Protein AF-A0A0F9NG33-F1 (afdb_monomer)

Radius of gyration: 28.17 Å; Cα contacts (8 Å, |Δi|>4): 650; chains: 1; bounding box: 77×52×85 Å

InterPro domains:
  IPR009075 Acyl-CoA dehydrogenase/oxidase, C-terminal [PF00441] (41-157)
  IPR015396 Acyl-CoA dehydrogenase, C-terminal, bacterial-type [PF09317] (195-478)
  IPR036250 Acyl-CoA dehydrogenase-like, C-terminal [SSF47203] (41-187)
  IPR046373 Acyl-CoA oxidase/dehydrogenase, middle domain superfamily [G3DSA:2.40.110.10] (1-40)

Mean predicted aligned error: 6.04 Å

Secondary structure (DSSP, 8-state):
--EEE------SSS------EEESS----GGGSTT-GGGTT-HHHHHHHHHHHHTTTHHHHHHHHHHHHHHHHHHHHHHH-EETTEEGGGSHHHHHHHHHHHHHHHHHHHHHHHHHHHHHTT---HHHHHHHHHHHHHHHHHHHHHHHHHHTHHHHS-STT-SSHHHHHHHHHHHHTTS-HHHIIIIIIHHHHHHHT-TTHHHHHHHHHTT-HHHHHHHHHHHHHHHHHHHHHHHHHHTT-SPPP-S--TTTHHHHHHHHHHHHHHHHHHHHHHHHHGGGGGT-HHHHHHHHHHHHHHHHHHHHHHHHHHSPPPTTHHHHHHHHHHHHHHHHHHHHHHHHHH-S-HHHHHHHHHHH-TT----PPPPHHHHHHHHHHHHSS-HHHHHHHTTS--SPPSSSS--HHHHHHHHHHSHHHHHHHHHHHHHHHHTT-S-TT--SHHHHHHHHHHTTSS-HHHHHHHHHHHHHHHHHH------TTTT-S-GGG---SS--

Nearest PDB structures (foldseek):
  3owa-assembly1_A  TM=7.040E-01  e=1.014E-07  Bacillus anthracis str. 'Ames Ancestor'
  4m9a-assembly1_C  TM=8.577E-01  e=2.121E-02  Burkholderia thailandensis E264
  4m9a-assembly1_A  TM=8.111E-01  e=2.121E-02  Burkholderia thailandensis E264
  4m9a-assembly1_B  TM=8.572E-01  e=2.721E-02  Burkholderia thailandensis E264
  6af6-assembly1_A  TM=7.680E-01  e=6.127E-01  Prodigiosinella confusarubida

pLDDT: mean 92.16, std 6.53, range [55.22, 98.81]

Foldseek 3Di:
DQKDDDDADDAWQDDDGHDDIGGDPDDDDQCNPVVGVVCVVVVVVVVLQVLLLVLLADLLVVLLQLLLLLLLQLLLLQQLDDDPLHRNLQDLVLLQLLLLSLLLSLLSCLLSVVSVVCVVVVHRCNLSSLLSLQSSLVSSLSNLVSSDVSLDPFQVFDDQLHPRVSVNRCSVVSCCPSHHSLCSLQANNQVVCLCPVDPQNVQLVVCVVVVNPVSNVVSVVVLVVLLVVLLVLLQQVLVVHPQDDDPADPLCSVLVSLLVNLVSLLSNLSVVLCVVCPPCSNVPRLLSSLSSLLVSLSSSLVSLRVCVVPDDDFPLVSLSSVLNSLQSSQSNLVSSVVNLVPPPPVVVSVSSCCRNPVPHDDRDHDDSVSSSSSSNQSNADGPSSCVSNVVPDQDDDPDDRDDSSVLSNVLRVCSVVLSVLSVLLVVCVVVVLFDPVQPDPLSSLVRCCVSVSDDPVSSVVNVVSVVSSCVSSDHDDDPPCPPPPDSVPDDDPDDD

Organism: NCBI:txid412755

Sequence (496 aa):
EGMEIGRRHCPIGSPFLNGPIIGKDVFIPLDYIIGGLEMAGQGWRMLVECLSVGRCITLPSGAAGSAAYAVGTAGGFTRIRRQFNTPVADMEGVQEPLARIAAKTYIAQSAVNHTANMIDKGEKPAVPSAILKYHLTEMQREILTDAMDVHGGKTVTLGPRNYLGIGYSGSAVSITVEGANIMTRSLMIFGQGAIRCHPYVLKELAAKDNDDINAFDEAFFGHAGLVFGNAARAFTQAFGLGRASVPFDSSSQKYAQAVARFSAAFGLCSDAAMTTLGSDLKMRELISARLGDMLSNLYLASMVLKNWHETQPVEGEKEVMQYSLGYLLHRTEEALDGFLRNLPNRAVAVVLRAVTLPLGRRWDNPHDDLARKLARFISTDTPIRHKLLASTWTTEGEGAVENPVARYNGLLKDYDKAEQLYRKATKAYAKGELPMTALHPEERFEAALEAGIYTKEEADFMREYEAVVLEMLTVDDFPFDEFARNKETLIDHNPA

Solvent-accessible surface area (backbone atoms only — not comparable to full-atom values): 26497 Å² total; per-residue (Å²): 116,47,65,49,74,78,63,68,52,86,63,65,45,53,92,62,100,43,56,69,76,49,72,50,89,58,83,76,62,68,83,69,38,75,85,33,70,87,36,66,91,41,60,66,63,54,50,53,55,52,48,39,57,49,41,37,43,60,57,20,45,50,19,26,48,52,26,22,47,40,37,39,43,40,18,30,50,22,41,74,40,66,54,96,94,35,40,42,46,76,37,70,86,43,11,50,45,41,19,51,31,50,21,51,24,52,44,31,45,24,39,40,55,54,51,51,57,39,45,78,72,70,49,80,59,52,46,60,13,40,37,37,33,38,55,28,26,51,46,29,46,51,33,42,50,40,35,36,59,69,51,42,73,44,34,76,42,78,46,95,77,33,89,48,44,43,60,49,51,23,36,63,51,59,40,47,50,99,60,34,34,70,54,33,40,27,49,42,27,29,58,48,34,64,50,74,68,37,92,31,58,54,49,34,51,53,18,58,77,66,72,35,63,67,57,25,50,55,28,49,54,52,41,54,50,48,46,53,52,19,47,52,46,10,31,39,36,57,77,68,40,81,73,62,90,66,103,53,58,88,90,49,31,70,56,53,35,46,44,54,34,49,50,25,33,49,50,40,51,50,53,50,45,47,69,76,41,49,82,52,43,76,75,38,33,74,56,30,23,24,54,18,45,27,54,37,27,48,50,44,39,49,28,38,53,49,43,60,72,76,44,87,82,50,65,69,38,65,56,42,51,49,41,35,41,32,44,29,48,20,52,23,52,50,22,48,53,51,35,44,76,64,42,84,57,54,72,60,23,52,53,49,37,55,34,49,39,64,83,55,86,83,58,58,75,58,56,65,72,55,22,50,50,40,18,48,39,39,33,40,79,35,64,37,35,52,62,58,34,66,87,45,87,56,61,81,66,99,65,95,67,85,46,68,36,19,54,30,55,55,54,36,70,51,36,68,63,48,53,54,49,53,51,52,47,51,53,36,44,77,71,62,68,31,65,88,81,45,79,48,72,70,49,37,41,53,41,28,38,76,64,65,74,34,52,71,69,57,36,54,50,49,51,59,52,46,54,54,50,50,59,74,63,52,64,66,84,73,65,93,62,71,83,48,92,56,64,88,77,63,78,75,90,74,73,130

Structure (mmCIF, N/CA/C/O backbone):
data_AF-A0A0F9NG33-F1
#
_entry.id   AF-A0A0F9NG33-F1
#
loop_
_atom_site.group_PDB
_atom_site.id
_atom_site.type_symbol
_atom_site.label_atom_id
_atom_site.label_alt_id
_atom_site.label_comp_id
_atom_site.label_asym_id
_atom_site.label_entity_id
_atom_site.label_seq_id
_atom_site.pdbx_PDB_ins_code
_atom_site.Cartn_x
_atom_site.Cartn_y
_atom_site.Cartn_z
_atom_site.occupancy
_atom_site.B_iso_or_equiv
_atom_site.auth_seq_id
_atom_site.auth_comp_id
_atom_site.auth_asym_id
_atom_site.auth_atom_id
_atom_site.pdbx_PDB_model_num
ATOM 1 N N . GLU A 1 1 ? -21.423 -1.105 -39.244 1.00 85.38 1 GLU A N 1
ATOM 2 C CA . GLU A 1 1 ? -21.836 -2.297 -40.017 1.00 85.38 1 GLU A CA 1
ATOM 3 C C . GLU A 1 1 ? -20.720 -3.338 -39.936 1.00 85.38 1 GLU A C 1
ATOM 5 O O . GLU A 1 1 ? -19.577 -2.934 -39.756 1.00 85.38 1 GLU A O 1
ATOM 10 N N . GLY A 1 2 ? -21.025 -4.639 -39.948 1.00 91.44 2 GLY A N 1
ATOM 11 C CA . GLY A 1 2 ? -20.000 -5.696 -39.873 1.00 91.44 2 GLY A CA 1
ATOM 12 C C . GLY A 1 2 ? -19.349 -5.931 -38.498 1.00 91.44 2 GLY A C 1
ATOM 13 O O . GLY A 1 2 ? -18.429 -6.735 -38.396 1.00 91.44 2 GLY A O 1
ATOM 14 N N . MET A 1 3 ? -19.801 -5.264 -37.431 1.00 94.12 3 MET A N 1
ATOM 15 C CA . MET A 1 3 ? -19.267 -5.426 -36.070 1.00 94.12 3 MET A CA 1
ATOM 16 C C . MET A 1 3 ? -20.330 -6.008 -35.131 1.00 94.12 3 MET A C 1
ATOM 18 O O . MET A 1 3 ? -21.432 -5.470 -35.041 1.00 94.12 3 MET A O 1
ATOM 22 N N . GLU A 1 4 ? -19.982 -7.070 -34.407 1.00 92.75 4 GLU A N 1
ATOM 23 C CA . GLU A 1 4 ? -20.791 -7.695 -33.360 1.00 92.75 4 GLU A CA 1
ATOM 24 C C . GLU A 1 4 ? -20.226 -7.342 -31.975 1.00 92.75 4 GLU A C 1
ATOM 26 O O . GLU A 1 4 ? -19.061 -7.611 -31.663 1.00 92.75 4 GLU A O 1
ATOM 31 N N . ILE A 1 5 ? -21.080 -6.752 -31.134 1.00 91.62 5 ILE A N 1
ATOM 32 C CA . ILE A 1 5 ? -20.832 -6.473 -29.716 1.00 91.62 5 ILE A CA 1
ATOM 33 C C . ILE A 1 5 ? -22.038 -7.012 -28.942 1.00 91.62 5 ILE A C 1
ATOM 35 O O . ILE A 1 5 ? -23.173 -6.696 -29.286 1.00 91.62 5 ILE A O 1
ATOM 39 N N . GLY A 1 6 ? -21.824 -7.793 -27.879 1.00 84.31 6 GLY A N 1
ATOM 40 C CA . GLY A 1 6 ? -22.944 -8.230 -27.033 1.00 84.31 6 GLY A CA 1
ATOM 41 C C . GLY A 1 6 ? -22.624 -9.351 -26.053 1.00 84.31 6 GLY A C 1
ATOM 42 O O . GLY A 1 6 ? -23.102 -9.323 -24.920 1.00 84.31 6 GLY A O 1
ATOM 43 N N . ARG A 1 7 ? -21.766 -10.303 -26.439 1.00 92.19 7 ARG A N 1
ATOM 44 C CA . ARG A 1 7 ? -21.292 -11.353 -25.524 1.00 92.19 7 ARG A CA 1
ATOM 45 C C . ARG A 1 7 ? -20.456 -10.738 -24.401 1.00 92.19 7 ARG A C 1
ATOM 47 O O . ARG A 1 7 ? -19.650 -9.843 -24.651 1.00 92.19 7 ARG A O 1
ATOM 54 N N . ARG A 1 8 ? -20.627 -11.232 -23.172 1.00 92.81 8 ARG A N 1
ATOM 55 C CA . ARG A 1 8 ? -19.920 -10.742 -21.980 1.00 92.81 8 ARG A CA 1
ATOM 56 C C . ARG A 1 8 ? -19.137 -11.855 -21.298 1.00 92.81 8 ARG A C 1
ATOM 58 O O . ARG A 1 8 ? -19.576 -13.003 -21.275 1.00 92.81 8 ARG A O 1
ATOM 65 N N . HIS A 1 9 ? -17.986 -11.503 -20.746 1.00 92.25 9 HIS A N 1
ATOM 66 C CA . HIS A 1 9 ? -17.283 -12.323 -19.770 1.00 92.25 9 HIS A CA 1
ATOM 67 C C . HIS A 1 9 ? -17.771 -11.966 -18.363 1.00 92.25 9 HIS A C 1
ATOM 69 O O . HIS A 1 9 ? -18.240 -10.853 -18.131 1.00 92.25 9 HIS A O 1
ATOM 75 N N . CYS A 1 10 ? -17.644 -12.908 -17.431 1.00 90.75 10 CYS A N 1
ATOM 76 C CA . CYS A 1 10 ? -17.885 -12.685 -16.009 1.00 90.75 10 CYS A CA 1
ATOM 77 C C . CYS A 1 10 ? -16.528 -12.444 -15.325 1.00 90.75 10 CYS A C 1
ATOM 79 O O . CYS A 1 10 ? -15.854 -13.423 -14.991 1.00 90.75 10 CYS A O 1
ATOM 81 N N . PRO A 1 11 ? -16.060 -11.187 -15.192 1.00 91.38 11 PRO A N 1
ATOM 82 C CA . PRO A 1 11 ? -14.785 -10.911 -14.543 1.00 91.38 11 PRO A CA 1
ATOM 83 C C . PRO A 1 11 ? -14.836 -11.254 -13.052 1.00 91.38 11 PRO A C 1
ATOM 85 O O . PRO A 1 11 ? -15.888 -11.198 -12.417 1.00 91.38 11 PRO A O 1
ATOM 88 N N . ILE A 1 12 ? -13.680 -11.603 -12.489 1.00 92.00 12 ILE A N 1
ATOM 89 C CA . ILE A 1 12 ? -13.547 -11.850 -11.054 1.00 92.00 12 ILE A CA 1
ATOM 90 C C . ILE A 1 12 ? -13.642 -10.537 -10.264 1.00 92.00 12 ILE A C 1
ATOM 92 O O . ILE A 1 12 ? -12.995 -9.543 -10.601 1.00 92.00 12 ILE A O 1
ATOM 96 N N . GLY A 1 13 ? -14.421 -10.549 -9.181 1.00 88.94 13 GLY A N 1
ATOM 97 C CA . GLY A 1 13 ? -14.568 -9.406 -8.284 1.00 88.94 13 GLY A CA 1
ATOM 98 C C . GLY A 1 13 ? -15.384 -8.275 -8.901 1.00 88.94 13 GLY A C 1
ATOM 99 O O . GLY A 1 13 ? -16.606 -8.361 -8.963 1.00 88.94 13 GLY A O 1
ATOM 100 N N . SER A 1 14 ? -14.714 -7.188 -9.289 1.00 81.62 14 SER A N 1
ATOM 101 C CA . SER A 1 14 ? -15.387 -5.949 -9.692 1.00 81.62 14 SER A CA 1
ATOM 102 C C . SER A 1 14 ? -16.156 -6.110 -11.013 1.00 81.62 14 SER A C 1
ATOM 104 O O . SER A 1 14 ? -15.592 -6.626 -11.985 1.00 81.62 14 SER A O 1
ATOM 106 N N . PRO A 1 15 ? -17.416 -5.643 -11.097 1.00 82.69 15 PRO A N 1
ATOM 107 C CA . PRO A 1 15 ? -18.190 -5.701 -12.326 1.00 82.69 15 PRO A CA 1
ATOM 108 C C . PRO A 1 15 ? -17.707 -4.625 -13.307 1.00 82.69 15 PRO A C 1
ATOM 110 O O . PRO A 1 15 ? -17.930 -3.432 -13.114 1.00 82.69 15 PRO A O 1
ATOM 113 N N . PHE A 1 16 ? -17.077 -5.046 -14.401 1.00 87.31 16 PHE A N 1
ATOM 114 C CA . PHE A 1 16 ? -16.779 -4.173 -15.536 1.00 87.31 16 PHE A CA 1
ATOM 115 C C . PHE A 1 16 ? -17.188 -4.831 -16.850 1.00 87.31 16 PHE A C 1
ATOM 117 O O . PHE A 1 16 ? -17.212 -6.056 -16.984 1.00 87.31 16 PHE A O 1
ATOM 124 N N . LEU A 1 17 ? -17.522 -4.003 -17.842 1.00 89.06 17 LEU A N 1
ATOM 125 C CA . LEU A 1 17 ? -17.931 -4.481 -19.157 1.00 89.06 17 LEU A CA 1
ATOM 126 C C . LEU A 1 17 ? -16.739 -5.126 -19.868 1.00 89.06 17 LEU A C 1
ATOM 128 O O . LEU A 1 17 ? -15.863 -4.447 -20.397 1.00 89.06 17 LEU A O 1
ATOM 132 N N . ASN A 1 18 ? -16.731 -6.455 -19.901 1.00 91.00 18 ASN A N 1
ATOM 133 C CA . ASN A 1 18 ? -15.728 -7.246 -20.598 1.00 91.00 18 ASN A CA 1
ATOM 134 C C . ASN A 1 18 ? -16.406 -8.225 -21.556 1.00 91.00 18 ASN A C 1
ATOM 136 O O . ASN A 1 18 ? -17.462 -8.770 -21.242 1.00 91.00 18 ASN A O 1
ATOM 140 N N . GLY A 1 19 ? -15.828 -8.435 -22.734 1.00 92.94 19 GLY A N 1
ATOM 141 C CA . GLY A 1 19 ? -16.362 -9.352 -23.735 1.00 92.94 19 GLY A CA 1
ATOM 142 C C . GLY A 1 19 ? -15.670 -9.191 -25.088 1.00 92.94 19 GLY A C 1
ATOM 143 O O . GLY A 1 19 ? -14.981 -8.191 -25.302 1.00 92.94 19 GLY A O 1
ATOM 144 N N . PRO A 1 20 ? -15.816 -10.171 -25.990 1.00 94.31 20 PRO A N 1
ATOM 145 C CA . PRO A 1 20 ? -15.223 -10.103 -27.316 1.00 94.31 20 PRO A CA 1
ATOM 146 C C . PRO A 1 20 ? -15.918 -9.052 -28.189 1.00 94.31 20 PRO A C 1
ATOM 148 O O . PRO A 1 20 ? -17.118 -8.805 -28.061 1.00 94.31 20 PRO A O 1
ATOM 151 N N . ILE A 1 21 ? -15.149 -8.487 -29.118 1.00 94.25 21 ILE A N 1
ATOM 152 C CA . ILE A 1 21 ? -15.644 -7.699 -30.249 1.00 94.25 21 ILE A CA 1
ATOM 153 C C . ILE A 1 21 ? -15.257 -8.470 -31.509 1.00 94.25 21 ILE A C 1
ATOM 155 O O . ILE A 1 21 ? -14.084 -8.807 -31.679 1.00 94.25 21 ILE A O 1
ATOM 159 N N . ILE A 1 22 ? -16.231 -8.777 -32.367 1.00 94.50 22 ILE A N 1
ATOM 160 C CA . ILE A 1 22 ? -16.004 -9.528 -33.609 1.00 94.50 22 ILE A CA 1
ATOM 161 C C . ILE A 1 22 ? -16.310 -8.604 -34.784 1.00 94.50 22 ILE A C 1
ATOM 163 O O . ILE A 1 22 ? -17.399 -8.046 -34.869 1.00 94.50 22 ILE A O 1
ATOM 167 N N . GLY A 1 23 ? -15.342 -8.430 -35.681 1.00 95.19 23 GLY A N 1
ATOM 168 C CA . GLY A 1 23 ? -15.501 -7.652 -36.907 1.00 95.19 23 GLY A CA 1
ATOM 169 C C . GLY A 1 23 ? -15.365 -8.539 -38.141 1.00 95.19 23 GLY A C 1
ATOM 170 O O . GLY A 1 23 ? -14.411 -9.308 -38.238 1.00 95.19 23 GLY A O 1
ATOM 171 N N . LYS A 1 24 ? -16.293 -8.413 -39.090 1.00 95.62 24 LYS A N 1
ATOM 172 C CA . LYS A 1 24 ? -16.230 -9.013 -40.426 1.00 95.62 24 LYS A CA 1
ATOM 173 C C . LYS A 1 24 ? -16.560 -7.949 -41.470 1.00 95.62 24 LYS A C 1
ATOM 175 O O . LYS A 1 24 ? -17.605 -7.314 -41.375 1.00 95.62 24 LYS A O 1
ATOM 180 N N . ASP A 1 25 ? -15.662 -7.768 -42.438 1.00 95.62 25 ASP A N 1
ATOM 181 C CA . ASP A 1 25 ? -15.798 -6.793 -43.531 1.00 95.62 25 ASP A CA 1
ATOM 182 C C . ASP A 1 25 ? -16.117 -5.366 -43.027 1.00 95.62 25 ASP A C 1
ATOM 184 O O . ASP A 1 25 ? -16.901 -4.626 -43.620 1.00 95.62 25 ASP A O 1
ATOM 188 N N . VAL A 1 26 ? -15.515 -4.980 -41.891 1.00 95.56 26 VAL A N 1
ATOM 189 C CA . VAL A 1 26 ? -15.722 -3.665 -41.267 1.00 95.56 26 VAL A CA 1
ATOM 190 C C . VAL A 1 26 ? -15.037 -2.592 -42.106 1.00 95.56 26 VAL A C 1
ATOM 192 O O . VAL A 1 26 ? -13.810 -2.530 -42.176 1.00 95.56 26 VAL A O 1
ATOM 195 N N . PHE A 1 27 ? -15.834 -1.714 -42.707 1.00 93.94 27 PHE A N 1
ATOM 196 C CA . PHE A 1 27 ? -15.321 -0.522 -43.368 1.00 93.94 27 PHE A CA 1
ATOM 197 C C . PHE A 1 27 ? -14.914 0.533 -42.328 1.00 93.94 27 PHE A C 1
ATOM 199 O O . PHE A 1 27 ? -15.748 0.991 -41.544 1.00 93.94 27 PHE A O 1
ATOM 206 N N . ILE A 1 28 ? -13.636 0.923 -42.334 1.00 92.31 28 ILE A N 1
ATOM 207 C CA . ILE A 1 28 ? -13.095 2.031 -41.537 1.00 92.31 28 ILE A CA 1
ATOM 208 C C . ILE A 1 28 ? -12.652 3.135 -42.511 1.00 92.31 28 ILE A C 1
ATOM 210 O O . ILE A 1 28 ? -11.707 2.916 -43.275 1.00 92.31 28 ILE A O 1
ATOM 214 N N . PRO A 1 29 ? -13.314 4.305 -42.510 1.00 93.62 29 PRO A N 1
ATOM 215 C CA . PRO A 1 29 ? -12.889 5.463 -43.293 1.00 93.62 29 PRO A CA 1
ATOM 216 C C . PRO A 1 29 ? -11.444 5.902 -42.983 1.00 93.62 29 PRO A C 1
ATOM 218 O O . PRO A 1 29 ? -10.969 5.762 -41.858 1.00 93.62 29 PRO A O 1
ATOM 221 N N . LEU A 1 30 ? -10.722 6.460 -43.961 1.00 94.38 30 LEU A N 1
ATOM 222 C CA . LEU A 1 30 ? -9.318 6.871 -43.770 1.00 94.38 30 LEU A CA 1
ATOM 223 C C . LEU A 1 30 ? -9.146 8.040 -42.788 1.00 94.38 30 LEU A C 1
ATOM 225 O O . LEU A 1 30 ? -8.120 8.146 -42.120 1.00 94.38 30 LEU A O 1
ATOM 229 N N . ASP A 1 31 ? -10.150 8.900 -42.675 1.00 95.06 31 ASP A N 1
ATOM 230 C CA . ASP A 1 31 ? -10.215 9.992 -41.702 1.00 95.06 31 ASP A CA 1
ATOM 231 C C . ASP A 1 31 ? -10.411 9.500 -40.256 1.00 95.06 31 ASP A C 1
ATOM 233 O O . ASP A 1 31 ? -10.234 10.279 -39.323 1.00 95.06 31 ASP A O 1
ATOM 237 N N . TYR A 1 32 ? -10.696 8.206 -40.043 1.00 94.31 32 TYR A N 1
ATOM 238 C CA . TYR A 1 32 ? -10.764 7.595 -38.708 1.00 94.31 32 TYR A CA 1
ATOM 239 C C . TYR A 1 32 ? -9.392 7.149 -38.188 1.00 94.31 32 TYR A C 1
ATOM 241 O O . TYR A 1 32 ? -9.279 6.725 -37.034 1.00 94.31 32 TYR A O 1
ATOM 249 N N . ILE A 1 33 ? -8.334 7.234 -39.003 1.00 93.19 33 ILE A N 1
ATOM 250 C CA . ILE A 1 33 ? -6.975 7.007 -38.511 1.00 93.19 33 ILE A CA 1
ATOM 251 C C . ILE A 1 33 ? -6.674 8.079 -37.462 1.00 93.19 33 ILE A C 1
ATOM 253 O O . ILE A 1 33 ? -6.637 9.275 -37.750 1.00 93.19 33 ILE A O 1
ATOM 257 N N . ILE A 1 34 ? -6.456 7.640 -36.223 1.00 91.56 34 ILE A N 1
ATOM 258 C CA . ILE A 1 34 ? -6.129 8.528 -35.108 1.00 91.56 34 ILE A CA 1
ATOM 259 C C . ILE A 1 34 ? -4.820 9.259 -35.441 1.00 91.56 34 ILE A C 1
ATOM 261 O O . ILE A 1 34 ? -3.809 8.634 -35.753 1.00 91.56 34 ILE A O 1
ATOM 265 N N . GLY A 1 35 ? -4.840 10.592 -35.386 1.00 90.94 35 GLY A N 1
ATOM 266 C CA . GLY A 1 35 ? -3.704 11.426 -35.796 1.00 90.94 35 GLY A CA 1
ATOM 267 C C . GLY A 1 35 ? -3.567 11.632 -37.312 1.00 90.94 35 GLY A C 1
ATOM 268 O O . GLY A 1 35 ? -2.589 12.234 -37.743 1.00 90.94 35 GLY A O 1
ATOM 269 N N . GLY A 1 36 ? -4.543 11.187 -38.110 1.00 93.50 36 GLY A N 1
ATOM 270 C CA . GLY A 1 36 ? -4.620 11.420 -39.552 1.00 93.50 36 GLY A CA 1
ATOM 271 C C . GLY A 1 36 ? -3.848 10.411 -40.406 1.00 93.50 36 GLY A C 1
ATOM 272 O O . GLY A 1 36 ? -3.173 9.513 -39.906 1.00 93.50 36 GLY A O 1
ATOM 273 N N . LEU A 1 37 ? -3.940 10.579 -41.729 1.00 93.25 37 LEU A N 1
ATOM 274 C CA . LEU A 1 37 ? -3.331 9.689 -42.731 1.00 93.25 37 LEU A CA 1
ATOM 275 C C . LEU A 1 37 ? -1.818 9.492 -42.549 1.00 93.25 37 LEU A C 1
ATOM 277 O O . LEU A 1 37 ? -1.315 8.397 -42.787 1.00 93.25 37 LEU A O 1
ATOM 281 N N . GLU A 1 38 ? -1.096 10.517 -42.091 1.00 93.50 38 GLU A N 1
ATOM 282 C CA . GLU A 1 38 ? 0.354 10.454 -41.844 1.00 93.50 38 GLU A CA 1
ATOM 283 C C . GLU A 1 38 ? 0.734 9.446 -40.747 1.00 93.50 38 GLU A C 1
ATOM 285 O O . GLU A 1 38 ? 1.860 8.949 -40.710 1.00 93.50 38 GLU A O 1
ATOM 290 N N . MET A 1 39 ? -0.212 9.104 -39.868 1.00 92.25 39 MET A N 1
ATOM 291 C CA . MET A 1 39 ? -0.024 8.126 -38.797 1.00 92.25 39 MET A CA 1
ATOM 292 C C . MET A 1 39 ? -0.358 6.691 -39.229 1.00 92.25 39 MET A C 1
ATOM 294 O O . MET A 1 39 ? -0.254 5.763 -38.419 1.00 92.25 39 MET A O 1
ATOM 298 N N . ALA A 1 40 ? -0.710 6.462 -40.500 1.00 93.81 40 ALA A N 1
ATOM 299 C CA . ALA A 1 40 ? -0.876 5.115 -41.035 1.00 93.81 40 ALA A CA 1
ATOM 300 C C . ALA A 1 40 ? 0.405 4.282 -40.811 1.00 93.81 40 ALA A C 1
ATOM 302 O O . ALA A 1 40 ? 1.514 4.693 -41.145 1.00 93.81 40 ALA A O 1
ATOM 303 N N . GLY A 1 41 ? 0.260 3.108 -40.188 1.00 93.06 41 GLY A N 1
ATOM 304 C CA . GLY A 1 41 ? 1.386 2.237 -39.822 1.00 93.06 41 GLY A CA 1
ATOM 305 C C . GLY A 1 41 ? 2.118 2.607 -38.521 1.00 93.06 41 GLY A C 1
ATOM 306 O O . GLY A 1 41 ? 2.961 1.838 -38.068 1.00 93.06 41 GLY A O 1
ATOM 307 N N . GLN A 1 42 ? 1.769 3.718 -37.859 1.00 93.44 42 GLN A N 1
ATOM 308 C CA . GLN A 1 42 ? 2.402 4.171 -36.606 1.00 93.44 42 GLN A CA 1
ATOM 309 C C . GLN A 1 42 ? 1.679 3.696 -35.330 1.00 93.44 42 GLN A C 1
ATOM 311 O O . GLN A 1 42 ? 2.027 4.112 -34.222 1.00 93.44 42 GLN A O 1
ATOM 316 N N . GLY A 1 43 ? 0.697 2.794 -35.453 1.00 91.06 43 GLY A N 1
ATOM 317 C CA . GLY A 1 43 ? -0.174 2.379 -34.346 1.00 91.06 43 GLY A CA 1
ATOM 318 C C . GLY A 1 43 ? 0.567 1.820 -33.126 1.00 91.06 43 GLY A C 1
ATOM 319 O O . GLY A 1 43 ? 0.181 2.100 -31.995 1.00 91.06 43 GLY A O 1
ATOM 320 N N . TRP A 1 44 ? 1.677 1.100 -33.325 1.00 89.19 44 TRP A N 1
ATOM 321 C CA . TRP A 1 44 ? 2.487 0.596 -32.210 1.00 89.19 44 TRP A CA 1
ATOM 322 C C . TRP A 1 44 ? 3.118 1.724 -31.384 1.00 89.19 44 TRP A C 1
ATOM 324 O O . TRP A 1 44 ? 3.044 1.703 -30.156 1.00 89.19 44 TRP A O 1
ATOM 334 N N . ARG A 1 45 ? 3.698 2.736 -32.046 1.00 87.81 45 ARG A N 1
ATOM 335 C CA . ARG A 1 45 ? 4.282 3.906 -31.372 1.00 87.81 45 ARG A CA 1
ATOM 336 C C . ARG A 1 45 ? 3.220 4.627 -30.548 1.00 87.81 45 ARG A C 1
ATOM 338 O O . ARG A 1 45 ? 3.429 4.870 -29.364 1.00 87.81 45 ARG A O 1
ATOM 345 N N . MET A 1 46 ? 2.064 4.883 -31.161 1.00 87.69 46 MET A N 1
ATOM 346 C CA . MET A 1 46 ? 0.936 5.558 -30.514 1.00 87.69 46 MET A CA 1
ATOM 347 C C . MET A 1 46 ? 0.423 4.787 -29.294 1.00 87.69 46 MET A C 1
ATOM 349 O O . MET A 1 46 ? 0.203 5.372 -28.234 1.00 87.69 46 MET A O 1
ATOM 353 N N . LEU A 1 47 ? 0.274 3.464 -29.424 1.00 86.06 47 LEU A N 1
ATOM 354 C CA . LEU A 1 47 ? -0.161 2.592 -28.337 1.00 86.06 47 LEU A CA 1
ATOM 355 C C . LEU A 1 47 ? 0.821 2.639 -27.164 1.00 86.06 47 LEU A C 1
ATOM 357 O O . LEU A 1 47 ? 0.400 2.802 -26.022 1.00 86.06 47 LEU A O 1
ATOM 361 N N . VAL A 1 48 ? 2.124 2.509 -27.429 1.00 81.88 48 VAL A N 1
ATOM 362 C CA . VAL A 1 48 ? 3.153 2.508 -26.379 1.00 81.88 48 VAL A CA 1
ATOM 363 C C . VAL A 1 48 ? 3.245 3.866 -25.686 1.00 81.88 48 VAL A C 1
ATOM 365 O O . VAL A 1 48 ? 3.381 3.905 -24.463 1.00 81.88 48 VAL A O 1
ATOM 368 N N . GLU A 1 49 ? 3.135 4.970 -26.425 1.00 81.56 49 GLU A N 1
ATOM 369 C CA . GLU A 1 49 ? 3.113 6.321 -25.855 1.00 81.56 49 GLU A CA 1
ATOM 370 C C . GLU A 1 49 ? 1.915 6.515 -24.921 1.00 81.56 49 GLU A C 1
ATOM 372 O O . GLU A 1 49 ? 2.106 6.858 -23.752 1.00 81.56 49 GLU A O 1
ATOM 377 N N . CYS A 1 50 ? 0.701 6.209 -25.385 1.00 81.81 50 CYS A N 1
ATOM 378 C CA . CYS A 1 50 ? -0.513 6.331 -24.578 1.00 81.81 50 CYS A CA 1
ATOM 379 C C . CYS A 1 50 ? -0.475 5.411 -23.344 1.00 81.81 50 CYS A C 1
ATOM 381 O O . CYS A 1 50 ? -0.702 5.856 -22.216 1.00 81.81 50 CYS A O 1
ATOM 383 N N . LEU A 1 51 ? -0.088 4.145 -23.534 1.00 81.19 51 LEU A N 1
ATOM 384 C CA . LEU A 1 51 ? 0.004 3.161 -22.457 1.00 81.19 51 LEU A CA 1
ATOM 385 C C . LEU A 1 51 ? 1.069 3.536 -21.418 1.00 81.19 51 LEU A C 1
ATOM 387 O O . LEU A 1 51 ? 0.901 3.243 -20.237 1.00 81.19 51 LEU A O 1
ATOM 391 N N . SER A 1 52 ? 2.166 4.183 -21.825 1.00 75.94 52 SER A N 1
ATOM 392 C CA . SER A 1 52 ? 3.216 4.609 -20.894 1.00 75.94 52 SER A CA 1
ATOM 393 C C . SER A 1 52 ? 2.720 5.644 -19.882 1.00 75.94 52 SER A C 1
ATOM 395 O O . SER A 1 52 ? 3.110 5.569 -18.717 1.00 75.94 52 SER A O 1
ATOM 397 N N . VAL A 1 53 ? 1.821 6.542 -20.294 1.00 78.19 53 VAL A N 1
ATOM 398 C CA . VAL A 1 53 ? 1.218 7.557 -19.422 1.00 78.19 53 VAL A CA 1
ATOM 399 C C . VAL A 1 53 ? 0.075 6.947 -18.613 1.00 78.19 53 VAL A C 1
ATOM 401 O O . VAL A 1 53 ? 0.088 7.029 -17.387 1.00 78.19 53 VAL A O 1
ATOM 404 N N . GLY A 1 54 ? -0.867 6.258 -19.268 1.00 79.94 54 GLY A N 1
ATOM 405 C CA . GLY A 1 54 ? -2.053 5.702 -18.601 1.00 79.94 54 GLY A CA 1
ATOM 406 C C . GLY A 1 54 ? -1.720 4.722 -17.471 1.00 79.94 54 GLY A C 1
ATOM 407 O O . GLY A 1 54 ? -2.335 4.774 -16.406 1.00 79.94 54 GLY A O 1
ATOM 408 N N . ARG A 1 55 ? -0.666 3.914 -17.658 1.00 86.31 55 ARG A N 1
ATOM 409 C CA . ARG A 1 55 ? -0.209 2.899 -16.697 1.00 86.31 55 ARG A CA 1
ATOM 410 C C . ARG A 1 55 ? 0.129 3.463 -15.309 1.00 86.31 55 ARG A C 1
ATOM 412 O O . ARG A 1 55 ? 0.003 2.748 -14.317 1.00 86.31 55 ARG A O 1
ATOM 419 N N . CYS A 1 56 ? 0.578 4.714 -15.220 1.00 84.06 56 CYS A N 1
ATOM 420 C CA . CYS A 1 56 ? 0.975 5.315 -13.943 1.00 84.06 56 CYS A CA 1
ATOM 421 C C . CYS A 1 56 ? -0.150 6.052 -13.215 1.00 84.06 56 CYS A C 1
ATOM 423 O O . CYS A 1 56 ? 0.043 6.452 -12.070 1.00 84.06 56 CYS A O 1
ATOM 425 N N . ILE A 1 57 ? -1.304 6.201 -13.871 1.00 90.19 57 ILE A N 1
ATOM 426 C CA . ILE A 1 57 ? -2.453 6.940 -13.354 1.00 90.19 57 ILE A CA 1
ATOM 427 C C . ILE A 1 57 ? -3.540 5.971 -12.897 1.00 90.19 57 ILE A C 1
ATOM 429 O O . ILE A 1 57 ? -3.750 5.816 -11.701 1.00 90.19 57 ILE A O 1
ATOM 433 N N . THR A 1 58 ? -4.195 5.257 -13.813 1.00 90.88 58 THR A N 1
ATOM 434 C CA . THR A 1 58 ? -5.471 4.583 -13.519 1.00 90.88 58 THR A CA 1
ATOM 435 C C . THR A 1 58 ? -5.367 3.531 -12.411 1.00 90.88 58 THR A C 1
ATOM 437 O O . THR A 1 58 ? -5.991 3.670 -11.357 1.00 90.88 58 THR A O 1
ATOM 440 N N . LEU A 1 59 ? -4.573 2.474 -12.623 1.00 93.88 59 LEU A N 1
ATOM 441 C CA . LEU A 1 59 ? -4.447 1.389 -11.644 1.00 93.88 59 LEU A CA 1
ATOM 442 C C . LEU A 1 59 ? -3.711 1.821 -10.365 1.00 93.88 59 LEU A C 1
ATOM 444 O O . LEU A 1 59 ? -4.185 1.467 -9.284 1.00 93.88 59 LEU A O 1
ATOM 448 N N . PRO A 1 60 ? -2.609 2.599 -10.420 1.00 95.81 60 PRO A N 1
ATOM 449 C CA . PRO A 1 60 ? -1.957 3.099 -9.209 1.00 95.81 60 PRO A CA 1
ATOM 450 C C . PRO A 1 60 ? -2.848 4.007 -8.355 1.00 95.81 60 PRO A C 1
ATOM 452 O O . PRO A 1 60 ? -2.862 3.855 -7.134 1.00 95.81 60 PRO A O 1
ATOM 455 N N . SER A 1 61 ? -3.630 4.907 -8.962 1.00 95.25 61 SER A N 1
ATOM 456 C CA . SER A 1 61 ? -4.597 5.735 -8.229 1.00 95.25 61 SER A CA 1
ATOM 457 C C . SER A 1 61 ? -5.710 4.887 -7.615 1.00 95.25 61 SER A C 1
ATOM 459 O O . SER A 1 61 ? -6.061 5.096 -6.455 1.00 95.25 61 SER A O 1
ATOM 461 N N . GLY A 1 62 ? -6.218 3.882 -8.340 1.00 94.50 62 GLY A N 1
ATOM 462 C CA . GLY A 1 62 ? -7.180 2.915 -7.799 1.00 94.50 62 GLY A CA 1
ATOM 463 C C . GLY A 1 62 ? -6.622 2.114 -6.615 1.00 94.50 62 GLY A C 1
ATOM 464 O O . GLY A 1 62 ? -7.323 1.903 -5.621 1.00 94.50 62 GLY A O 1
ATOM 465 N N . ALA A 1 63 ? -5.345 1.730 -6.675 1.00 96.31 63 ALA A N 1
ATOM 466 C CA . ALA A 1 63 ? -4.635 1.081 -5.578 1.00 96.31 63 ALA A CA 1
ATOM 467 C C . ALA A 1 63 ? -4.505 1.996 -4.351 1.00 96.31 63 ALA A C 1
ATOM 469 O O . ALA A 1 63 ? -4.811 1.567 -3.239 1.00 96.31 63 ALA A O 1
ATOM 470 N N . ALA A 1 64 ? -4.124 3.264 -4.542 1.00 97.44 64 ALA A N 1
ATOM 471 C CA . ALA A 1 64 ? -4.044 4.246 -3.460 1.00 97.44 64 ALA A CA 1
ATOM 472 C C . ALA A 1 64 ? -5.418 4.538 -2.826 1.00 97.44 64 ALA A C 1
ATOM 474 O O . ALA A 1 64 ? -5.520 4.638 -1.603 1.00 97.44 64 ALA A O 1
ATOM 475 N N . GLY A 1 65 ? -6.482 4.615 -3.632 1.00 96.38 65 GLY A N 1
ATOM 476 C CA . GLY A 1 65 ? -7.855 4.761 -3.142 1.00 96.38 65 GLY A CA 1
ATOM 477 C C . GLY A 1 65 ? -8.330 3.540 -2.350 1.00 96.38 65 GLY A C 1
ATOM 478 O O . GLY A 1 65 ? -8.858 3.684 -1.251 1.00 96.38 65 GLY A O 1
ATOM 479 N N . SER A 1 66 ? -8.064 2.330 -2.853 1.00 95.69 66 SER A N 1
ATOM 480 C CA . SER A 1 66 ? -8.375 1.077 -2.143 1.00 95.69 66 SER A CA 1
ATOM 481 C C . SER A 1 66 ? -7.624 0.976 -0.812 1.00 95.69 66 SER A C 1
ATOM 483 O O . SER A 1 66 ? -8.177 0.514 0.185 1.00 95.69 66 SER A O 1
ATOM 485 N N . ALA A 1 67 ? -6.371 1.436 -0.783 1.00 97.69 67 ALA A N 1
ATOM 486 C CA . ALA A 1 67 ? -5.550 1.475 0.419 1.00 97.69 67 ALA A CA 1
ATOM 487 C C . ALA A 1 67 ? -6.116 2.443 1.474 1.00 97.69 67 ALA A C 1
ATOM 489 O O . ALA A 1 67 ? -6.278 2.067 2.635 1.00 97.69 67 ALA A O 1
ATOM 490 N N . ALA A 1 68 ? -6.511 3.650 1.060 1.00 98.06 68 ALA A N 1
ATOM 491 C CA . ALA A 1 68 ? -7.176 4.618 1.932 1.00 98.06 68 ALA A CA 1
ATOM 492 C C . ALA A 1 68 ? -8.514 4.082 2.472 1.00 98.06 68 ALA A C 1
ATOM 494 O O . ALA A 1 68 ? -8.789 4.177 3.668 1.00 98.06 68 ALA A O 1
ATOM 495 N N . TYR A 1 69 ? -9.307 3.421 1.627 1.00 97.19 69 TYR A N 1
ATOM 496 C CA . TYR A 1 69 ? -10.540 2.767 2.059 1.00 97.19 69 TYR A CA 1
ATOM 497 C C . TYR A 1 69 ? -10.282 1.697 3.134 1.00 97.19 69 TYR A C 1
ATOM 499 O O . TYR A 1 69 ? -10.978 1.662 4.149 1.00 97.19 69 TYR A O 1
ATOM 507 N N . ALA A 1 70 ? -9.234 0.882 2.967 1.00 97.88 70 ALA A N 1
ATOM 508 C CA . ALA A 1 70 ? -8.824 -0.117 3.952 1.00 97.88 70 ALA A CA 1
ATOM 509 C C . ALA A 1 70 ? -8.341 0.502 5.278 1.00 97.88 70 ALA A C 1
ATOM 511 O O . ALA A 1 70 ? -8.658 -0.036 6.337 1.00 97.88 70 ALA A O 1
ATOM 512 N N . VAL A 1 71 ? -7.643 1.648 5.259 1.00 98.56 71 VAL A N 1
ATOM 513 C CA . VAL A 1 71 ? -7.337 2.423 6.483 1.00 98.56 71 VAL A CA 1
ATOM 514 C C . VAL A 1 71 ? -8.630 2.769 7.223 1.00 98.56 71 VAL A C 1
ATOM 516 O O . VAL A 1 71 ? -8.736 2.588 8.440 1.00 98.56 71 VAL A O 1
ATOM 519 N N . GLY A 1 72 ? -9.632 3.242 6.480 1.00 97.62 72 GLY A N 1
ATOM 520 C CA . GLY A 1 72 ? -10.931 3.637 7.008 1.00 97.62 72 GLY A CA 1
ATOM 521 C C . GLY A 1 72 ? -11.651 2.480 7.685 1.00 97.62 72 GLY A C 1
ATOM 522 O O . GLY A 1 72 ? -11.993 2.574 8.867 1.00 97.62 72 GLY A O 1
ATOM 523 N N . THR A 1 73 ? -11.835 1.385 6.953 1.00 97.69 73 THR A N 1
ATOM 524 C CA . THR A 1 73 ? -12.634 0.247 7.404 1.00 97.69 73 THR A CA 1
ATOM 525 C C . THR A 1 73 ? -11.901 -0.633 8.414 1.00 97.69 73 THR A C 1
ATOM 527 O O . THR A 1 73 ? -12.445 -0.884 9.483 1.00 97.69 73 THR A O 1
ATOM 530 N N . ALA A 1 74 ? -10.652 -1.041 8.159 1.00 98.38 74 ALA A N 1
ATOM 531 C CA . ALA A 1 74 ? -9.901 -1.917 9.067 1.00 98.38 74 ALA A CA 1
ATOM 532 C C . ALA A 1 74 ? -9.569 -1.235 10.395 1.00 98.38 74 ALA A C 1
ATOM 534 O O . ALA A 1 74 ? -9.735 -1.838 11.456 1.00 98.38 74 ALA A O 1
ATOM 535 N N . GLY A 1 75 ? -9.164 0.038 10.357 1.00 98.12 75 GLY A N 1
ATOM 536 C CA . GLY A 1 75 ? -8.930 0.815 11.571 1.00 98.12 75 GLY A CA 1
ATOM 537 C C . GLY A 1 75 ? -10.196 0.963 12.421 1.00 98.12 75 GLY A C 1
ATOM 538 O O . GLY A 1 75 ? -10.162 0.712 13.623 1.00 98.12 75 GLY A O 1
ATOM 539 N N . GLY A 1 76 ? -11.326 1.305 11.793 1.00 97.88 76 GLY A N 1
ATOM 540 C CA . GLY A 1 76 ? -12.612 1.442 12.481 1.00 97.88 76 GLY A CA 1
ATOM 541 C C . GLY A 1 76 ? -13.131 0.121 13.051 1.00 97.88 76 GLY A C 1
ATOM 542 O O . GLY A 1 76 ? -13.428 0.037 14.242 1.00 97.88 76 GLY A O 1
ATOM 543 N N . PHE A 1 77 ? -13.176 -0.930 12.226 1.00 98.44 77 PHE A N 1
ATOM 544 C CA . PHE A 1 77 ? -13.657 -2.254 12.621 1.00 98.44 77 PHE A CA 1
ATOM 545 C C . PHE A 1 77 ? -12.886 -2.810 13.819 1.00 98.44 77 PHE A C 1
ATOM 547 O O . PHE A 1 77 ? -13.488 -3.219 14.810 1.00 98.44 77 PHE A O 1
ATOM 554 N N . THR A 1 78 ? -11.552 -2.804 13.752 1.00 98.56 78 THR A N 1
ATOM 555 C CA . THR A 1 78 ? -10.707 -3.388 14.807 1.00 98.56 78 THR A CA 1
ATOM 556 C C . THR A 1 78 ? -10.819 -2.641 16.134 1.00 98.56 78 THR A C 1
ATOM 558 O O . THR A 1 78 ? -10.647 -3.250 17.190 1.00 98.56 78 THR A O 1
ATOM 561 N N . ARG A 1 79 ? -11.129 -1.338 16.109 1.00 98.31 79 ARG A N 1
ATOM 562 C CA . ARG A 1 79 ? -11.356 -0.546 17.322 1.00 98.31 79 ARG A CA 1
ATOM 563 C C . ARG A 1 79 ? -12.670 -0.894 18.009 1.00 98.31 79 ARG A C 1
ATOM 565 O O . ARG A 1 79 ? -12.685 -1.031 19.229 1.00 98.31 79 ARG A O 1
ATOM 572 N N . ILE A 1 80 ? -13.754 -1.030 17.245 1.00 96.69 80 ILE A N 1
ATOM 573 C CA . ILE A 1 80 ? -15.080 -1.300 17.819 1.00 96.69 80 ILE A CA 1
ATOM 574 C C . ILE A 1 80 ? -15.277 -2.783 18.145 1.00 96.69 80 ILE A C 1
ATOM 576 O O . ILE A 1 80 ? -16.000 -3.131 19.075 1.00 96.69 80 ILE A O 1
ATOM 580 N N . ARG A 1 81 ? -14.618 -3.684 17.407 1.00 97.06 81 ARG A N 1
ATOM 581 C CA . ARG A 1 81 ? -14.704 -5.120 17.657 1.00 97.06 81 ARG A CA 1
ATOM 582 C C . ARG A 1 81 ? -13.966 -5.447 18.947 1.00 97.06 81 ARG A C 1
ATOM 584 O O . ARG A 1 81 ? -12.759 -5.236 19.049 1.00 97.06 81 ARG A O 1
ATOM 591 N N . ARG A 1 82 ? -14.677 -6.042 19.906 1.00 94.00 82 ARG A N 1
ATOM 592 C CA . ARG A 1 82 ? -14.102 -6.512 21.171 1.00 94.00 82 ARG A CA 1
ATOM 593 C C . ARG A 1 82 ? -14.014 -8.035 21.195 1.00 94.00 82 ARG A C 1
ATOM 595 O O . ARG A 1 82 ? -14.933 -8.727 20.762 1.00 94.00 82 ARG A O 1
ATOM 602 N N . GLN A 1 83 ? -12.907 -8.550 21.714 1.00 92.62 83 GLN A N 1
ATOM 603 C CA . GLN A 1 83 ? -12.719 -9.965 22.021 1.00 92.62 83 GLN A CA 1
ATOM 604 C C . GLN A 1 83 ? -11.854 -10.080 23.277 1.00 92.62 83 GLN A C 1
ATOM 606 O O . GLN A 1 83 ? -10.976 -9.250 23.496 1.00 92.62 83 GLN A O 1
ATOM 611 N N . PHE A 1 84 ? -12.131 -11.057 24.144 1.00 90.75 84 PHE A N 1
ATOM 612 C CA . PHE A 1 84 ? -11.470 -11.167 25.457 1.00 90.75 84 PHE A CA 1
ATOM 613 C C . PHE A 1 84 ? -11.549 -9.865 26.286 1.00 90.75 84 PHE A C 1
ATOM 615 O O . PHE A 1 84 ? -10.594 -9.470 26.948 1.00 90.75 84 PHE A O 1
ATOM 622 N N . ASN A 1 85 ? -12.695 -9.173 26.229 1.00 87.19 85 ASN A N 1
ATOM 623 C CA . ASN A 1 85 ? -12.952 -7.884 26.889 1.00 87.19 85 ASN A CA 1
ATOM 624 C C . ASN A 1 85 ? -12.015 -6.720 26.497 1.00 87.19 85 ASN A C 1
ATOM 626 O O . ASN A 1 85 ? -12.040 -5.686 27.171 1.00 87.19 85 ASN A O 1
ATOM 630 N N . THR A 1 86 ? -11.269 -6.827 25.395 1.00 92.25 86 THR A N 1
ATOM 631 C CA . THR A 1 86 ? -10.429 -5.748 24.854 1.00 92.25 86 THR A CA 1
ATOM 632 C C . THR A 1 86 ? -10.779 -5.459 23.392 1.00 92.25 86 THR A C 1
ATOM 634 O O . THR A 1 86 ? -11.223 -6.370 22.685 1.00 92.25 86 THR A O 1
ATOM 637 N N . PRO A 1 87 ? -10.588 -4.224 22.903 1.00 96.69 87 PRO A N 1
ATOM 638 C CA . PRO A 1 87 ? -10.593 -3.940 21.473 1.00 96.69 87 PRO A CA 1
ATOM 639 C C . PRO A 1 87 ? -9.571 -4.804 20.741 1.00 96.69 87 PRO A C 1
ATOM 641 O O . PRO A 1 87 ? -8.437 -4.964 21.199 1.00 96.69 87 PRO A O 1
ATOM 644 N N . VAL A 1 88 ? -9.953 -5.328 19.582 1.00 97.88 88 VAL A N 1
ATOM 645 C CA . VAL A 1 88 ? -9.072 -6.158 18.752 1.00 97.88 88 VAL A CA 1
ATOM 646 C C . VAL A 1 88 ? -7.878 -5.344 18.232 1.00 97.88 88 VAL A C 1
ATOM 648 O O . VAL A 1 88 ? -6.778 -5.874 18.141 1.00 97.88 88 VAL A O 1
ATOM 651 N N . ALA A 1 89 ? -8.040 -4.035 18.013 1.00 97.94 89 ALA A N 1
ATOM 652 C CA . ALA A 1 89 ? -6.955 -3.112 17.658 1.00 97.94 89 ALA A CA 1
ATOM 653 C C . ALA A 1 89 ? -5.824 -3.024 18.706 1.00 97.94 89 ALA A C 1
ATOM 655 O O . ALA A 1 89 ? -4.712 -2.606 18.379 1.00 97.94 89 ALA A O 1
ATOM 656 N N . ASP A 1 90 ? -6.089 -3.395 19.963 1.00 96.81 90 ASP A N 1
ATOM 657 C CA . ASP A 1 90 ? -5.090 -3.351 21.036 1.00 96.81 90 ASP A CA 1
ATOM 658 C C . ASP A 1 90 ? -4.306 -4.675 21.161 1.00 96.81 90 ASP A C 1
ATOM 660 O O . ASP A 1 90 ? -3.348 -4.754 21.928 1.00 96.81 90 ASP A O 1
ATOM 664 N N . MET A 1 91 ? -4.662 -5.699 20.375 1.00 97.19 91 MET A N 1
ATOM 665 C CA . MET A 1 91 ? -3.940 -6.971 20.303 1.00 97.19 91 MET A CA 1
ATOM 666 C C . MET A 1 91 ? -2.714 -6.841 19.392 1.00 97.19 91 MET A C 1
ATOM 668 O O . MET A 1 91 ? -2.839 -6.459 18.230 1.00 97.19 91 MET A O 1
ATOM 672 N N . GLU A 1 92 ? -1.525 -7.204 19.880 1.00 94.81 92 GLU A N 1
ATOM 673 C CA . GLU A 1 92 ? -0.261 -6.994 19.148 1.00 94.81 92 GLU A CA 1
ATOM 674 C C . GLU A 1 92 ? -0.235 -7.671 17.769 1.00 94.81 92 GLU A C 1
ATOM 676 O O . GLU A 1 92 ? 0.187 -7.057 16.792 1.00 94.81 92 GLU A O 1
ATOM 681 N N . GLY A 1 93 ? -0.794 -8.881 17.650 1.00 95.44 93 GLY A N 1
ATOM 682 C CA . GLY A 1 93 ? -0.900 -9.584 16.364 1.00 95.44 93 GLY A CA 1
ATOM 683 C C . GLY A 1 93 ? -1.766 -8.866 15.317 1.00 95.44 93 GLY A C 1
ATOM 684 O O . GLY A 1 93 ? -1.599 -9.098 14.127 1.00 95.44 93 GLY A O 1
ATOM 685 N N . VAL A 1 94 ? -2.664 -7.968 15.738 1.00 98.12 94 VAL A N 1
ATOM 686 C CA . VAL A 1 94 ? -3.504 -7.141 14.850 1.00 98.12 94 VAL A CA 1
ATOM 687 C C . VAL A 1 94 ? -2.821 -5.812 14.522 1.00 98.12 94 VAL A C 1
ATOM 689 O O . VAL A 1 94 ? -3.014 -5.257 13.439 1.00 98.12 94 VAL A O 1
ATOM 692 N N . GLN A 1 95 ? -1.987 -5.303 15.431 1.00 98.38 95 GLN A N 1
ATOM 693 C CA . GLN A 1 95 ? -1.271 -4.041 15.240 1.00 98.38 95 GLN A CA 1
ATOM 694 C C . GLN A 1 95 ? -0.296 -4.105 14.065 1.00 98.38 95 GLN A C 1
ATOM 696 O O . GLN A 1 95 ? -0.151 -3.122 13.338 1.00 98.38 95 GLN A O 1
ATOM 701 N N . GLU A 1 96 ? 0.339 -5.254 13.838 1.00 97.00 96 GLU A N 1
ATOM 702 C CA . GLU A 1 96 ? 1.286 -5.418 12.737 1.00 97.00 96 GLU A CA 1
ATOM 703 C C . GLU A 1 96 ? 0.609 -5.289 11.348 1.00 97.00 96 GLU A C 1
ATOM 705 O O . GLU A 1 96 ? 1.034 -4.418 10.578 1.00 97.00 96 GLU A O 1
ATOM 710 N N . PRO A 1 97 ? -0.478 -6.023 11.013 1.00 98.38 97 PRO A N 1
ATOM 711 C CA . PRO A 1 97 ? -1.257 -5.767 9.796 1.00 98.38 97 PRO A CA 1
ATOM 712 C C . PRO A 1 97 ? -1.745 -4.318 9.668 1.00 98.38 97 PRO A C 1
ATOM 714 O O . PRO A 1 97 ? -1.598 -3.711 8.607 1.00 98.38 97 PRO A O 1
ATOM 717 N N . LEU A 1 98 ? -2.271 -3.717 10.743 1.00 98.75 98 LEU A N 1
ATOM 718 C CA . LEU A 1 98 ? -2.743 -2.326 10.717 1.00 98.75 98 LEU A CA 1
ATOM 719 C C . LEU A 1 98 ? -1.612 -1.333 10.390 1.00 98.75 98 LEU A C 1
ATOM 721 O O . LEU A 1 98 ? -1.810 -0.392 9.617 1.00 98.75 98 LEU A O 1
ATOM 725 N N . ALA A 1 99 ? -0.408 -1.561 10.916 1.00 98.56 99 ALA A N 1
ATOM 726 C CA . ALA A 1 99 ? 0.762 -0.753 10.593 1.00 98.56 99 ALA A CA 1
ATOM 727 C C . ALA A 1 99 ? 1.168 -0.879 9.120 1.00 98.56 99 ALA A C 1
ATOM 729 O O . ALA A 1 99 ? 1.464 0.133 8.476 1.00 98.56 99 ALA A O 1
ATOM 730 N N . ARG A 1 100 ? 1.125 -2.097 8.558 1.00 98.50 100 ARG A N 1
ATOM 731 C CA . ARG A 1 100 ? 1.378 -2.325 7.126 1.00 98.50 100 ARG A CA 1
ATOM 732 C C . ARG A 1 100 ? 0.357 -1.602 6.251 1.00 98.50 100 ARG A C 1
ATOM 734 O O . ARG A 1 100 ? 0.762 -0.981 5.266 1.00 98.50 100 ARG A O 1
ATOM 741 N N . ILE A 1 101 ? -0.927 -1.626 6.621 1.00 98.81 101 ILE A N 1
ATOM 742 C CA . ILE A 1 101 ? -1.993 -0.890 5.923 1.00 98.81 101 ILE A CA 1
ATOM 743 C C . ILE A 1 101 ? -1.685 0.613 5.920 1.00 98.81 101 ILE A C 1
ATOM 745 O O . ILE A 1 101 ? -1.648 1.228 4.853 1.00 98.81 101 ILE A O 1
ATOM 749 N N . ALA A 1 102 ? -1.392 1.202 7.083 1.00 98.75 102 ALA A N 1
ATOM 750 C CA . ALA A 1 102 ? -1.090 2.630 7.200 1.00 98.75 102 ALA A CA 1
ATOM 751 C C . ALA A 1 102 ? 0.140 3.040 6.367 1.00 98.75 102 ALA A C 1
ATOM 753 O O . ALA A 1 102 ? 0.077 3.980 5.571 1.00 98.75 102 ALA A O 1
ATOM 754 N N . ALA A 1 103 ? 1.249 2.310 6.508 1.00 98.69 103 ALA A N 1
ATOM 755 C CA . ALA A 1 103 ? 2.503 2.634 5.837 1.00 98.69 103 ALA A CA 1
ATOM 756 C C . ALA A 1 103 ? 2.409 2.494 4.312 1.00 98.69 103 ALA A C 1
ATOM 758 O O . ALA A 1 103 ? 2.794 3.403 3.577 1.00 98.69 103 ALA A O 1
ATOM 759 N N . LYS A 1 104 ? 1.850 1.384 3.810 1.00 98.81 104 LYS A N 1
ATOM 760 C CA . LYS A 1 104 ? 1.699 1.180 2.361 1.00 98.81 104 LYS A CA 1
ATOM 761 C C . LYS A 1 104 ? 0.722 2.183 1.747 1.00 98.81 104 LYS A C 1
ATOM 763 O O . LYS A 1 104 ? 0.965 2.635 0.632 1.00 98.81 104 LYS A O 1
ATOM 768 N N . THR A 1 105 ? -0.316 2.597 2.479 1.00 98.75 105 THR A N 1
ATOM 769 C CA . THR A 1 105 ? -1.216 3.681 2.042 1.00 98.75 105 THR A CA 1
ATOM 770 C C . THR A 1 105 ? -0.459 4.997 1.880 1.00 98.75 105 THR A C 1
ATOM 772 O O . THR A 1 105 ? -0.568 5.640 0.837 1.00 98.75 105 THR A O 1
ATOM 775 N N . TYR A 1 106 ? 0.372 5.368 2.859 1.00 98.62 106 TYR A N 1
ATOM 776 C CA . TYR A 1 106 ? 1.166 6.597 2.797 1.00 98.62 106 TYR A CA 1
ATOM 777 C C . TYR A 1 106 ? 2.182 6.589 1.645 1.00 98.62 106 TYR A C 1
ATOM 779 O O . TYR A 1 106 ? 2.322 7.584 0.928 1.00 98.62 106 TYR A O 1
ATOM 787 N N . ILE A 1 107 ? 2.851 5.451 1.418 1.00 98.81 107 ILE A N 1
ATOM 788 C CA . ILE A 1 107 ? 3.742 5.248 0.265 1.00 98.81 107 ILE A CA 1
ATOM 789 C C . ILE A 1 107 ? 2.961 5.412 -1.041 1.00 98.81 107 ILE A C 1
ATOM 791 O O . ILE A 1 107 ? 3.410 6.124 -1.943 1.00 98.81 107 ILE A O 1
ATOM 795 N N . ALA A 1 108 ? 1.787 4.782 -1.131 1.00 98.44 108 ALA A N 1
ATOM 796 C CA . ALA A 1 108 ? 0.980 4.783 -2.337 1.00 98.44 108 ALA A CA 1
ATOM 797 C C . ALA A 1 108 ? 0.491 6.185 -2.713 1.00 98.44 108 ALA A C 1
ATOM 799 O O . ALA A 1 108 ? 0.687 6.627 -3.845 1.00 98.44 108 ALA A O 1
ATOM 800 N N . GLN A 1 109 ? -0.077 6.909 -1.748 1.00 97.94 109 GLN A N 1
ATOM 801 C CA . GLN A 1 109 ? -0.550 8.279 -1.940 1.00 97.94 109 GLN A CA 1
ATOM 802 C C . GLN A 1 109 ? 0.596 9.229 -2.300 1.00 97.94 109 GLN A C 1
ATOM 804 O O . GLN A 1 109 ? 0.467 10.016 -3.237 1.00 97.94 109 GLN A O 1
ATOM 809 N N . SER A 1 110 ? 1.746 9.111 -1.622 1.00 98.06 110 SER A N 1
ATOM 810 C CA . SER A 1 110 ? 2.932 9.920 -1.932 1.00 98.06 110 SER A CA 1
ATOM 811 C C . SER A 1 110 ? 3.394 9.707 -3.378 1.00 98.06 110 SER A C 1
ATOM 813 O O . SER A 1 110 ? 3.669 10.669 -4.093 1.00 98.06 110 SER A O 1
ATOM 815 N N . ALA A 1 111 ? 3.461 8.452 -3.833 1.00 97.81 111 ALA A N 1
ATOM 816 C CA . ALA A 1 111 ? 3.913 8.123 -5.181 1.00 97.81 111 ALA A CA 1
ATOM 817 C C . ALA A 1 111 ? 2.931 8.586 -6.267 1.00 97.81 111 ALA A C 1
ATOM 819 O O . ALA A 1 111 ? 3.359 9.179 -7.260 1.00 97.81 111 ALA A O 1
ATOM 820 N N . VAL A 1 112 ? 1.629 8.349 -6.075 1.00 96.50 112 VAL A N 1
ATOM 821 C CA . VAL A 1 112 ? 0.582 8.743 -7.030 1.00 96.50 112 VAL A CA 1
ATOM 822 C C . VAL A 1 112 ? 0.521 10.261 -7.176 1.00 96.50 112 VAL A C 1
ATOM 824 O O . VAL A 1 112 ? 0.592 10.756 -8.299 1.00 96.50 112 VAL A O 1
ATOM 827 N N . ASN A 1 113 ? 0.478 11.006 -6.066 1.00 94.81 113 ASN A N 1
ATOM 828 C CA . ASN A 1 113 ? 0.365 12.466 -6.103 1.00 94.81 113 ASN A CA 1
ATOM 829 C C . ASN A 1 113 ? 1.563 13.113 -6.809 1.00 94.81 113 ASN A C 1
ATOM 831 O O . ASN A 1 113 ? 1.394 13.969 -7.675 1.00 94.81 113 ASN A O 1
ATOM 835 N N . HIS A 1 114 ? 2.788 12.684 -6.490 1.00 95.44 114 HIS A N 1
ATOM 836 C CA . HIS A 1 114 ? 3.978 13.249 -7.130 1.00 95.44 114 HIS A CA 1
ATOM 837 C C . HIS A 1 114 ? 4.117 12.849 -8.596 1.00 95.44 114 HIS A C 1
ATOM 839 O O . HIS A 1 114 ? 4.587 13.663 -9.386 1.00 95.44 114 HIS A O 1
ATOM 845 N N . THR A 1 115 ? 3.689 11.645 -8.979 1.00 93.44 115 THR A N 1
ATOM 846 C CA . THR A 1 115 ? 3.726 11.220 -10.387 1.00 93.44 115 THR A CA 1
ATOM 847 C C . THR A 1 115 ? 2.672 11.947 -11.219 1.00 93.44 115 THR A C 1
ATOM 849 O O . THR A 1 115 ? 2.981 12.391 -12.323 1.00 93.44 115 THR A O 1
ATOM 852 N N . ALA A 1 116 ? 1.466 12.149 -10.679 1.00 93.06 116 ALA A N 1
ATOM 853 C CA . ALA A 1 116 ? 0.440 12.975 -11.313 1.00 93.06 116 ALA A CA 1
ATOM 854 C C . ALA A 1 116 ? 0.946 14.412 -11.527 1.00 93.06 116 ALA A C 1
ATOM 856 O O . ALA A 1 116 ? 0.933 14.907 -12.650 1.00 93.06 116 ALA A O 1
ATOM 857 N N . ASN A 1 117 ? 1.552 15.014 -10.497 1.00 92.88 117 ASN A N 1
ATOM 858 C CA . ASN A 1 117 ? 2.168 16.341 -10.595 1.00 92.88 117 ASN A CA 1
ATOM 859 C C . ASN A 1 117 ? 3.290 16.429 -11.650 1.00 92.88 117 ASN A C 1
ATOM 861 O O . ASN A 1 117 ? 3.536 17.507 -12.190 1.00 92.88 117 ASN A O 1
ATOM 865 N N . MET A 1 118 ? 4.022 15.340 -11.924 1.00 92.12 118 MET A N 1
ATOM 866 C CA . MET A 1 118 ? 5.016 15.306 -13.008 1.00 92.12 118 MET A CA 1
ATOM 867 C C . MET A 1 118 ? 4.328 15.361 -14.376 1.00 92.12 118 MET A C 1
ATOM 869 O O . MET A 1 118 ? 4.745 16.132 -15.238 1.00 92.12 118 MET A O 1
ATOM 873 N N . ILE A 1 119 ? 3.258 14.586 -14.564 1.00 91.25 119 ILE A N 1
ATOM 874 C CA . ILE A 1 119 ? 2.499 14.563 -15.821 1.00 91.25 119 ILE A CA 1
ATOM 875 C C . ILE A 1 119 ? 1.832 15.910 -16.088 1.00 91.25 119 ILE A C 1
ATOM 877 O O . ILE A 1 119 ? 1.911 16.403 -17.211 1.00 91.25 119 ILE A O 1
ATOM 881 N N . ASP A 1 120 ? 1.257 16.543 -15.065 1.00 92.19 120 ASP A N 1
ATOM 882 C CA . ASP A 1 120 ? 0.636 17.869 -15.189 1.00 92.19 120 ASP A CA 1
ATOM 883 C C . ASP A 1 120 ? 1.638 18.944 -15.640 1.00 92.19 120 ASP A C 1
ATOM 885 O O . ASP A 1 120 ? 1.270 19.924 -16.287 1.00 92.19 120 ASP A O 1
ATOM 889 N N . LYS A 1 121 ? 2.932 18.745 -15.358 1.00 93.56 121 LYS A N 1
ATOM 890 C CA . LYS A 1 121 ? 4.029 19.604 -15.831 1.00 93.56 121 LYS A CA 1
ATOM 891 C C . LYS A 1 121 ? 4.520 19.262 -17.243 1.00 93.56 121 LYS A C 1
ATOM 893 O O . LYS A 1 121 ? 5.460 19.888 -17.722 1.00 93.56 121 LYS A O 1
ATOM 898 N N . GLY A 1 122 ? 3.898 18.294 -17.913 1.00 89.56 122 GLY A N 1
ATOM 899 C CA . GLY A 1 122 ? 4.255 17.845 -19.259 1.00 89.56 122 GLY A CA 1
ATOM 900 C C . GLY A 1 122 ? 5.349 16.775 -19.306 1.00 89.56 122 GLY A C 1
ATOM 901 O O . GLY A 1 122 ? 5.787 16.407 -20.399 1.00 89.56 122 GLY A O 1
ATOM 902 N N . GLU A 1 123 ? 5.785 16.249 -18.157 1.00 90.00 123 GLU A N 1
ATOM 903 C CA . GLU A 1 123 ? 6.778 15.175 -18.114 1.00 90.00 123 GLU A CA 1
ATOM 904 C C . GLU A 1 123 ? 6.184 13.842 -18.588 1.00 90.00 123 GLU A C 1
ATOM 906 O O . GLU A 1 123 ? 4.994 13.562 -18.433 1.00 90.00 123 GLU A O 1
ATOM 911 N N . LYS A 1 124 ? 7.038 12.962 -19.125 1.00 87.06 124 LYS A N 1
ATOM 912 C CA . LYS A 1 124 ? 6.649 11.621 -19.605 1.00 87.06 124 LYS A CA 1
ATOM 913 C C . LYS A 1 124 ? 7.353 10.526 -18.792 1.00 87.06 124 LYS A C 1
ATOM 915 O O . LYS A 1 124 ? 8.324 9.930 -19.273 1.00 87.06 124 LYS A O 1
ATOM 920 N N . PRO A 1 125 ? 6.907 10.242 -17.552 1.00 88.06 125 PRO A N 1
ATOM 921 C CA . PRO A 1 125 ? 7.651 9.422 -16.598 1.00 88.06 125 PRO A CA 1
ATOM 922 C C . PRO A 1 125 ? 7.527 7.909 -16.880 1.00 88.06 125 PRO A C 1
ATOM 924 O O . PRO A 1 125 ? 6.929 7.156 -16.116 1.00 88.06 125 PRO A O 1
ATOM 927 N N . ALA A 1 126 ? 8.135 7.425 -17.967 1.00 86.56 126 ALA A N 1
ATOM 928 C CA . ALA A 1 126 ? 8.001 6.033 -18.420 1.00 86.56 126 ALA A CA 1
ATOM 929 C C . ALA A 1 126 ? 8.530 4.978 -17.423 1.00 86.56 126 ALA A C 1
ATOM 931 O O . ALA A 1 126 ? 7.931 3.911 -17.286 1.00 86.56 126 ALA A O 1
ATOM 932 N N . VAL A 1 127 ? 9.640 5.255 -16.729 1.00 90.19 127 VAL A N 1
ATOM 933 C CA . VAL A 1 127 ? 10.205 4.339 -15.717 1.00 90.19 127 VAL A CA 1
ATOM 934 C C . VAL A 1 127 ? 9.399 4.389 -14.413 1.00 90.19 127 VAL A C 1
ATOM 936 O O . VAL A 1 127 ? 8.943 3.325 -13.989 1.00 90.19 127 VAL A O 1
ATOM 939 N N . PRO A 1 128 ? 9.117 5.571 -13.818 1.00 93.25 128 PRO A N 1
ATOM 940 C CA . PRO A 1 128 ? 8.181 5.667 -12.698 1.00 93.25 128 PRO A CA 1
ATOM 941 C C . PRO A 1 128 ? 6.834 5.005 -12.967 1.00 93.25 128 PRO A C 1
ATOM 943 O O . PRO A 1 128 ? 6.280 4.366 -12.083 1.00 93.25 128 PRO A O 1
ATOM 946 N N . SER A 1 129 ? 6.339 5.077 -14.202 1.00 92.12 129 SER A N 1
ATOM 947 C CA . SER A 1 129 ? 5.088 4.437 -14.593 1.00 92.12 129 SER A CA 1
ATOM 948 C C . SER A 1 129 ? 5.078 2.926 -14.372 1.00 92.12 129 SER A C 1
ATOM 950 O O . SER A 1 129 ? 4.144 2.385 -13.777 1.00 92.12 129 SER A O 1
ATOM 952 N N . ALA A 1 130 ? 6.153 2.238 -14.766 1.00 93.25 130 ALA A N 1
ATOM 953 C CA . ALA A 1 130 ? 6.306 0.812 -14.499 1.00 93.25 130 ALA A CA 1
ATOM 954 C C . ALA A 1 130 ? 6.455 0.517 -12.994 1.00 93.25 130 ALA A C 1
ATOM 956 O O . ALA A 1 130 ? 5.889 -0.465 -12.510 1.00 93.25 130 ALA A O 1
ATOM 957 N N . ILE A 1 131 ? 7.173 1.380 -12.260 1.00 96.00 131 ILE A N 1
ATOM 958 C CA . ILE A 1 131 ? 7.365 1.271 -10.805 1.00 96.00 131 ILE A CA 1
ATOM 959 C C . ILE A 1 131 ? 6.020 1.354 -10.081 1.00 96.00 131 ILE A C 1
ATOM 961 O O . ILE A 1 131 ? 5.692 0.458 -9.304 1.00 96.00 131 ILE A O 1
ATOM 965 N N . LEU A 1 132 ? 5.232 2.399 -10.359 1.00 96.56 132 LEU A N 1
ATOM 966 C CA . LEU A 1 132 ? 3.933 2.618 -9.733 1.00 96.56 132 LEU A CA 1
ATOM 967 C C . LEU A 1 132 ? 2.990 1.460 -10.030 1.00 96.56 132 LEU A C 1
ATOM 969 O O . LEU A 1 132 ? 2.447 0.877 -9.097 1.00 96.56 132 LEU A O 1
ATOM 973 N N . LYS A 1 133 ? 2.832 1.081 -11.304 1.00 95.44 133 LYS A N 1
ATOM 974 C CA . LYS A 1 133 ? 1.909 0.002 -11.669 1.00 95.44 133 LYS A CA 1
ATOM 975 C C . LYS A 1 133 ? 2.224 -1.288 -10.937 1.00 95.44 133 LYS A C 1
ATOM 977 O O . LYS A 1 133 ? 1.316 -1.886 -10.368 1.00 95.44 133 LYS A O 1
ATOM 982 N N . TYR A 1 134 ? 3.486 -1.708 -10.937 1.00 96.44 134 TYR A N 1
ATOM 983 C CA . TYR A 1 134 ? 3.881 -2.933 -10.255 1.00 96.44 134 TYR A CA 1
ATOM 984 C C . TYR A 1 134 ? 3.705 -2.803 -8.736 1.00 96.44 134 TYR A C 1
ATOM 986 O O . TYR A 1 134 ? 2.900 -3.516 -8.147 1.00 96.44 134 TYR A O 1
ATOM 994 N N . HIS A 1 135 ? 4.404 -1.865 -8.094 1.00 97.88 135 HIS A N 1
ATOM 995 C CA . HIS A 1 135 ? 4.467 -1.831 -6.633 1.00 97.88 135 HIS A CA 1
ATOM 996 C C . HIS A 1 135 ? 3.142 -1.471 -5.969 1.00 97.88 135 HIS A C 1
ATOM 998 O O . HIS A 1 135 ? 2.832 -2.021 -4.917 1.00 97.88 135 HIS A O 1
ATOM 1004 N N . LEU A 1 136 ? 2.354 -0.573 -6.557 1.00 98.00 136 LEU A N 1
ATOM 1005 C CA . LEU A 1 136 ? 1.146 -0.063 -5.913 1.00 98.00 136 LEU A CA 1
ATOM 1006 C C . LEU A 1 136 ? 0.027 -1.102 -5.982 1.00 98.00 136 LEU A C 1
ATOM 1008 O O . LEU A 1 136 ? -0.684 -1.297 -5.002 1.00 98.00 136 LEU A O 1
ATOM 1012 N N . THR A 1 137 ? -0.096 -1.816 -7.105 1.00 97.44 137 THR A N 1
ATOM 1013 C CA . THR A 1 137 ? -1.092 -2.892 -7.244 1.00 97.44 137 THR A CA 1
ATOM 1014 C C . THR A 1 137 ? -0.733 -4.118 -6.400 1.00 97.44 137 THR A C 1
ATOM 1016 O O . THR A 1 137 ? -1.620 -4.752 -5.832 1.00 97.44 137 THR A O 1
ATOM 1019 N N . GLU A 1 138 ? 0.560 -4.414 -6.227 1.00 97.69 138 GLU A N 1
ATOM 1020 C CA . GLU A 1 138 ? 1.021 -5.418 -5.261 1.00 97.69 138 GLU A CA 1
ATOM 1021 C C . GLU A 1 138 ? 0.721 -4.999 -3.816 1.00 97.69 138 GLU A C 1
ATOM 1023 O O . GLU A 1 138 ? 0.147 -5.777 -3.053 1.00 97.69 138 GLU A O 1
ATOM 1028 N N . MET A 1 139 ? 1.019 -3.747 -3.449 1.00 98.31 139 MET A N 1
ATOM 1029 C CA . MET A 1 139 ? 0.670 -3.206 -2.133 1.00 98.31 139 MET A CA 1
ATOM 1030 C C . MET A 1 139 ? -0.840 -3.245 -1.893 1.00 98.31 139 MET A C 1
ATOM 1032 O O . MET A 1 139 ? -1.249 -3.633 -0.808 1.00 98.31 139 MET A O 1
ATOM 1036 N N . GLN A 1 140 ? -1.673 -2.916 -2.887 1.00 97.94 140 GLN A N 1
ATOM 1037 C CA . GLN A 1 140 ? -3.131 -3.039 -2.790 1.00 97.94 140 GLN A CA 1
ATOM 1038 C C . GLN A 1 140 ? -3.552 -4.472 -2.449 1.00 97.94 140 GLN A C 1
ATOM 1040 O O . GLN A 1 140 ? -4.371 -4.665 -1.553 1.00 97.94 140 GLN A O 1
ATOM 1045 N N . ARG A 1 141 ? -3.001 -5.477 -3.140 1.00 97.38 141 ARG A N 1
ATOM 1046 C CA . ARG A 1 141 ? -3.305 -6.890 -2.871 1.00 97.38 141 ARG A CA 1
ATOM 1047 C C . ARG A 1 141 ? -2.945 -7.281 -1.437 1.00 97.38 141 ARG A C 1
ATOM 1049 O O . ARG A 1 141 ? -3.747 -7.914 -0.753 1.00 97.38 141 ARG A O 1
ATOM 1056 N N . GLU A 1 142 ? -1.765 -6.878 -0.972 1.00 98.31 142 GLU A N 1
ATOM 1057 C CA . GLU A 1 142 ? -1.322 -7.132 0.403 1.00 98.31 142 GLU A CA 1
ATOM 1058 C C . GLU A 1 142 ? -2.203 -6.400 1.430 1.00 98.31 142 GLU A C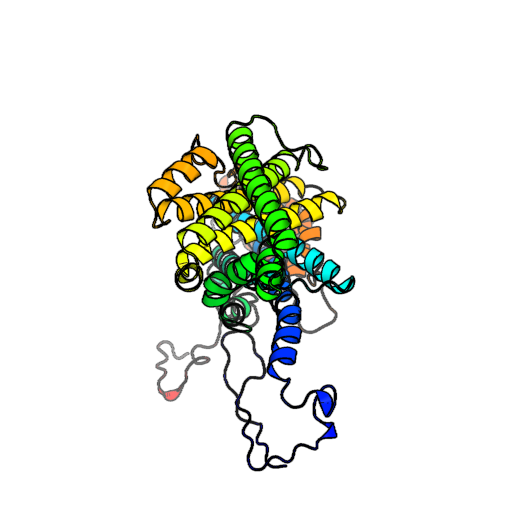 1
ATOM 1060 O O . GLU A 1 142 ? -2.633 -7.009 2.401 1.00 98.31 142 GLU A O 1
ATOM 1065 N N . ILE A 1 143 ? -2.532 -5.125 1.197 1.00 98.56 143 ILE A N 1
ATOM 1066 C CA . ILE A 1 143 ? -3.385 -4.311 2.078 1.00 98.56 143 ILE A CA 1
ATOM 1067 C C . ILE A 1 143 ? -4.789 -4.900 2.197 1.00 98.56 143 ILE A C 1
ATOM 1069 O O . ILE A 1 143 ? -5.325 -4.967 3.297 1.00 98.56 143 ILE A O 1
ATOM 1073 N N . LEU A 1 144 ? -5.394 -5.332 1.088 1.00 97.94 144 LEU A N 1
ATOM 1074 C CA . LEU A 1 144 ? -6.721 -5.950 1.113 1.00 97.94 144 LEU A CA 1
ATOM 1075 C C . LEU A 1 144 ? -6.696 -7.302 1.832 1.00 97.94 144 LEU A C 1
ATOM 1077 O O . LEU A 1 144 ? -7.650 -7.623 2.532 1.00 97.94 144 LEU A O 1
ATOM 1081 N N . THR A 1 145 ? -5.603 -8.059 1.705 1.00 98.12 145 THR A N 1
ATOM 1082 C CA . THR A 1 145 ? -5.402 -9.305 2.461 1.00 98.12 145 THR A CA 1
ATOM 1083 C C . THR A 1 145 ? -5.298 -9.018 3.960 1.00 98.12 145 THR A C 1
ATOM 1085 O O . THR A 1 145 ? -6.055 -9.595 4.734 1.00 98.12 145 THR A O 1
ATOM 1088 N N . ASP A 1 146 ? -4.437 -8.073 4.356 1.00 98.56 146 ASP A N 1
ATOM 1089 C CA . ASP A 1 146 ? -4.274 -7.630 5.749 1.00 98.56 146 ASP A CA 1
ATOM 1090 C C . ASP A 1 146 ? -5.607 -7.116 6.323 1.00 98.56 146 ASP A C 1
ATOM 1092 O O . ASP A 1 146 ? -5.984 -7.446 7.446 1.00 98.56 146 ASP A O 1
ATOM 1096 N N . ALA A 1 147 ? -6.356 -6.334 5.539 1.00 98.38 147 ALA A N 1
ATOM 1097 C CA . ALA A 1 147 ? -7.650 -5.803 5.942 1.00 98.38 147 ALA A CA 1
ATOM 1098 C C . ALA A 1 147 ? -8.681 -6.919 6.133 1.00 98.38 147 ALA A C 1
ATOM 1100 O O . ALA A 1 147 ? -9.401 -6.903 7.125 1.00 98.38 147 ALA A O 1
ATOM 1101 N N . MET A 1 148 ? -8.765 -7.897 5.228 1.00 97.38 148 MET A N 1
ATOM 1102 C CA . MET A 1 148 ? -9.683 -9.022 5.405 1.00 97.38 148 MET A CA 1
ATOM 1103 C C . MET A 1 148 ? -9.341 -9.853 6.643 1.00 97.38 148 MET A C 1
ATOM 1105 O O . MET A 1 148 ? -10.251 -10.172 7.405 1.00 97.38 148 MET A O 1
ATOM 1109 N N . ASP A 1 149 ? -8.057 -10.131 6.872 1.00 97.12 149 ASP A N 1
ATOM 1110 C CA . ASP A 1 149 ? -7.582 -10.931 8.005 1.00 97.12 149 ASP A CA 1
ATOM 1111 C C . ASP A 1 149 ? -8.013 -10.319 9.348 1.00 97.12 149 ASP A C 1
ATOM 1113 O O . ASP A 1 149 ? -8.680 -10.968 10.155 1.00 97.12 149 ASP A O 1
ATOM 1117 N N . VAL A 1 150 ? -7.785 -9.013 9.542 1.00 98.06 150 VAL A N 1
ATOM 1118 C CA . VAL A 1 150 ? -8.187 -8.333 10.790 1.00 98.06 150 VAL A CA 1
ATOM 1119 C C . VAL A 1 150 ? -9.705 -8.187 10.962 1.00 98.06 150 VAL A C 1
ATOM 1121 O O . VAL A 1 150 ? -10.167 -7.936 12.075 1.00 98.06 150 VAL A O 1
ATOM 1124 N N . HIS A 1 151 ? -10.491 -8.344 9.890 1.00 97.56 151 HIS A N 1
ATOM 1125 C CA . HIS A 1 151 ? -11.955 -8.389 9.971 1.00 97.56 151 HIS A CA 1
ATOM 1126 C C . HIS A 1 151 ? -12.510 -9.792 10.269 1.00 97.56 151 HIS A C 1
ATOM 1128 O O . HIS A 1 151 ? -13.638 -9.922 10.756 1.00 97.56 151 HIS A O 1
ATOM 1134 N N . GLY A 1 152 ? -11.745 -10.845 9.972 1.00 94.56 152 GLY A N 1
ATOM 1135 C CA . GLY A 1 152 ? -12.144 -12.236 10.155 1.00 94.56 152 GLY A CA 1
ATOM 1136 C C . GLY A 1 152 ? -13.432 -12.601 9.406 1.00 94.56 152 GLY A C 1
ATOM 1137 O O . GLY A 1 152 ? -13.602 -12.303 8.224 1.00 94.56 152 GLY A O 1
ATOM 1138 N N . GLY A 1 153 ? -14.371 -13.238 10.116 1.00 92.56 153 GLY A N 1
ATOM 1139 C CA . GLY A 1 153 ? -15.634 -13.750 9.562 1.00 92.56 153 GLY A CA 1
ATOM 1140 C C . GLY A 1 153 ? -16.456 -12.731 8.758 1.00 92.56 153 GLY A C 1
ATOM 1141 O O . GLY A 1 153 ? -17.159 -13.111 7.818 1.00 92.56 153 GLY A O 1
ATOM 1142 N N . LYS A 1 154 ? -16.337 -11.433 9.081 1.00 94.12 154 LYS A N 1
ATOM 1143 C CA . LYS A 1 154 ? -17.125 -10.371 8.443 1.00 94.12 154 LYS A CA 1
ATOM 1144 C C . LYS A 1 154 ? -16.833 -10.220 6.954 1.00 94.12 154 LYS A C 1
ATOM 1146 O O . LYS A 1 154 ? -17.740 -9.952 6.177 1.00 94.12 154 LYS A O 1
ATOM 1151 N N . THR A 1 155 ? -15.578 -10.372 6.549 1.00 94.50 155 THR A N 1
ATOM 1152 C CA . THR A 1 155 ? -15.157 -10.070 5.173 1.00 94.50 155 THR A CA 1
ATOM 1153 C C . THR A 1 155 ? -15.026 -11.310 4.305 1.00 94.50 155 THR A C 1
ATOM 1155 O O . THR A 1 155 ? -14.982 -11.180 3.084 1.00 94.50 155 THR A O 1
ATOM 1158 N N . VAL A 1 156 ? -15.044 -12.506 4.898 1.00 93.31 156 VAL A N 1
ATOM 1159 C CA . VAL A 1 156 ? -15.105 -13.781 4.161 1.00 93.31 156 VAL A CA 1
ATOM 1160 C C . VAL A 1 156 ? -16.535 -14.201 3.796 1.00 93.31 156 VAL A C 1
ATOM 1162 O O . VAL A 1 156 ? -16.711 -15.098 2.978 1.00 93.31 156 VAL A O 1
ATOM 1165 N N . THR A 1 157 ? -17.551 -13.536 4.353 1.00 92.19 157 THR A N 1
ATOM 1166 C CA . THR A 1 157 ? -18.971 -13.764 4.038 1.00 92.19 157 THR A CA 1
ATOM 1167 C C . THR A 1 157 ? -19.447 -12.686 3.070 1.00 92.19 157 THR A C 1
ATOM 1169 O O . THR A 1 157 ? -19.489 -11.516 3.442 1.00 92.19 157 THR A O 1
ATOM 1172 N N . LEU A 1 158 ? -19.732 -13.034 1.812 1.00 91.88 158 LEU A N 1
ATOM 1173 C CA . LEU A 1 158 ? -20.205 -12.066 0.812 1.00 91.88 158 LEU A CA 1
ATOM 1174 C C . LEU A 1 158 ? -21.675 -11.698 1.040 1.00 91.88 158 LEU A C 1
ATOM 1176 O O . LEU A 1 158 ? -22.470 -12.542 1.436 1.00 91.88 158 LEU A O 1
ATOM 1180 N N . GLY A 1 159 ? -22.025 -10.457 0.714 1.00 90.38 159 GLY A N 1
ATOM 1181 C CA . GLY A 1 159 ? -23.376 -9.913 0.797 1.00 90.38 159 GLY A CA 1
ATOM 1182 C C . GLY A 1 159 ? -23.354 -8.379 0.801 1.00 90.38 159 GLY A C 1
ATOM 1183 O O . GLY A 1 159 ? -22.268 -7.795 0.693 1.00 90.38 159 GLY A O 1
ATOM 1184 N N . PRO A 1 160 ? -24.519 -7.712 0.882 1.00 89.38 160 PRO A N 1
ATOM 1185 C CA . PRO A 1 160 ? -24.617 -6.250 0.870 1.00 89.38 160 PRO A CA 1
ATOM 1186 C C . PRO A 1 160 ? -23.775 -5.532 1.938 1.00 89.38 160 PRO A C 1
ATOM 1188 O O . PRO A 1 160 ? -23.286 -4.432 1.685 1.00 89.38 160 PRO A O 1
ATOM 1191 N N . ARG A 1 161 ? -23.558 -6.143 3.111 1.00 91.19 161 ARG A N 1
ATOM 1192 C CA . ARG A 1 161 ? -22.753 -5.583 4.213 1.00 91.19 161 ARG A CA 1
ATOM 1193 C C . ARG A 1 161 ? -21.254 -5.828 4.057 1.00 91.19 161 ARG A C 1
ATOM 1195 O O . ARG A 1 161 ? -20.459 -5.289 4.836 1.00 91.19 161 ARG A O 1
ATOM 1202 N N . ASN A 1 162 ? -20.835 -6.632 3.080 1.00 93.56 162 ASN A N 1
ATOM 1203 C CA . ASN A 1 162 ? -19.427 -6.884 2.810 1.00 93.56 162 ASN A CA 1
ATOM 1204 C C . ASN A 1 162 ? -18.849 -5.857 1.830 1.00 93.56 162 ASN A C 1
ATOM 1206 O O . ASN A 1 162 ? -19.069 -5.911 0.622 1.00 93.56 162 ASN A O 1
ATOM 1210 N N . TYR A 1 163 ? -18.008 -4.973 2.356 1.00 92.94 163 TYR A N 1
ATOM 1211 C CA . TYR A 1 163 ? -17.374 -3.898 1.597 1.00 92.94 163 TYR A CA 1
ATOM 1212 C C . TYR A 1 163 ? -15.923 -4.181 1.153 1.00 92.94 163 TYR A C 1
ATOM 1214 O O . TYR A 1 163 ? -15.302 -3.317 0.537 1.00 92.94 163 TYR A O 1
ATOM 1222 N N . LEU A 1 164 ? -15.347 -5.359 1.443 1.00 94.94 164 LEU A N 1
ATOM 1223 C CA . LEU A 1 164 ? -13.960 -5.699 1.055 1.00 94.94 164 LEU A CA 1
ATOM 1224 C C . LEU A 1 164 ? -13.852 -6.869 0.070 1.00 94.94 164 LEU A C 1
ATOM 1226 O O . LEU A 1 164 ? -12.953 -6.865 -0.769 1.00 94.94 164 LEU A O 1
ATOM 1230 N N . GLY A 1 165 ? -14.749 -7.853 0.130 1.00 93.94 165 GLY A N 1
ATOM 1231 C CA . GLY A 1 165 ? -14.618 -9.128 -0.582 1.00 93.94 165 GLY A CA 1
ATOM 1232 C C . GLY A 1 165 ? -14.566 -8.987 -2.106 1.00 93.94 165 GLY A C 1
ATOM 1233 O O . GLY A 1 165 ? -13.743 -9.630 -2.766 1.00 93.94 165 GLY A O 1
ATOM 1234 N N . ILE A 1 166 ? -15.382 -8.093 -2.677 1.00 92.25 166 ILE A N 1
ATOM 1235 C CA . ILE A 1 166 ? -15.363 -7.793 -4.120 1.00 92.25 166 ILE A CA 1
ATOM 1236 C C . ILE A 1 166 ? -14.039 -7.127 -4.517 1.00 92.25 166 ILE A C 1
ATOM 1238 O O . ILE A 1 166 ? -13.420 -7.527 -5.505 1.00 92.25 166 ILE A O 1
ATOM 1242 N N . GLY A 1 167 ? -13.580 -6.144 -3.735 1.00 91.62 167 GLY A N 1
ATOM 1243 C CA . GLY A 1 167 ? -12.317 -5.441 -3.974 1.00 91.62 167 GLY A CA 1
ATOM 1244 C C . GLY A 1 167 ? -11.105 -6.368 -3.878 1.00 91.62 167 GLY A C 1
ATOM 1245 O O . GLY A 1 167 ? -10.232 -6.335 -4.746 1.00 91.62 167 GLY A O 1
ATOM 1246 N N . TYR A 1 168 ? -11.085 -7.250 -2.875 1.00 94.88 168 TYR A N 1
ATOM 1247 C CA . TYR A 1 168 ? -10.073 -8.296 -2.727 1.00 94.88 168 TYR A CA 1
ATOM 1248 C C . TYR A 1 168 ? -10.030 -9.212 -3.950 1.00 94.88 168 TYR A C 1
ATOM 1250 O O . TYR A 1 168 ? -8.976 -9.367 -4.569 1.00 94.88 168 TYR A O 1
ATOM 1258 N N . SER A 1 169 ? -11.185 -9.743 -4.359 1.00 93.56 169 SER A N 1
ATOM 1259 C CA . SER A 1 169 ? -11.297 -10.626 -5.526 1.00 93.56 169 SER A CA 1
ATOM 1260 C C . SER A 1 169 ? -10.864 -9.922 -6.819 1.00 93.56 169 SER A C 1
ATOM 1262 O O . SER A 1 169 ? -10.198 -10.513 -7.668 1.00 93.56 169 SER A O 1
ATOM 1264 N N . GLY A 1 170 ? -11.187 -8.632 -6.952 1.00 92.75 170 GLY A N 1
ATOM 1265 C CA . GLY A 1 170 ? -10.816 -7.804 -8.099 1.00 92.75 170 GLY A CA 1
ATOM 1266 C C . GLY A 1 170 ? -9.330 -7.435 -8.162 1.00 92.75 170 GLY A C 1
ATOM 1267 O O . GLY A 1 170 ? -8.841 -7.099 -9.239 1.00 92.75 170 GLY A O 1
ATOM 1268 N N . SER A 1 171 ? -8.579 -7.538 -7.058 1.00 93.69 171 SER A N 1
ATOM 1269 C CA . SER A 1 171 ? -7.148 -7.178 -7.023 1.00 93.69 171 SER A CA 1
ATOM 1270 C C . SER A 1 171 ? -6.292 -7.990 -8.009 1.00 93.69 171 SER A C 1
ATOM 1272 O O . SER A 1 171 ? -5.294 -7.489 -8.533 1.00 93.69 171 SER A O 1
ATOM 1274 N N . ALA A 1 172 ? -6.722 -9.214 -8.340 1.00 92.56 172 ALA A N 1
ATOM 1275 C CA . ALA A 1 172 ? -6.086 -10.066 -9.343 1.00 92.56 172 ALA A CA 1
ATOM 1276 C C . ALA A 1 172 ? -6.120 -9.457 -10.759 1.00 92.56 172 ALA A C 1
ATOM 1278 O O . ALA A 1 172 ? -5.216 -9.693 -11.565 1.00 92.56 172 ALA A O 1
ATOM 1279 N N . VAL A 1 173 ? -7.134 -8.644 -11.069 1.00 92.81 173 VAL A N 1
ATOM 1280 C CA . VAL A 1 173 ? -7.237 -7.954 -12.360 1.00 92.81 173 VAL A CA 1
ATOM 1281 C C . VAL A 1 173 ? -6.142 -6.891 -12.465 1.00 92.81 173 VAL A C 1
ATOM 1283 O O . VAL A 1 173 ? -5.379 -6.896 -13.428 1.00 92.81 173 VAL A O 1
ATOM 1286 N N . SER A 1 174 ? -5.973 -6.045 -11.445 1.00 91.69 174 SER A N 1
ATOM 1287 C CA . SER A 1 174 ? -4.999 -4.939 -11.455 1.00 91.69 174 SER A CA 1
ATOM 1288 C C . SER A 1 174 ? -3.547 -5.395 -11.654 1.00 91.69 174 SER A C 1
ATOM 1290 O O . SER A 1 174 ? -2.762 -4.722 -12.325 1.00 91.69 174 SER A O 1
ATOM 1292 N N . ILE A 1 175 ? -3.172 -6.559 -11.117 1.00 93.88 175 ILE A N 1
ATOM 1293 C CA . ILE A 1 175 ? -1.807 -7.090 -11.266 1.00 93.88 175 ILE A CA 1
ATOM 1294 C C . ILE A 1 175 ? -1.567 -7.758 -12.633 1.00 93.88 175 ILE A C 1
ATOM 1296 O O . ILE A 1 175 ? -0.416 -7.897 -13.058 1.00 93.88 175 ILE A O 1
ATOM 1300 N N . THR A 1 176 ? -2.626 -8.157 -13.344 1.00 92.12 176 THR A N 1
ATOM 1301 C CA . THR A 1 176 ? -2.535 -8.898 -14.615 1.00 92.12 176 THR A CA 1
ATOM 1302 C C . THR A 1 176 ? -2.692 -8.005 -15.843 1.00 92.12 176 THR A C 1
ATOM 1304 O O . THR A 1 176 ? -1.944 -8.171 -16.809 1.00 92.12 176 THR A O 1
ATOM 1307 N N . VAL A 1 177 ? -3.612 -7.039 -15.813 1.00 89.44 177 VAL A N 1
ATOM 1308 C CA . VAL A 1 177 ? -3.878 -6.142 -16.950 1.00 89.44 177 VAL A CA 1
ATOM 1309 C C . VAL A 1 177 ? -2.858 -4.996 -17.040 1.00 89.44 177 VAL A C 1
ATOM 1311 O O . VAL A 1 177 ? -2.013 -4.824 -16.162 1.00 89.44 177 VAL A O 1
ATOM 1314 N N . GLU A 1 178 ? -2.886 -4.252 -18.155 1.00 83.50 178 GLU A N 1
ATOM 1315 C CA . GLU A 1 178 ? -1.944 -3.156 -18.487 1.00 83.50 178 GLU A CA 1
ATOM 1316 C C . GLU A 1 178 ? -0.450 -3.561 -18.524 1.00 83.50 178 GLU A C 1
ATOM 1318 O O . GLU A 1 178 ? 0.467 -2.727 -18.477 1.00 83.50 178 GLU A O 1
ATOM 1323 N N . GLY A 1 179 ? -0.214 -4.865 -18.692 1.00 84.06 179 GLY A N 1
ATOM 1324 C CA . GLY A 1 179 ? 1.086 -5.527 -18.649 1.00 84.06 179 GLY A CA 1
ATOM 1325 C C . GLY A 1 179 ? 1.257 -6.263 -17.327 1.00 84.06 179 GLY A C 1
ATOM 1326 O O . GLY A 1 179 ? 1.296 -5.634 -16.276 1.00 84.06 179 GLY A O 1
ATOM 1327 N N . ALA A 1 180 ? 1.356 -7.592 -17.368 1.00 91.81 180 ALA A N 1
ATOM 1328 C CA . ALA A 1 180 ? 1.427 -8.411 -16.163 1.00 91.81 180 ALA A CA 1
ATOM 1329 C C . ALA A 1 180 ? 2.599 -7.997 -15.260 1.00 91.81 180 ALA A C 1
ATOM 1331 O O . ALA A 1 180 ? 3.726 -7.827 -15.732 1.00 91.81 180 ALA A O 1
ATOM 1332 N N . ASN A 1 181 ? 2.344 -7.908 -13.952 1.00 93.69 181 ASN A N 1
ATOM 1333 C CA . ASN A 1 181 ? 3.324 -7.488 -12.945 1.00 93.69 181 ASN A CA 1
ATOM 1334 C C . ASN A 1 181 ? 4.644 -8.268 -13.025 1.00 93.69 181 ASN A C 1
ATOM 1336 O O . ASN A 1 181 ? 5.714 -7.683 -12.875 1.00 93.69 181 ASN A O 1
ATOM 1340 N N . ILE A 1 182 ? 4.576 -9.563 -13.349 1.00 91.62 182 ILE A N 1
ATOM 1341 C CA . ILE A 1 182 ? 5.744 -10.432 -13.544 1.00 91.62 182 ILE A CA 1
ATOM 1342 C C . ILE A 1 182 ? 6.672 -9.868 -14.631 1.00 91.62 182 ILE A C 1
ATOM 1344 O O . ILE A 1 182 ? 7.875 -9.732 -14.413 1.00 91.62 182 ILE A O 1
ATOM 1348 N N . MET A 1 183 ? 6.117 -9.474 -15.780 1.00 89.38 183 MET A N 1
ATOM 1349 C CA . MET A 1 183 ? 6.890 -8.893 -16.880 1.00 89.38 183 MET A CA 1
ATOM 1350 C C . MET A 1 183 ? 7.322 -7.460 -16.571 1.00 89.38 183 MET A C 1
ATOM 1352 O O . MET A 1 183 ? 8.456 -7.080 -16.868 1.00 89.38 183 MET A O 1
ATOM 1356 N N . THR A 1 184 ? 6.448 -6.659 -15.952 1.00 91.44 184 THR A N 1
ATOM 1357 C CA . THR A 1 184 ? 6.774 -5.280 -15.569 1.00 91.44 184 THR A CA 1
ATOM 1358 C C . THR A 1 184 ? 7.993 -5.245 -14.650 1.00 91.44 184 THR A C 1
ATOM 1360 O O . THR A 1 184 ? 8.949 -4.520 -14.932 1.00 91.44 184 THR A O 1
ATOM 1363 N N . ARG A 1 185 ? 8.005 -6.085 -13.611 1.00 93.94 185 ARG A N 1
ATOM 1364 C CA . ARG A 1 185 ? 9.115 -6.185 -12.662 1.00 93.94 185 ARG A CA 1
ATOM 1365 C C . ARG A 1 185 ? 10.395 -6.714 -13.310 1.00 93.94 185 ARG A C 1
ATOM 1367 O O . ARG A 1 185 ? 11.452 -6.115 -13.136 1.00 93.94 185 ARG A O 1
ATOM 1374 N N . SER A 1 186 ? 10.313 -7.823 -14.044 1.00 88.75 186 SER A N 1
ATOM 1375 C CA . SER A 1 186 ? 11.506 -8.524 -14.536 1.00 88.75 186 SER A CA 1
ATOM 1376 C C . SER A 1 186 ? 12.152 -7.884 -15.765 1.00 88.75 186 SER A C 1
ATOM 1378 O O . SER A 1 186 ? 13.371 -7.957 -15.918 1.00 88.75 186 SER A O 1
ATOM 1380 N N . LEU A 1 187 ? 11.366 -7.246 -16.636 1.00 84.00 187 LEU A N 1
ATOM 1381 C CA . LEU A 1 187 ? 11.843 -6.753 -17.933 1.00 84.00 187 LEU A CA 1
ATOM 1382 C C . LEU A 1 187 ? 11.770 -5.230 -18.060 1.00 84.00 187 LEU A C 1
ATOM 1384 O O . LEU A 1 187 ? 12.674 -4.617 -18.626 1.00 84.00 187 LEU A O 1
ATOM 1388 N N . MET A 1 188 ? 10.702 -4.600 -17.561 1.00 88.44 188 MET A N 1
ATOM 1389 C CA . MET A 1 188 ? 10.429 -3.196 -17.884 1.00 88.44 188 MET A CA 1
ATOM 1390 C C . MET A 1 188 ? 11.127 -2.210 -16.953 1.00 88.44 188 MET A C 1
ATOM 1392 O O . MET A 1 188 ? 11.774 -1.298 -17.458 1.00 88.44 188 MET A O 1
ATOM 1396 N N . ILE A 1 189 ? 11.003 -2.368 -15.629 1.00 92.25 189 ILE A N 1
ATOM 1397 C CA . ILE A 1 189 ? 11.481 -1.363 -14.659 1.00 92.25 189 ILE A CA 1
ATOM 1398 C C . ILE A 1 189 ? 12.977 -1.098 -14.844 1.00 92.25 189 ILE A C 1
ATOM 1400 O O . ILE A 1 189 ? 13.378 0.021 -15.168 1.00 92.25 189 ILE A O 1
ATOM 1404 N N . PHE A 1 190 ? 13.801 -2.135 -14.682 1.00 91.25 190 PHE A N 1
ATOM 1405 C CA . PHE A 1 190 ? 15.242 -1.983 -14.839 1.00 91.25 190 PHE A CA 1
ATOM 1406 C C . PHE A 1 190 ? 15.647 -1.865 -16.310 1.00 91.25 190 PHE A C 1
ATOM 1408 O O . PHE A 1 190 ? 16.451 -1.004 -16.639 1.00 91.25 190 PHE A O 1
ATOM 1415 N N . GLY A 1 191 ? 15.061 -2.654 -17.216 1.00 85.88 191 GLY A N 1
ATOM 1416 C CA . GLY A 1 191 ? 15.440 -2.633 -18.633 1.00 85.88 191 GLY A CA 1
ATOM 1417 C C . GLY A 1 191 ? 15.234 -1.273 -19.311 1.00 85.88 191 GLY A C 1
ATOM 1418 O O . GLY A 1 191 ? 16.099 -0.828 -20.064 1.00 85.88 191 GLY A O 1
ATOM 1419 N N . GLN A 1 192 ? 14.126 -0.578 -19.025 1.00 81.44 192 GLN A N 1
ATOM 1420 C CA . GLN A 1 192 ? 13.910 0.788 -19.518 1.00 81.44 192 GLN A CA 1
ATOM 1421 C C . GLN A 1 192 ? 14.800 1.798 -18.784 1.00 81.44 192 GLN A C 1
ATOM 1423 O O . GLN A 1 192 ? 15.342 2.698 -19.425 1.00 81.44 192 GLN A O 1
ATOM 1428 N N . GLY A 1 193 ? 14.979 1.641 -17.467 1.00 82.38 193 GLY A N 1
ATOM 1429 C CA . GLY A 1 193 ? 15.824 2.520 -16.654 1.00 82.38 193 GLY A CA 1
ATOM 1430 C C . GLY A 1 193 ? 17.301 2.486 -17.051 1.00 82.38 193 GLY A C 1
ATOM 1431 O O . GLY A 1 193 ? 17.9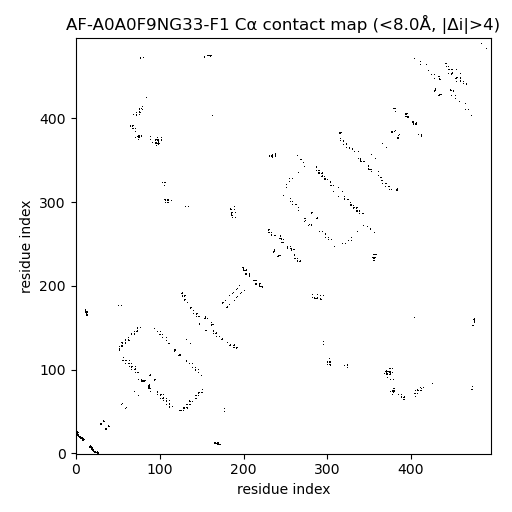05 3.538 -17.232 1.00 82.38 193 GLY A O 1
ATOM 1432 N N . ALA A 1 194 ? 17.861 1.296 -17.267 1.00 80.50 194 ALA A N 1
ATOM 1433 C CA . ALA A 1 194 ? 19.265 1.086 -17.618 1.00 80.50 194 ALA A CA 1
ATOM 1434 C C . ALA A 1 194 ? 19.668 1.795 -18.918 1.00 80.50 194 ALA A C 1
ATOM 1436 O O . ALA A 1 194 ? 20.795 2.257 -19.049 1.00 80.50 194 ALA A O 1
ATOM 1437 N N . ILE A 1 195 ? 18.741 1.913 -19.872 1.00 74.00 195 ILE A N 1
ATOM 1438 C CA . ILE A 1 195 ? 18.991 2.611 -21.135 1.00 74.00 195 ILE A CA 1
ATOM 1439 C C . ILE A 1 195 ? 18.654 4.100 -21.000 1.00 74.00 195 ILE A C 1
ATOM 1441 O O . ILE A 1 195 ? 19.470 4.946 -21.339 1.00 74.00 195 ILE A O 1
ATOM 1445 N N . ARG A 1 196 ? 17.458 4.445 -20.506 1.00 76.31 196 ARG A N 1
ATOM 1446 C CA . ARG A 1 196 ? 16.937 5.824 -20.573 1.00 76.31 196 ARG A CA 1
ATOM 1447 C C . ARG A 1 196 ? 17.452 6.751 -19.480 1.00 76.31 196 ARG A C 1
ATOM 1449 O O . ARG A 1 196 ? 17.467 7.960 -19.681 1.00 76.31 196 ARG A O 1
ATOM 1456 N N . CYS A 1 197 ? 17.812 6.211 -18.321 1.00 79.44 197 CYS A N 1
ATOM 1457 C CA . CYS A 1 197 ? 18.216 7.005 -17.162 1.00 79.44 197 CYS A CA 1
ATOM 1458 C C . CYS A 1 197 ? 19.737 7.052 -16.984 1.00 79.44 197 CYS A C 1
ATOM 1460 O O . CYS A 1 197 ? 20.217 7.830 -16.161 1.00 79.44 197 CYS A O 1
ATOM 1462 N N . HIS A 1 198 ? 20.497 6.235 -17.724 1.00 80.62 198 HIS A N 1
ATOM 1463 C CA . HIS A 1 198 ? 21.949 6.227 -17.610 1.00 80.62 198 HIS A CA 1
ATOM 1464 C C . HIS A 1 198 ? 22.556 7.435 -18.348 1.00 80.62 198 HIS A C 1
ATOM 1466 O O . HIS A 1 198 ? 22.351 7.575 -19.557 1.00 80.62 198 HIS A O 1
ATOM 1472 N N . PRO A 1 199 ? 23.329 8.300 -17.665 1.00 80.62 199 PRO A N 1
ATOM 1473 C CA . PRO A 1 199 ? 23.764 9.590 -18.210 1.00 80.62 199 PRO A CA 1
ATOM 1474 C C . PRO A 1 199 ? 24.707 9.486 -19.418 1.00 80.62 199 PRO A C 1
ATOM 1476 O O . PRO A 1 199 ? 24.802 10.442 -20.193 1.00 80.62 199 PRO A O 1
ATOM 1479 N N . TYR A 1 200 ? 25.385 8.345 -19.586 1.00 82.81 200 TYR A N 1
ATOM 1480 C CA . TYR A 1 200 ? 26.401 8.150 -20.625 1.00 82.81 200 TYR A CA 1
ATOM 1481 C C . TYR A 1 200 ? 26.054 7.080 -21.668 1.00 82.81 200 TYR A C 1
ATOM 1483 O O . TYR A 1 200 ? 26.495 7.197 -22.800 1.00 82.81 200 TYR A O 1
ATOM 1491 N N . VAL A 1 201 ? 25.197 6.094 -21.370 1.00 79.50 201 VAL A N 1
ATOM 1492 C CA . VAL A 1 201 ? 25.047 4.901 -22.241 1.00 79.50 201 VAL A CA 1
ATOM 1493 C C . VAL A 1 201 ? 24.384 5.254 -23.572 1.00 79.50 201 VAL A C 1
ATOM 1495 O O . VAL A 1 201 ? 24.830 4.811 -24.624 1.00 79.50 201 VAL A O 1
ATOM 1498 N N . LEU A 1 202 ? 23.346 6.097 -23.562 1.00 80.50 202 LEU A N 1
ATOM 1499 C CA . LEU A 1 202 ? 22.738 6.577 -24.809 1.00 80.50 202 LEU A CA 1
ATOM 1500 C C . LEU A 1 202 ? 23.684 7.472 -25.615 1.00 80.50 202 LEU A C 1
ATOM 1502 O O . LEU A 1 202 ? 23.630 7.447 -26.840 1.00 80.50 202 LEU A O 1
ATOM 1506 N N . LYS A 1 203 ? 24.549 8.238 -24.939 1.00 83.56 203 LYS A N 1
ATOM 1507 C CA . LYS A 1 203 ? 25.543 9.091 -25.601 1.00 83.56 203 LYS A CA 1
ATOM 1508 C C . LYS A 1 203 ? 26.631 8.249 -26.262 1.00 83.56 203 LYS A C 1
ATOM 1510 O O . LYS A 1 203 ? 26.962 8.509 -27.406 1.00 83.56 203 LYS A O 1
ATOM 1515 N N . GLU A 1 204 ? 27.115 7.213 -25.582 1.00 80.62 204 GLU A N 1
ATOM 1516 C CA . GLU A 1 204 ? 28.083 6.250 -26.119 1.00 80.62 204 GLU A CA 1
ATOM 1517 C C . GLU A 1 204 ? 27.526 5.512 -27.343 1.00 80.62 204 GLU A C 1
ATOM 1519 O O . GLU A 1 204 ? 28.215 5.397 -28.354 1.00 80.62 204 GLU A O 1
ATOM 1524 N N . LEU A 1 205 ? 26.269 5.051 -27.280 1.00 80.12 205 LEU A N 1
ATOM 1525 C CA . LEU A 1 205 ? 25.604 4.400 -28.414 1.00 80.12 205 LEU A CA 1
ATOM 1526 C C . LEU A 1 205 ? 25.431 5.362 -29.596 1.00 80.12 205 LEU A C 1
ATOM 1528 O O . LEU A 1 205 ? 25.791 5.012 -30.712 1.00 80.12 205 LEU A O 1
ATOM 1532 N N . ALA A 1 206 ? 24.949 6.583 -29.349 1.00 83.12 206 ALA A N 1
ATOM 1533 C CA . ALA A 1 206 ? 24.776 7.583 -30.399 1.00 83.12 206 ALA A CA 1
ATOM 1534 C C . ALA A 1 206 ? 26.112 8.035 -31.014 1.00 83.12 206 ALA A C 1
ATOM 1536 O O . ALA A 1 206 ? 26.186 8.241 -32.221 1.00 83.12 206 ALA A O 1
ATOM 1537 N N . ALA A 1 207 ? 27.168 8.185 -30.210 1.00 82.50 207 ALA A N 1
ATOM 1538 C CA . ALA A 1 207 ? 28.503 8.528 -30.696 1.00 82.50 207 ALA A CA 1
ATOM 1539 C C . ALA A 1 207 ? 29.089 7.400 -31.555 1.00 82.50 207 ALA A C 1
ATOM 1541 O O . ALA A 1 207 ? 29.632 7.665 -32.623 1.00 82.50 207 ALA A O 1
ATOM 1542 N N . LYS A 1 208 ? 28.904 6.142 -31.133 1.00 82.25 208 LYS A N 1
ATOM 1543 C CA . LYS A 1 208 ? 29.301 4.965 -31.911 1.00 82.25 208 LYS A CA 1
ATOM 1544 C C . LYS A 1 208 ? 28.546 4.869 -33.238 1.00 82.25 208 LYS A C 1
ATOM 1546 O O . LYS A 1 208 ? 29.171 4.618 -34.258 1.00 82.25 208 LYS A O 1
ATOM 1551 N N . ASP A 1 209 ? 27.229 5.061 -33.231 1.00 83.38 209 ASP A N 1
ATOM 1552 C CA . ASP A 1 209 ? 26.408 4.967 -34.447 1.00 83.38 209 ASP A CA 1
ATOM 1553 C C . ASP A 1 209 ? 26.742 6.076 -35.466 1.00 83.38 209 ASP A C 1
ATOM 1555 O O . ASP A 1 209 ? 26.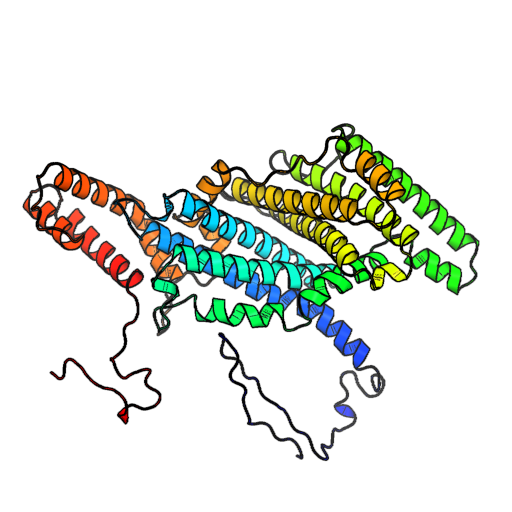536 5.891 -36.663 1.00 83.38 209 ASP A O 1
ATOM 1559 N N . ASN A 1 210 ? 27.278 7.210 -34.998 1.00 85.62 210 ASN A N 1
ATOM 1560 C CA . ASN A 1 210 ? 27.717 8.338 -35.826 1.00 85.62 210 ASN A CA 1
ATOM 1561 C C . ASN A 1 210 ? 29.232 8.337 -36.135 1.00 85.62 210 ASN A C 1
ATOM 1563 O O . ASN A 1 210 ? 29.713 9.310 -36.715 1.00 85.62 210 ASN A O 1
ATOM 1567 N N . ASP A 1 211 ? 29.983 7.299 -35.739 1.00 84.12 211 ASP A N 1
ATOM 1568 C CA . ASP A 1 211 ? 31.453 7.213 -35.852 1.00 84.12 211 ASP A CA 1
ATOM 1569 C C . ASP A 1 211 ? 32.214 8.435 -35.262 1.00 84.12 211 ASP A C 1
ATOM 1571 O O . ASP A 1 211 ? 33.293 8.814 -35.726 1.00 84.12 211 ASP A O 1
ATOM 1575 N N . ASP A 1 212 ? 31.676 9.059 -34.205 1.00 87.81 212 ASP A N 1
ATOM 1576 C CA . ASP A 1 212 ? 32.279 10.222 -33.536 1.00 87.81 212 ASP A CA 1
ATOM 1577 C C . ASP A 1 212 ? 33.152 9.796 -32.344 1.00 87.81 212 ASP A C 1
ATOM 1579 O O . ASP A 1 212 ? 32.682 9.604 -31.219 1.00 87.81 212 ASP A O 1
ATOM 1583 N N . ILE A 1 213 ? 34.455 9.664 -32.599 1.00 85.19 213 ILE A N 1
ATOM 1584 C CA . ILE A 1 213 ? 35.449 9.224 -31.607 1.00 85.19 213 ILE A CA 1
ATOM 1585 C C . ILE A 1 213 ? 35.581 10.218 -30.444 1.00 85.19 213 ILE A C 1
ATOM 1587 O O . ILE A 1 213 ? 35.727 9.800 -29.299 1.00 85.19 213 ILE A O 1
ATOM 1591 N N . ASN A 1 214 ? 35.498 11.527 -30.703 1.00 85.88 214 ASN A N 1
ATOM 1592 C CA . ASN A 1 214 ? 35.687 12.529 -29.652 1.00 85.88 214 ASN A CA 1
ATOM 1593 C C . ASN A 1 214 ? 34.498 12.534 -28.684 1.00 85.88 214 ASN A C 1
ATOM 1595 O O . ASN A 1 214 ? 34.687 12.555 -27.467 1.00 85.88 214 ASN A O 1
ATOM 1599 N N . ALA A 1 215 ? 33.277 12.465 -29.224 1.00 82.50 215 ALA A N 1
ATOM 1600 C CA . ALA A 1 215 ? 32.070 12.346 -28.411 1.00 82.50 215 ALA A CA 1
ATOM 1601 C C . ALA A 1 215 ? 32.030 11.018 -27.636 1.00 82.50 215 ALA A C 1
ATOM 1603 O O . ALA A 1 215 ? 31.536 10.972 -26.506 1.00 82.50 215 ALA A O 1
ATOM 1604 N N . PHE A 1 216 ? 32.569 9.943 -28.222 1.00 85.56 216 PHE A N 1
ATOM 1605 C CA . PHE A 1 216 ? 32.692 8.653 -27.553 1.00 85.56 216 PHE A CA 1
ATOM 1606 C C . PHE A 1 216 ? 33.668 8.710 -26.371 1.00 85.56 216 PHE A C 1
ATOM 1608 O O . PHE A 1 216 ? 33.298 8.299 -25.271 1.00 85.56 216 PHE A O 1
ATOM 1615 N N . ASP A 1 217 ? 34.872 9.259 -26.560 1.00 87.06 217 ASP A N 1
ATOM 1616 C CA . ASP A 1 217 ? 35.880 9.370 -25.499 1.00 87.06 217 ASP A CA 1
ATOM 1617 C C . ASP A 1 217 ? 35.379 10.231 -24.331 1.00 87.06 217 ASP A C 1
ATOM 1619 O O . ASP A 1 217 ? 35.513 9.840 -23.167 1.00 87.06 217 ASP A O 1
ATOM 1623 N N . GLU A 1 218 ? 34.734 11.369 -24.613 1.00 87.31 218 GLU A N 1
ATOM 1624 C CA . GLU A 1 218 ? 34.138 12.219 -23.575 1.00 87.31 218 GLU A CA 1
ATOM 1625 C C . GLU A 1 218 ? 33.085 11.455 -22.756 1.00 87.31 218 GLU A C 1
ATOM 1627 O O . GLU A 1 218 ? 33.099 11.484 -21.519 1.00 87.31 218 GLU A O 1
ATOM 1632 N N . ALA A 1 219 ? 32.189 10.732 -23.435 1.00 83.06 219 ALA A N 1
ATOM 1633 C CA . ALA A 1 219 ? 31.157 9.945 -22.774 1.00 83.06 219 ALA A CA 1
ATOM 1634 C C . ALA A 1 219 ? 31.756 8.791 -21.952 1.00 83.06 219 ALA A C 1
ATOM 1636 O O . ALA A 1 219 ? 31.362 8.600 -20.799 1.00 83.06 219 ALA A O 1
ATOM 1637 N N . PHE A 1 220 ? 32.749 8.084 -22.496 1.00 85.62 220 PHE A N 1
ATOM 1638 C CA . PHE A 1 220 ? 33.404 6.947 -21.855 1.00 85.62 220 PHE A CA 1
ATOM 1639 C C . PHE A 1 220 ? 34.185 7.349 -20.597 1.00 85.62 220 PHE A C 1
ATOM 1641 O O . PHE A 1 220 ? 34.032 6.732 -19.539 1.00 85.62 220 PHE A O 1
ATOM 1648 N N . PHE A 1 221 ? 35.002 8.407 -20.657 1.00 87.31 221 PHE A N 1
ATOM 1649 C CA . PHE A 1 221 ? 35.736 8.875 -19.476 1.00 87.31 221 PHE A CA 1
ATOM 1650 C C . PHE A 1 221 ? 34.801 9.485 -18.424 1.00 87.31 221 PHE A C 1
ATOM 1652 O O . PHE A 1 221 ? 35.024 9.296 -17.222 1.00 87.31 221 PHE A O 1
ATOM 1659 N N . GLY A 1 222 ? 33.715 10.142 -18.847 1.00 85.00 222 GLY A N 1
ATOM 1660 C CA . GLY A 1 222 ? 32.644 10.578 -17.949 1.00 85.00 222 GLY A CA 1
ATOM 1661 C C . GLY A 1 222 ? 31.966 9.405 -17.231 1.00 85.00 222 GLY A C 1
ATOM 1662 O O . GLY A 1 222 ? 31.743 9.458 -16.016 1.00 85.00 222 GLY A O 1
ATOM 1663 N N . HIS A 1 223 ? 31.704 8.315 -17.953 1.00 86.75 223 HIS A N 1
ATOM 1664 C CA . HIS A 1 223 ? 31.159 7.075 -17.407 1.00 86.75 223 HIS A CA 1
ATOM 1665 C C . HIS A 1 223 ? 32.127 6.423 -16.414 1.00 86.75 223 HIS A C 1
ATOM 1667 O O . HIS A 1 223 ? 31.736 6.133 -15.283 1.00 86.75 223 HIS A O 1
ATOM 1673 N N . ALA A 1 224 ? 33.408 6.279 -16.762 1.00 84.25 224 ALA A N 1
ATOM 1674 C CA . ALA A 1 224 ? 34.418 5.760 -15.841 1.00 84.25 224 ALA A CA 1
ATOM 1675 C C . ALA A 1 224 ? 34.482 6.594 -14.547 1.00 84.25 224 ALA A C 1
ATOM 1677 O O . ALA A 1 224 ? 34.453 6.043 -13.443 1.00 84.25 224 ALA A O 1
ATOM 1678 N N . GLY A 1 225 ? 34.484 7.927 -14.665 1.00 86.38 225 GLY A N 1
ATOM 1679 C CA . GLY A 1 225 ? 34.435 8.839 -13.522 1.00 86.38 225 GLY A CA 1
ATOM 1680 C C . GLY A 1 225 ? 33.200 8.634 -12.635 1.00 86.38 225 GLY A C 1
ATOM 1681 O O . GLY A 1 225 ? 33.319 8.628 -11.406 1.00 86.38 225 GLY A O 1
ATOM 1682 N N . LEU A 1 226 ? 32.027 8.398 -13.233 1.00 87.06 226 LEU A N 1
ATOM 1683 C CA . LEU A 1 226 ? 30.799 8.073 -12.502 1.00 87.06 226 LEU A CA 1
ATOM 1684 C C . LEU A 1 226 ? 30.929 6.760 -11.721 1.00 87.06 226 LEU A C 1
ATOM 1686 O O . LEU A 1 226 ? 30.566 6.730 -10.543 1.00 87.06 226 LEU A O 1
ATOM 1690 N N . VAL A 1 227 ? 31.479 5.708 -12.335 1.00 88.56 227 VAL A N 1
ATOM 1691 C CA . VAL A 1 227 ? 31.698 4.404 -11.686 1.00 88.56 227 VAL A CA 1
ATOM 1692 C C . VAL A 1 227 ? 32.616 4.557 -10.474 1.00 88.56 227 VAL A C 1
ATOM 1694 O O . VAL A 1 227 ? 32.255 4.142 -9.369 1.00 88.56 227 VAL A O 1
ATOM 1697 N N . PHE A 1 228 ? 33.774 5.206 -10.638 1.00 88.75 228 PHE A N 1
ATOM 1698 C CA . PHE A 1 228 ? 34.714 5.432 -9.534 1.00 88.75 228 PHE A CA 1
ATOM 1699 C C . PHE A 1 228 ? 34.110 6.314 -8.433 1.00 88.75 228 PHE A C 1
ATOM 1701 O O . PHE A 1 228 ? 34.237 5.999 -7.247 1.00 88.75 228 PHE A O 1
ATOM 1708 N N . GLY A 1 229 ? 33.395 7.382 -8.801 1.00 88.88 229 GLY A N 1
ATOM 1709 C CA . GLY A 1 229 ? 32.699 8.251 -7.851 1.00 88.88 229 GLY A CA 1
ATOM 1710 C C . GLY A 1 229 ? 31.590 7.529 -7.079 1.00 88.88 229 GLY A C 1
ATOM 1711 O O . GLY A 1 229 ? 31.421 7.744 -5.875 1.00 88.88 229 GLY A O 1
ATOM 1712 N N . ASN A 1 230 ? 30.846 6.636 -7.735 1.00 90.44 230 ASN A N 1
ATOM 1713 C CA . ASN A 1 230 ? 29.848 5.782 -7.094 1.00 90.44 230 ASN A CA 1
ATOM 1714 C C . ASN A 1 230 ? 30.495 4.769 -6.151 1.00 90.44 230 ASN A C 1
ATOM 1716 O O . ASN A 1 230 ? 30.028 4.632 -5.023 1.00 90.44 230 ASN A O 1
ATOM 1720 N N . ALA A 1 231 ? 31.589 4.122 -6.557 1.00 90.38 231 ALA A N 1
ATOM 1721 C CA . ALA A 1 231 ? 32.330 3.196 -5.704 1.00 90.38 231 ALA A CA 1
ATOM 1722 C C . ALA A 1 231 ? 32.863 3.882 -4.439 1.00 90.38 231 ALA A C 1
ATOM 1724 O O . ALA A 1 231 ? 32.642 3.385 -3.334 1.00 90.38 231 ALA A O 1
ATOM 1725 N N . ALA A 1 232 ? 33.482 5.058 -4.580 1.00 90.50 232 ALA A N 1
ATOM 1726 C CA . ALA A 1 232 ? 33.980 5.833 -3.448 1.00 90.50 232 ALA A CA 1
ATOM 1727 C C . ALA A 1 232 ? 32.850 6.246 -2.489 1.00 90.50 232 ALA A C 1
ATOM 1729 O O . ALA A 1 232 ? 32.969 6.048 -1.277 1.00 90.50 232 ALA A O 1
ATOM 1730 N N . ARG A 1 233 ? 31.730 6.772 -3.012 1.00 90.56 233 ARG A N 1
ATOM 1731 C CA . ARG A 1 233 ? 30.563 7.157 -2.195 1.00 90.56 233 ARG A CA 1
ATOM 1732 C C . ARG A 1 233 ? 29.920 5.957 -1.512 1.00 90.56 233 ARG A C 1
ATOM 1734 O O . ARG A 1 233 ? 29.698 6.008 -0.308 1.00 90.56 233 ARG A O 1
ATOM 1741 N N . ALA A 1 234 ? 29.661 4.878 -2.249 1.00 89.19 234 ALA A N 1
ATOM 1742 C CA . ALA A 1 234 ? 29.058 3.666 -1.708 1.00 89.19 234 ALA A CA 1
ATOM 1743 C C . ALA A 1 234 ? 29.913 3.079 -0.576 1.00 89.19 234 ALA A C 1
ATOM 1745 O O . ALA A 1 234 ? 29.373 2.786 0.489 1.00 89.19 234 ALA A O 1
ATOM 1746 N N . PHE A 1 235 ? 31.234 3.000 -0.769 1.00 90.62 235 PHE A N 1
ATOM 1747 C CA . PHE A 1 235 ? 32.175 2.485 0.227 1.00 90.62 235 PHE A CA 1
ATOM 1748 C C . PHE A 1 235 ? 32.251 3.363 1.475 1.00 90.62 235 PHE A C 1
ATOM 1750 O O . PHE A 1 235 ? 31.989 2.903 2.587 1.00 90.62 235 PHE A O 1
ATOM 1757 N N . THR A 1 236 ? 32.575 4.647 1.305 1.00 90.38 236 THR A N 1
ATOM 1758 C CA . THR A 1 236 ? 32.761 5.570 2.435 1.00 90.38 236 THR A CA 1
ATOM 1759 C C . THR A 1 236 ? 31.478 5.724 3.250 1.00 90.38 236 THR A C 1
ATOM 1761 O O . THR A 1 236 ? 31.492 5.543 4.472 1.00 90.38 236 THR A O 1
ATOM 1764 N N . GLN A 1 237 ? 30.341 5.933 2.580 1.00 89.62 237 GLN A N 1
ATOM 1765 C CA . GLN A 1 237 ? 29.046 6.092 3.241 1.00 89.62 237 GLN A CA 1
ATOM 1766 C C . GLN A 1 237 ? 28.555 4.789 3.867 1.00 89.62 237 GLN A C 1
ATOM 1768 O O . GLN A 1 237 ? 27.849 4.833 4.877 1.00 89.62 237 GLN A O 1
ATOM 1773 N N . ALA A 1 238 ? 28.951 3.625 3.341 1.00 86.12 238 ALA A N 1
ATOM 1774 C CA . ALA A 1 238 ? 28.673 2.365 4.011 1.00 86.12 238 ALA A CA 1
ATOM 1775 C C . ALA A 1 238 ? 29.388 2.254 5.358 1.00 86.12 238 ALA A C 1
ATOM 1777 O O . ALA A 1 238 ? 28.772 1.800 6.318 1.00 86.12 238 ALA A O 1
ATOM 1778 N N . PHE A 1 239 ? 30.615 2.750 5.506 1.00 86.44 239 PHE A N 1
ATOM 1779 C CA . PHE A 1 239 ? 31.270 2.861 6.818 1.00 86.44 239 PHE A CA 1
ATOM 1780 C C . PHE A 1 239 ? 30.725 4.000 7.697 1.00 86.44 239 PHE A C 1
ATOM 1782 O O . PHE A 1 239 ? 31.138 4.144 8.842 1.00 86.44 239 PHE A O 1
ATOM 1789 N N . GLY A 1 240 ? 29.761 4.782 7.203 1.00 81.44 240 GLY A N 1
ATOM 1790 C CA . GLY A 1 240 ? 29.220 5.947 7.906 1.00 81.44 240 GLY A CA 1
ATOM 1791 C C . GLY A 1 240 ? 30.098 7.198 7.796 1.00 81.44 240 GLY A C 1
ATOM 1792 O O . GLY A 1 240 ? 29.813 8.193 8.463 1.00 81.44 240 GLY A O 1
ATOM 1793 N N . LEU A 1 241 ? 31.130 7.164 6.947 1.00 82.19 241 LEU A N 1
ATOM 1794 C CA . LEU A 1 241 ? 32.028 8.280 6.659 1.00 82.19 241 LEU A CA 1
ATOM 1795 C C . LEU A 1 241 ? 31.479 9.097 5.478 1.00 82.19 241 LEU A C 1
ATOM 1797 O O . LEU A 1 241 ? 30.945 8.534 4.527 1.00 82.19 241 LEU A O 1
ATOM 1801 N N . GLY A 1 242 ? 31.600 10.429 5.518 1.00 77.00 242 GLY A N 1
ATOM 1802 C CA . GLY A 1 242 ? 31.216 11.281 4.380 1.00 77.00 242 GLY A CA 1
ATOM 1803 C C . GLY A 1 242 ? 29.717 11.260 4.047 1.00 77.00 242 GLY A C 1
ATOM 1804 O O . GLY A 1 242 ? 29.338 11.077 2.887 1.00 77.00 242 GLY A O 1
ATOM 1805 N N . ARG A 1 243 ? 28.854 11.421 5.065 1.00 83.81 243 ARG A N 1
ATOM 1806 C CA . ARG A 1 243 ? 27.388 11.477 4.898 1.00 83.81 243 ARG A CA 1
ATOM 1807 C C . ARG A 1 243 ? 27.002 12.510 3.835 1.00 83.81 243 ARG A C 1
ATOM 1809 O O . ARG A 1 243 ? 27.507 13.629 3.849 1.00 83.81 243 ARG A O 1
ATOM 1816 N N . ALA A 1 244 ? 26.089 12.135 2.941 1.00 85.44 244 ALA A N 1
ATOM 1817 C CA . ALA A 1 244 ? 25.601 13.038 1.907 1.00 85.44 244 ALA A CA 1
ATOM 1818 C C . ALA A 1 244 ? 24.958 14.292 2.528 1.00 85.44 244 ALA A C 1
ATOM 1820 O O . ALA A 1 244 ? 24.190 14.197 3.492 1.00 85.44 244 ALA A O 1
ATOM 1821 N N . SER A 1 245 ? 25.256 15.457 1.949 1.00 89.12 245 SER A N 1
ATOM 1822 C CA . SER A 1 245 ? 24.481 16.670 2.204 1.00 89.12 245 SER A CA 1
ATOM 1823 C C . SER A 1 245 ? 23.118 16.509 1.541 1.00 89.12 245 SER A C 1
ATOM 1825 O O . SER A 1 245 ? 23.045 16.185 0.356 1.00 89.12 245 SER A O 1
ATOM 1827 N N . VAL A 1 246 ? 22.048 16.672 2.315 1.00 91.69 246 VAL A N 1
ATOM 1828 C CA . VAL A 1 246 ? 20.676 16.458 1.851 1.00 91.69 246 VAL A CA 1
ATOM 1829 C C . VAL A 1 246 ? 19.772 17.578 2.383 1.00 91.69 246 VAL A C 1
ATOM 1831 O O . VAL A 1 246 ? 19.929 17.961 3.545 1.00 91.69 246 VAL A O 1
ATOM 1834 N N . PRO A 1 247 ? 18.832 18.108 1.580 1.00 91.19 247 PRO A N 1
ATOM 1835 C CA . PRO A 1 247 ? 17.998 19.254 1.951 1.00 91.19 247 PRO A CA 1
ATOM 1836 C C . PRO A 1 247 ? 16.772 18.837 2.786 1.00 91.19 247 PRO A C 1
ATOM 1838 O O . PRO A 1 247 ? 15.652 19.249 2.509 1.00 91.19 247 PRO A O 1
ATOM 1841 N N . PHE A 1 248 ? 16.969 17.984 3.792 1.00 93.12 248 PHE A N 1
ATOM 1842 C CA . PHE A 1 248 ? 15.889 17.422 4.607 1.00 93.12 248 PHE A CA 1
ATOM 1843 C C . PHE A 1 248 ? 16.105 17.714 6.091 1.00 93.12 248 PHE A C 1
ATOM 1845 O O . PHE A 1 248 ? 17.243 17.763 6.565 1.00 93.12 248 PHE A O 1
ATOM 1852 N N . ASP A 1 249 ? 15.007 17.891 6.826 1.00 92.81 249 ASP A N 1
ATOM 1853 C CA . ASP A 1 249 ? 15.029 18.135 8.267 1.00 92.81 249 ASP A CA 1
ATOM 1854 C C . ASP A 1 249 ? 15.512 16.908 9.059 1.00 92.81 249 ASP A C 1
ATOM 1856 O O . ASP A 1 249 ? 15.613 15.791 8.547 1.00 92.81 249 ASP A O 1
ATOM 1860 N N . SER A 1 250 ? 15.770 17.095 10.353 1.00 92.88 250 SER A N 1
ATOM 1861 C CA . SER A 1 250 ? 16.325 16.060 11.233 1.00 92.88 250 SER A CA 1
ATOM 1862 C C . SER A 1 250 ? 15.479 14.782 11.344 1.00 92.88 250 SER A C 1
ATOM 1864 O O . SER A 1 250 ? 16.026 13.716 11.633 1.00 92.88 250 SER A O 1
ATOM 1866 N N . SER A 1 251 ? 14.167 14.841 11.095 1.00 93.50 251 SER A N 1
ATOM 1867 C CA . SER A 1 251 ? 13.271 13.680 11.171 1.00 93.50 251 SER A CA 1
ATOM 1868 C C . SER A 1 251 ? 13.419 12.742 9.975 1.00 93.50 251 SER A C 1
ATOM 1870 O O . SER A 1 251 ? 13.220 11.533 10.135 1.00 93.50 251 SER A O 1
ATOM 1872 N N . SER A 1 252 ? 13.782 13.280 8.806 1.00 95.75 252 SER A N 1
ATOM 1873 C CA . SER A 1 252 ? 13.883 12.555 7.533 1.00 95.75 252 SER A CA 1
ATOM 1874 C C . SER A 1 252 ? 15.325 12.438 7.001 1.00 95.75 252 SER A C 1
ATOM 1876 O O . SER A 1 252 ? 15.626 11.535 6.215 1.00 95.75 252 SER A O 1
ATOM 1878 N N . GLN A 1 253 ? 16.258 13.260 7.502 1.00 95.62 253 GLN A N 1
ATOM 1879 C CA . GLN A 1 253 ? 17.655 13.350 7.054 1.00 95.62 253 GLN A CA 1
ATOM 1880 C C . GLN A 1 253 ? 18.372 11.995 6.994 1.00 95.62 253 GLN A C 1
ATOM 1882 O O . GLN A 1 253 ? 19.028 11.696 5.995 1.00 95.62 253 GLN A O 1
ATOM 1887 N N . LYS A 1 254 ? 18.239 11.150 8.029 1.00 95.38 254 LYS A N 1
ATOM 1888 C CA . LYS A 1 254 ? 18.916 9.837 8.062 1.00 95.38 254 LYS A CA 1
ATOM 1889 C C . LYS A 1 254 ? 18.470 8.922 6.915 1.00 95.38 254 LYS A C 1
ATOM 1891 O O . LYS A 1 254 ? 19.281 8.178 6.371 1.00 95.38 254 LYS A O 1
ATOM 1896 N N . TYR A 1 255 ? 17.194 8.996 6.538 1.00 97.12 255 TYR A N 1
ATOM 1897 C CA . TYR A 1 255 ? 16.622 8.192 5.463 1.00 97.12 255 TYR A CA 1
ATOM 1898 C C . TYR A 1 255 ? 17.039 8.749 4.104 1.00 97.12 255 TYR A C 1
ATOM 1900 O O . TYR A 1 255 ? 17.455 7.986 3.241 1.00 97.12 255 TYR A O 1
ATOM 1908 N N . ALA A 1 256 ? 17.037 10.073 3.934 1.00 97.38 256 ALA A N 1
ATOM 1909 C CA . ALA A 1 256 ? 17.535 10.717 2.719 1.00 97.38 256 ALA A CA 1
ATOM 1910 C C . ALA A 1 256 ? 19.026 10.424 2.466 1.00 97.38 256 ALA A C 1
ATOM 1912 O O . ALA A 1 256 ? 19.425 10.128 1.341 1.00 97.38 256 ALA A O 1
ATOM 1913 N N . GLN A 1 257 ? 19.852 10.425 3.517 1.00 95.75 257 GLN A N 1
ATOM 1914 C CA . GLN A 1 257 ? 21.258 10.017 3.430 1.00 95.75 257 GLN A CA 1
ATOM 1915 C C . GLN A 1 257 ? 21.408 8.544 3.034 1.00 95.75 257 GLN A C 1
ATOM 1917 O O . GLN A 1 257 ? 22.298 8.201 2.256 1.00 95.75 257 GLN A O 1
ATOM 1922 N N . ALA A 1 258 ? 20.530 7.674 3.536 1.00 95.94 258 ALA A N 1
ATOM 1923 C CA . ALA A 1 258 ? 20.511 6.267 3.157 1.00 95.94 258 ALA A CA 1
ATOM 1924 C C . ALA A 1 258 ? 20.088 6.068 1.697 1.00 95.94 258 ALA A C 1
ATOM 1926 O O . ALA A 1 258 ? 20.745 5.311 0.989 1.00 95.94 258 ALA A O 1
ATOM 1927 N N . VAL A 1 259 ? 19.066 6.790 1.226 1.00 97.06 259 VAL A N 1
ATOM 1928 C CA . VAL A 1 259 ? 18.672 6.817 -0.191 1.00 97.06 259 VAL A CA 1
ATOM 1929 C C . VAL A 1 259 ? 19.854 7.261 -1.052 1.00 97.06 259 VAL A C 1
ATOM 1931 O O . VAL A 1 259 ? 20.195 6.567 -2.000 1.00 97.06 259 VAL A O 1
ATOM 1934 N N . ALA A 1 260 ? 20.553 8.344 -0.694 1.00 95.38 260 ALA A N 1
ATOM 1935 C CA . ALA A 1 260 ? 21.730 8.803 -1.437 1.00 95.38 260 ALA A CA 1
ATOM 1936 C C . ALA A 1 260 ? 22.843 7.737 -1.505 1.00 95.38 260 ALA A C 1
ATOM 1938 O O . ALA A 1 260 ? 23.394 7.483 -2.580 1.00 95.38 260 ALA A O 1
ATOM 1939 N N . ARG A 1 261 ? 23.129 7.067 -0.380 1.00 94.88 261 ARG A N 1
ATOM 1940 C CA . ARG A 1 261 ? 24.089 5.953 -0.319 1.00 94.88 261 ARG A CA 1
ATOM 1941 C C . ARG A 1 261 ? 23.668 4.797 -1.220 1.00 94.88 261 ARG A C 1
ATOM 1943 O O . ARG A 1 261 ? 24.476 4.296 -2.002 1.00 94.88 261 ARG A O 1
ATOM 1950 N N . PHE A 1 262 ? 22.427 4.339 -1.093 1.00 96.56 262 PHE A N 1
ATOM 1951 C CA . PHE A 1 262 ? 21.935 3.200 -1.858 1.00 96.56 262 PHE A CA 1
ATOM 1952 C C . PHE A 1 262 ? 21.776 3.522 -3.344 1.00 96.56 262 PHE A C 1
ATOM 1954 O O . PHE A 1 262 ? 21.984 2.629 -4.154 1.00 96.56 262 PHE A O 1
ATOM 1961 N N . SER A 1 263 ? 21.525 4.776 -3.723 1.00 95.75 263 SER A N 1
ATOM 1962 C CA . SER A 1 263 ? 21.577 5.220 -5.119 1.00 95.75 263 SER A CA 1
ATOM 1963 C C . SER A 1 263 ? 22.984 5.087 -5.710 1.00 95.75 263 SER A C 1
ATOM 1965 O O . SER A 1 263 ? 23.125 4.620 -6.838 1.00 95.75 263 SER A O 1
ATOM 1967 N N . ALA A 1 264 ? 24.037 5.413 -4.948 1.00 94.25 264 ALA A N 1
ATOM 1968 C CA . ALA A 1 264 ? 25.417 5.182 -5.386 1.00 94.25 264 ALA A CA 1
ATOM 1969 C C . ALA A 1 264 ? 25.731 3.680 -5.520 1.00 94.25 264 ALA A C 1
ATOM 1971 O O . ALA A 1 264 ? 26.329 3.256 -6.509 1.00 94.25 264 ALA A O 1
ATOM 1972 N N . ALA A 1 265 ? 25.284 2.865 -4.557 1.00 95.75 265 ALA A N 1
ATOM 1973 C CA . ALA A 1 265 ? 25.431 1.410 -4.620 1.00 95.75 265 ALA A CA 1
ATOM 1974 C C . ALA A 1 265 ? 24.661 0.795 -5.802 1.00 95.75 265 ALA A C 1
ATOM 1976 O O . ALA A 1 265 ? 25.183 -0.088 -6.480 1.00 95.75 265 ALA A O 1
ATOM 1977 N N . PHE A 1 266 ? 23.444 1.276 -6.068 1.00 95.81 266 PHE A N 1
ATOM 1978 C CA . PHE A 1 266 ? 22.612 0.866 -7.194 1.00 95.81 266 PHE A CA 1
ATOM 1979 C C . PHE A 1 266 ? 23.271 1.199 -8.532 1.00 95.81 266 PHE A C 1
ATOM 1981 O 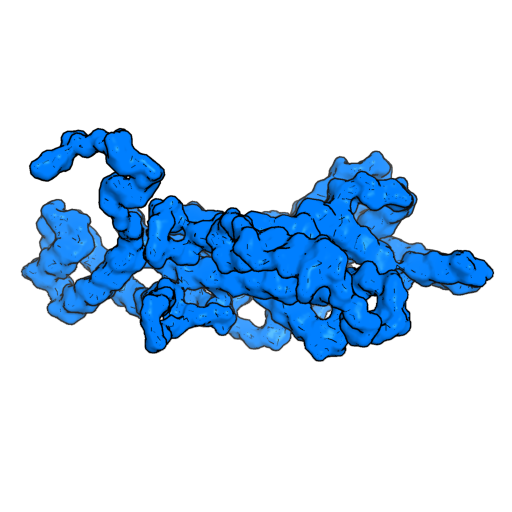O . PHE A 1 266 ? 23.339 0.318 -9.386 1.00 95.81 266 PHE A O 1
ATOM 1988 N N . GLY A 1 267 ? 23.786 2.424 -8.698 1.00 93.19 267 GLY A N 1
ATOM 1989 C CA . GLY A 1 267 ? 24.518 2.825 -9.903 1.00 93.19 267 GLY A CA 1
ATOM 1990 C C . GLY A 1 267 ? 25.686 1.880 -10.174 1.00 93.19 267 GLY A C 1
ATOM 1991 O O . GLY A 1 267 ? 25.706 1.208 -11.197 1.00 93.19 267 GLY A O 1
ATOM 1992 N N . LEU A 1 268 ? 26.563 1.693 -9.181 1.00 93.31 268 LEU A N 1
ATOM 1993 C CA . LEU A 1 268 ? 27.700 0.774 -9.290 1.00 93.31 268 LEU A CA 1
ATOM 1994 C C . LEU A 1 268 ? 27.285 -0.670 -9.635 1.00 93.31 268 LEU A C 1
ATOM 1996 O O . LEU A 1 268 ? 27.919 -1.322 -10.462 1.00 93.31 268 LEU A O 1
ATOM 2000 N N . CYS A 1 269 ? 26.235 -1.194 -8.994 1.00 94.56 269 CYS A N 1
ATOM 2001 C CA . CYS A 1 269 ? 25.739 -2.543 -9.275 1.00 94.56 269 CYS A CA 1
ATOM 2002 C C . CYS A 1 269 ? 25.133 -2.656 -10.679 1.00 94.56 269 CYS A C 1
ATOM 2004 O O . CYS A 1 269 ? 25.283 -3.698 -11.318 1.00 94.56 269 CYS A O 1
ATOM 2006 N N . SER A 1 270 ? 24.471 -1.601 -11.156 1.00 92.69 270 SER A N 1
ATOM 2007 C CA . SER A 1 270 ? 23.895 -1.531 -12.500 1.00 92.69 270 SER A CA 1
ATOM 2008 C C . SER A 1 270 ? 24.993 -1.545 -13.557 1.00 92.69 270 SER A C 1
ATOM 2010 O O . SER A 1 270 ? 24.945 -2.381 -14.457 1.00 92.69 270 SER A O 1
ATOM 2012 N N . ASP A 1 271 ? 26.029 -0.722 -13.385 1.00 90.88 271 ASP A N 1
ATOM 2013 C CA . ASP A 1 271 ? 27.169 -0.641 -14.305 1.00 90.88 271 ASP A CA 1
ATOM 2014 C C . ASP A 1 271 ? 27.924 -1.974 -14.355 1.00 90.88 271 ASP A C 1
ATOM 2016 O O . ASP A 1 271 ? 28.233 -2.503 -15.427 1.00 90.88 271 ASP A O 1
ATOM 2020 N N . ALA A 1 272 ? 28.151 -2.590 -13.191 1.00 91.88 272 ALA A N 1
ATOM 2021 C CA . ALA A 1 272 ? 28.773 -3.904 -13.105 1.00 91.88 272 ALA A CA 1
ATOM 2022 C C . ALA A 1 272 ? 27.914 -5.003 -13.754 1.00 91.88 272 ALA A C 1
ATOM 2024 O O . ALA A 1 272 ? 28.452 -5.877 -14.436 1.00 91.88 272 ALA A O 1
ATOM 2025 N N . ALA A 1 273 ? 26.589 -4.975 -13.583 1.00 91.19 273 ALA A N 1
ATOM 2026 C CA . ALA A 1 273 ? 25.685 -5.924 -14.230 1.00 91.19 273 ALA A CA 1
ATOM 2027 C C . ALA A 1 273 ? 25.684 -5.750 -15.755 1.00 91.19 273 ALA A C 1
ATOM 2029 O O . ALA A 1 273 ? 25.815 -6.737 -16.475 1.00 91.19 273 ALA A O 1
ATOM 2030 N N . MET A 1 274 ? 25.596 -4.512 -16.245 1.00 88.19 274 MET A N 1
ATOM 2031 C CA . MET A 1 274 ? 25.642 -4.196 -17.675 1.00 88.19 274 MET A CA 1
ATOM 2032 C C . MET A 1 274 ? 26.977 -4.600 -18.302 1.00 88.19 274 MET A C 1
ATOM 2034 O O . MET A 1 274 ? 26.985 -5.214 -19.363 1.00 88.19 274 MET A O 1
ATOM 2038 N N . THR A 1 275 ? 28.093 -4.354 -17.614 1.00 87.88 275 THR A N 1
ATOM 2039 C CA . THR A 1 275 ? 29.436 -4.714 -18.096 1.00 87.88 275 THR A CA 1
ATOM 2040 C C . THR A 1 275 ? 29.655 -6.227 -18.110 1.00 87.88 275 THR A C 1
ATOM 2042 O O . THR A 1 275 ? 30.194 -6.772 -19.067 1.00 87.88 275 THR A O 1
ATOM 2045 N N . THR A 1 276 ? 29.248 -6.933 -17.049 1.00 89.44 276 THR A N 1
ATOM 2046 C CA . THR A 1 276 ? 29.535 -8.373 -16.912 1.00 89.44 276 THR A CA 1
ATOM 2047 C C . THR A 1 276 ? 28.561 -9.272 -17.661 1.00 89.44 276 THR A C 1
ATOM 2049 O O . THR A 1 276 ? 28.939 -10.382 -18.029 1.00 89.44 276 THR A O 1
ATOM 2052 N N . LEU A 1 277 ? 27.315 -8.832 -17.859 1.00 86.38 277 LEU A N 1
ATOM 2053 C CA . LEU A 1 277 ? 26.270 -9.623 -18.515 1.00 86.38 277 LEU A CA 1
ATOM 2054 C C . LEU A 1 277 ? 25.960 -9.130 -19.931 1.00 86.38 277 LEU A C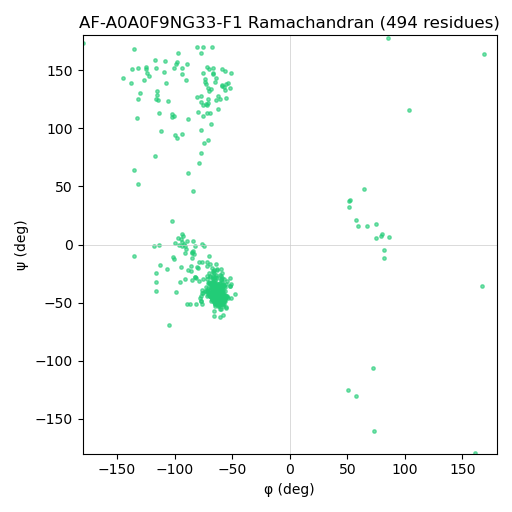 1
ATOM 2056 O O . LEU A 1 277 ? 25.419 -9.899 -20.720 1.00 86.38 277 LEU A O 1
ATOM 2060 N N . GLY A 1 278 ? 26.288 -7.881 -20.275 1.00 83.44 278 GLY A N 1
ATOM 2061 C CA . GLY A 1 278 ? 26.086 -7.331 -21.614 1.00 83.44 278 GLY A CA 1
ATOM 2062 C C . GLY A 1 278 ? 24.662 -7.547 -22.133 1.00 83.44 278 GLY A C 1
ATOM 2063 O O . GLY A 1 278 ? 23.675 -7.202 -21.478 1.00 83.44 278 GLY A O 1
ATOM 2064 N N . SER A 1 279 ? 24.551 -8.162 -23.312 1.00 75.81 279 SER A N 1
ATOM 2065 C CA . SER A 1 279 ? 23.274 -8.498 -23.954 1.00 75.81 279 SER A CA 1
ATOM 2066 C C . SER A 1 279 ? 22.432 -9.512 -23.175 1.00 75.81 279 SER A C 1
ATOM 2068 O O . SER A 1 279 ? 21.202 -9.459 -23.246 1.00 75.81 279 SER A O 1
ATOM 2070 N N . ASP A 1 280 ? 23.061 -10.393 -22.391 1.00 82.81 280 ASP A N 1
ATOM 2071 C CA . ASP A 1 280 ? 22.371 -11.455 -21.647 1.00 82.81 280 ASP A CA 1
ATOM 2072 C C . ASP A 1 280 ? 21.574 -10.909 -20.462 1.00 82.81 280 ASP A C 1
ATOM 2074 O O . ASP A 1 280 ? 20.702 -11.597 -19.926 1.00 82.81 280 ASP A O 1
ATOM 2078 N N . LEU A 1 281 ? 21.824 -9.661 -20.053 1.00 82.56 281 LEU A N 1
ATOM 2079 C CA . LEU A 1 281 ? 21.109 -9.017 -18.954 1.00 82.56 281 LEU A CA 1
ATOM 2080 C C . LEU A 1 281 ? 19.591 -9.008 -19.180 1.00 82.56 281 LEU A C 1
ATOM 2082 O O . LEU A 1 281 ? 18.836 -9.236 -18.237 1.00 82.56 281 LEU A O 1
ATOM 2086 N N . LYS A 1 282 ? 19.150 -8.833 -20.435 1.00 75.00 282 LYS A N 1
ATOM 2087 C CA . LYS A 1 282 ? 17.727 -8.888 -20.813 1.00 75.00 282 LYS A CA 1
ATOM 2088 C C . LYS A 1 282 ? 17.115 -10.280 -20.620 1.00 75.00 282 LYS A C 1
ATOM 2090 O O . LYS A 1 282 ? 15.936 -10.375 -20.311 1.00 75.00 282 LYS A O 1
ATOM 2095 N N . MET A 1 283 ? 17.915 -11.339 -20.763 1.00 80.12 283 MET A N 1
ATOM 2096 C CA . MET A 1 283 ? 17.491 -12.733 -20.566 1.00 80.12 283 MET A CA 1
ATOM 2097 C C . MET A 1 283 ? 17.580 -13.170 -19.095 1.00 80.12 283 MET A C 1
ATOM 2099 O O . MET A 1 283 ? 16.965 -14.153 -18.684 1.00 80.12 283 MET A O 1
ATOM 2103 N N . ARG A 1 284 ? 18.343 -12.448 -18.263 1.00 88.12 284 ARG A N 1
ATOM 2104 C CA . ARG A 1 284 ? 18.509 -12.711 -16.824 1.00 88.12 284 ARG A CA 1
ATOM 2105 C C . ARG A 1 284 ? 17.441 -11.991 -16.001 1.00 88.12 284 ARG A C 1
ATOM 2107 O O . ARG A 1 284 ? 17.745 -11.192 -15.113 1.00 88.12 284 ARG A O 1
ATOM 2114 N N . GLU A 1 285 ? 16.186 -12.347 -16.252 1.00 90.69 285 GLU A N 1
ATOM 2115 C CA . GLU A 1 285 ? 14.988 -11.733 -15.663 1.00 90.69 285 GLU A CA 1
ATOM 2116 C C . GLU A 1 285 ? 15.053 -11.562 -14.140 1.00 90.69 285 GLU A C 1
ATOM 2118 O O . GLU A 1 285 ? 14.727 -10.500 -13.623 1.00 90.69 285 GLU A O 1
ATOM 2123 N N . LEU A 1 286 ? 15.551 -12.560 -13.401 1.00 93.81 286 LEU A N 1
ATOM 2124 C CA . LEU A 1 286 ? 15.638 -12.488 -11.937 1.00 93.81 286 LEU A CA 1
ATOM 2125 C C . LEU A 1 286 ? 16.717 -11.522 -11.421 1.00 93.81 286 LEU A C 1
ATOM 2127 O O . LEU A 1 286 ? 16.624 -11.049 -10.289 1.00 93.81 286 LEU A O 1
ATOM 2131 N N . ILE A 1 287 ? 17.777 -11.273 -12.190 1.00 93.31 287 ILE A N 1
ATOM 2132 C CA . ILE A 1 287 ? 18.817 -10.297 -11.826 1.00 93.31 287 ILE A CA 1
ATOM 2133 C C . ILE A 1 287 ? 18.282 -8.893 -12.097 1.00 93.31 287 ILE A C 1
ATOM 2135 O O . ILE A 1 287 ? 18.315 -8.043 -11.207 1.00 93.31 287 ILE A O 1
ATOM 2139 N N . SER A 1 288 ? 17.714 -8.700 -13.290 1.00 92.75 288 SER A N 1
ATOM 2140 C CA . SER A 1 288 ? 17.027 -7.471 -13.695 1.00 92.75 288 SER A CA 1
ATOM 2141 C C . SER A 1 288 ? 15.916 -7.099 -12.707 1.00 92.75 288 SER A C 1
ATOM 2143 O O . SER A 1 288 ? 15.863 -5.962 -12.248 1.00 92.75 288 SER A O 1
ATOM 2145 N N . ALA A 1 289 ? 15.111 -8.071 -12.266 1.00 95.00 289 ALA A N 1
ATOM 2146 C CA . ALA A 1 289 ? 14.056 -7.858 -11.279 1.00 95.00 289 ALA A CA 1
ATOM 2147 C C . ALA A 1 289 ? 14.582 -7.320 -9.940 1.00 95.00 289 ALA A C 1
ATOM 2149 O O . ALA A 1 289 ? 13.967 -6.434 -9.362 1.00 95.00 289 ALA A O 1
ATOM 2150 N N . ARG A 1 290 ? 15.728 -7.811 -9.446 1.00 96.75 290 ARG A N 1
ATOM 2151 C CA . ARG A 1 290 ? 16.310 -7.340 -8.174 1.00 96.75 290 ARG A CA 1
ATOM 2152 C C . ARG A 1 290 ? 16.865 -5.923 -8.286 1.00 96.75 290 ARG A C 1
ATOM 2154 O O . ARG A 1 290 ? 16.661 -5.120 -7.383 1.00 96.75 290 ARG A O 1
ATOM 2161 N N . LEU A 1 291 ? 17.513 -5.591 -9.403 1.00 95.62 291 LEU A N 1
ATOM 2162 C CA . LEU A 1 291 ? 17.917 -4.209 -9.687 1.00 95.62 291 LEU A CA 1
ATOM 2163 C C . LEU A 1 291 ? 16.687 -3.300 -9.844 1.00 95.62 291 LEU A C 1
ATOM 2165 O O . LEU A 1 291 ? 16.675 -2.179 -9.340 1.00 95.62 291 LEU A O 1
ATOM 2169 N N . GLY A 1 292 ? 15.623 -3.805 -10.472 1.00 95.81 292 GLY A N 1
ATOM 2170 C CA . GLY A 1 292 ? 14.333 -3.130 -10.580 1.00 95.81 292 GLY A CA 1
ATOM 2171 C C . GLY A 1 292 ? 13.692 -2.869 -9.218 1.00 95.81 292 GLY A C 1
ATOM 2172 O O . GLY A 1 292 ? 13.230 -1.757 -8.974 1.00 95.81 292 GLY A O 1
ATOM 2173 N N . ASP A 1 293 ? 13.726 -3.839 -8.304 1.00 97.62 293 ASP A N 1
ATOM 2174 C CA . ASP A 1 293 ? 13.237 -3.668 -6.935 1.00 97.62 293 ASP A CA 1
ATOM 2175 C C . ASP A 1 293 ? 14.065 -2.618 -6.177 1.00 97.62 293 ASP A C 1
ATOM 2177 O O . ASP A 1 293 ? 13.489 -1.772 -5.495 1.00 97.62 293 ASP A O 1
ATOM 2181 N N . MET A 1 294 ? 15.401 -2.620 -6.303 1.00 97.62 294 MET A N 1
ATOM 2182 C CA . MET A 1 294 ? 16.249 -1.582 -5.694 1.00 97.62 294 MET A CA 1
ATOM 2183 C C . MET A 1 294 ? 15.857 -0.186 -6.190 1.00 97.62 294 MET A C 1
ATOM 2185 O O . MET A 1 294 ? 15.565 0.694 -5.381 1.00 97.62 294 MET A O 1
ATOM 2189 N N . LEU A 1 295 ? 15.804 0.001 -7.513 1.00 97.25 295 LEU A N 1
ATOM 2190 C CA . LEU A 1 295 ? 15.418 1.266 -8.140 1.00 97.25 295 LEU A CA 1
ATOM 2191 C C . LEU A 1 295 ? 14.034 1.722 -7.671 1.00 97.25 295 LEU A C 1
ATOM 2193 O O . LEU A 1 295 ? 13.835 2.887 -7.332 1.00 97.25 295 LEU A O 1
ATOM 2197 N N . SER A 1 296 ? 13.085 0.794 -7.627 1.00 97.75 296 SER A N 1
ATOM 2198 C CA . SER A 1 296 ? 11.707 1.082 -7.255 1.00 97.75 296 SER A CA 1
ATOM 2199 C C . SER A 1 296 ? 11.571 1.522 -5.808 1.00 97.75 296 SER A C 1
ATOM 2201 O O . SER A 1 296 ? 10.925 2.531 -5.538 1.00 97.75 296 SER A O 1
ATOM 2203 N N . ASN A 1 297 ? 12.206 0.814 -4.870 1.00 98.56 297 ASN A N 1
ATOM 2204 C CA . ASN A 1 297 ? 12.153 1.194 -3.460 1.00 98.56 297 ASN A CA 1
ATOM 2205 C C . ASN A 1 297 ? 12.841 2.545 -3.217 1.00 98.56 297 ASN A C 1
ATOM 2207 O O . ASN A 1 297 ? 12.318 3.356 -2.455 1.00 98.56 297 ASN A O 1
ATOM 2211 N N . LEU A 1 298 ? 13.953 2.832 -3.907 1.00 98.31 298 LEU A N 1
ATOM 2212 C CA . LEU A 1 298 ? 14.609 4.143 -3.852 1.00 98.31 298 LEU A CA 1
ATOM 2213 C C . LEU A 1 298 ? 13.723 5.255 -4.414 1.00 98.31 298 LEU A C 1
ATOM 2215 O O . LEU A 1 298 ? 13.633 6.332 -3.819 1.00 98.31 298 LEU A O 1
ATOM 2219 N N . TYR A 1 299 ? 13.032 4.998 -5.524 1.00 97.94 299 TYR A N 1
ATOM 2220 C CA . TYR A 1 299 ? 12.096 5.950 -6.110 1.00 97.94 299 TYR A CA 1
ATOM 2221 C C . TYR A 1 299 ? 10.917 6.228 -5.167 1.00 97.94 299 TYR A C 1
ATOM 2223 O O . TYR A 1 299 ? 10.647 7.384 -4.848 1.00 97.94 299 TYR A O 1
ATOM 2231 N N . LEU A 1 300 ? 10.267 5.183 -4.645 1.00 98.75 300 LEU A N 1
ATOM 2232 C CA . LEU A 1 300 ? 9.155 5.313 -3.697 1.00 98.75 300 LEU A CA 1
ATOM 2233 C C . LEU A 1 300 ? 9.589 6.019 -2.405 1.00 98.75 300 LEU A C 1
ATOM 2235 O O . LEU A 1 300 ? 8.873 6.891 -1.917 1.00 98.75 300 LEU A O 1
ATOM 2239 N N . ALA A 1 301 ? 10.785 5.719 -1.887 1.00 98.69 301 ALA A N 1
ATOM 2240 C CA . ALA A 1 301 ? 11.337 6.403 -0.719 1.00 98.69 301 ALA A CA 1
ATOM 2241 C C . ALA A 1 301 ? 11.566 7.889 -1.012 1.00 98.69 301 ALA A C 1
ATOM 2243 O O . ALA A 1 301 ? 11.275 8.740 -0.174 1.00 98.69 301 ALA A O 1
ATOM 2244 N N . SER A 1 302 ? 12.019 8.214 -2.224 1.00 98.25 302 SER A N 1
ATOM 2245 C CA . SER A 1 302 ? 12.170 9.600 -2.671 1.00 98.25 302 SER A CA 1
ATOM 2246 C C . SER A 1 302 ? 10.824 10.324 -2.753 1.00 98.25 302 SER A C 1
ATOM 2248 O O . SER A 1 302 ? 10.748 11.491 -2.379 1.00 98.25 302 SER A O 1
ATOM 2250 N N . MET A 1 303 ? 9.750 9.646 -3.177 1.00 98.31 303 MET A N 1
ATOM 2251 C CA . MET A 1 303 ? 8.400 10.230 -3.199 1.00 98.31 303 MET A CA 1
ATOM 2252 C C . MET A 1 303 ? 7.864 10.486 -1.788 1.00 98.31 303 MET A C 1
ATOM 2254 O O . MET A 1 303 ? 7.291 11.543 -1.541 1.00 98.31 303 MET A O 1
ATOM 2258 N N . VAL A 1 304 ? 8.100 9.565 -0.849 1.00 98.62 304 VAL A N 1
ATOM 2259 C CA . VAL A 1 304 ? 7.750 9.747 0.570 1.00 98.62 304 VAL A CA 1
ATOM 2260 C C . VAL A 1 304 ? 8.528 10.914 1.187 1.00 98.62 304 VAL A C 1
ATOM 2262 O O . VAL A 1 304 ? 7.936 11.774 1.835 1.00 98.62 304 VAL A O 1
ATOM 2265 N N . LEU A 1 305 ? 9.841 10.991 0.944 1.00 98.19 305 LEU A N 1
ATOM 2266 C CA . LEU A 1 305 ? 10.683 12.106 1.390 1.00 98.19 305 LEU A CA 1
ATOM 2267 C C . LEU A 1 305 ? 10.203 13.444 0.818 1.00 98.19 305 LEU A C 1
ATOM 2269 O O . LEU A 1 305 ? 10.097 14.422 1.553 1.00 98.19 305 LEU A O 1
ATOM 2273 N N . LYS A 1 306 ? 9.883 13.485 -0.479 1.00 96.94 306 LYS A N 1
ATOM 2274 C CA . LYS A 1 306 ? 9.356 14.681 -1.143 1.00 96.94 306 LYS A CA 1
ATOM 2275 C C . LYS A 1 306 ? 8.000 15.091 -0.570 1.00 96.94 306 LYS A C 1
ATOM 2277 O O . LYS A 1 306 ? 7.797 16.266 -0.294 1.00 96.94 306 LYS A O 1
ATOM 2282 N N . ASN A 1 307 ? 7.096 14.137 -0.337 1.00 96.69 307 ASN A N 1
ATOM 2283 C CA . ASN A 1 307 ? 5.798 14.397 0.288 1.00 96.69 307 ASN A CA 1
ATOM 2284 C C . ASN A 1 307 ? 5.951 14.991 1.693 1.00 96.69 307 ASN A C 1
ATOM 2286 O O . ASN A 1 307 ? 5.307 15.986 2.013 1.00 96.69 307 ASN A O 1
ATOM 2290 N N . TRP A 1 308 ? 6.845 14.430 2.505 1.00 96.44 308 TRP A N 1
ATOM 2291 C CA . TRP A 1 308 ? 7.159 14.966 3.827 1.00 96.44 308 TRP A CA 1
ATOM 2292 C C . TRP A 1 308 ? 7.756 16.380 3.768 1.00 96.44 308 TRP A C 1
ATOM 2294 O O . TRP A 1 308 ? 7.415 17.225 4.585 1.00 96.44 308 TRP A O 1
ATOM 2304 N N . HIS A 1 309 ? 8.636 16.646 2.800 1.00 95.00 309 HIS A N 1
ATOM 2305 C CA . HIS A 1 309 ? 9.308 17.939 2.668 1.00 95.00 309 HIS A CA 1
ATOM 2306 C C . HIS A 1 309 ? 8.386 19.061 2.169 1.00 95.00 309 HIS A C 1
ATOM 2308 O O . HIS A 1 309 ? 8.538 20.207 2.580 1.00 95.00 309 HIS A O 1
ATOM 2314 N N . GLU A 1 310 ? 7.455 18.744 1.268 1.00 94.12 310 GLU A N 1
ATOM 2315 C CA . GLU A 1 310 ? 6.599 19.742 0.617 1.00 94.12 310 GLU A CA 1
ATOM 2316 C C . GLU A 1 310 ? 5.247 19.944 1.307 1.00 94.12 310 GLU A C 1
ATOM 2318 O O . GLU A 1 310 ? 4.596 20.962 1.074 1.00 94.12 310 GLU A O 1
ATOM 2323 N N . THR A 1 311 ? 4.798 18.995 2.133 1.00 91.12 311 THR A N 1
ATOM 2324 C CA . THR A 1 311 ? 3.510 19.107 2.831 1.00 91.12 311 THR A CA 1
ATOM 2325 C C . THR A 1 311 ? 3.689 19.554 4.272 1.00 91.12 311 THR A C 1
ATOM 2327 O O . THR A 1 311 ? 4.703 19.283 4.910 1.00 91.12 311 THR A O 1
ATOM 2330 N N . GLN A 1 312 ? 2.675 20.230 4.814 1.00 89.50 312 GLN A N 1
ATOM 2331 C CA . GLN A 1 312 ? 2.637 20.510 6.241 1.00 89.50 312 GLN A CA 1
ATOM 2332 C C . GLN A 1 312 ? 2.331 19.205 6.995 1.00 89.50 312 GLN A C 1
ATOM 2334 O O . GLN A 1 312 ? 1.289 18.582 6.732 1.00 89.50 312 GLN A O 1
ATOM 2339 N N . PRO A 1 313 ? 3.222 18.761 7.901 1.00 91.94 313 PRO A N 1
ATOM 2340 C CA . PRO A 1 313 ? 3.015 17.519 8.617 1.00 91.94 313 PRO A CA 1
ATOM 2341 C C . PRO A 1 313 ? 1.920 17.674 9.672 1.00 91.94 313 PRO A C 1
ATOM 2343 O O . PRO A 1 313 ? 1.855 18.690 10.366 1.00 91.94 313 PRO A O 1
ATOM 2346 N N . VAL A 1 314 ? 1.080 16.650 9.807 1.00 96.94 314 VAL A N 1
ATOM 2347 C CA . VAL A 1 314 ? 0.095 16.550 10.896 1.00 96.94 314 VAL A CA 1
ATOM 2348 C C . VAL A 1 314 ? 0.621 15.677 12.035 1.00 96.94 314 VAL A C 1
ATOM 2350 O O . VAL A 1 314 ? 1.599 14.938 11.883 1.00 96.94 314 VAL A O 1
ATOM 2353 N N . GLU A 1 315 ? -0.025 15.748 13.199 1.00 97.75 315 GLU A N 1
ATOM 2354 C CA . GLU A 1 315 ? 0.316 14.894 14.338 1.00 97.75 315 GLU A CA 1
ATOM 2355 C C . GLU A 1 315 ? 0.250 13.403 13.958 1.00 97.75 315 GLU A C 1
ATOM 2357 O O . GLU A 1 315 ? -0.701 12.955 13.319 1.00 97.75 315 GLU A O 1
ATOM 2362 N N . GLY A 1 316 ? 1.287 12.644 14.330 1.00 96.75 316 GLY A N 1
ATOM 2363 C CA . GLY A 1 316 ? 1.436 11.218 14.017 1.00 96.75 316 GLY A CA 1
ATOM 2364 C C . GLY A 1 316 ? 1.979 10.907 12.615 1.00 96.75 316 GLY A C 1
ATOM 2365 O O . GLY A 1 316 ? 2.379 9.773 12.349 1.00 96.75 316 GLY A O 1
ATOM 2366 N N . GLU A 1 317 ? 2.063 11.888 11.709 1.00 97.75 317 GLU A N 1
ATOM 2367 C CA . GLU A 1 317 ? 2.569 11.657 10.348 1.00 97.75 317 GLU A CA 1
ATOM 2368 C C . GLU A 1 317 ? 4.056 11.301 10.318 1.00 97.75 317 GLU A C 1
ATOM 2370 O O . GLU A 1 317 ? 4.495 10.503 9.487 1.00 97.75 317 GLU A O 1
ATOM 2375 N N . LYS A 1 318 ? 4.840 11.862 11.245 1.00 97.81 318 LYS A N 1
ATOM 2376 C CA . LYS A 1 318 ? 6.276 11.593 11.347 1.00 97.81 318 LYS A CA 1
ATOM 2377 C C . LYS A 1 318 ? 6.541 10.099 11.504 1.00 97.81 318 LYS A C 1
ATOM 2379 O O . LYS A 1 318 ? 7.401 9.562 10.816 1.00 97.81 318 LYS A O 1
ATOM 2384 N N . GLU A 1 319 ? 5.822 9.420 12.386 1.00 98.44 319 GLU A N 1
ATOM 2385 C CA . GLU A 1 319 ? 5.964 7.985 12.609 1.00 98.44 319 GLU A CA 1
ATOM 2386 C C . GLU A 1 319 ? 5.557 7.171 11.380 1.00 98.44 319 GLU A C 1
ATOM 2388 O O . GLU A 1 319 ? 6.259 6.221 11.032 1.00 98.44 319 GLU A O 1
ATOM 2393 N N . VAL A 1 320 ? 4.473 7.556 10.693 1.00 98.31 320 VAL A N 1
ATOM 2394 C CA . VAL A 1 320 ? 4.042 6.894 9.448 1.00 98.31 320 VAL A CA 1
ATOM 2395 C C . VAL A 1 320 ? 5.123 7.025 8.378 1.00 98.31 320 VAL A C 1
ATOM 2397 O O . VAL A 1 320 ? 5.496 6.032 7.748 1.00 98.31 320 VAL A O 1
ATOM 2400 N N . MET A 1 321 ? 5.684 8.225 8.213 1.00 98.25 321 MET A N 1
ATOM 2401 C CA . MET A 1 321 ? 6.798 8.491 7.305 1.00 98.25 321 MET A CA 1
ATOM 2402 C C . MET A 1 321 ? 8.031 7.656 7.676 1.00 98.25 321 MET A C 1
ATOM 2404 O O . MET A 1 321 ? 8.616 7.001 6.814 1.00 98.25 321 MET A O 1
ATOM 2408 N N . GLN A 1 322 ? 8.400 7.612 8.957 1.00 98.12 322 GLN A N 1
ATOM 2409 C CA . GLN A 1 322 ? 9.566 6.868 9.434 1.00 98.12 322 GLN A CA 1
ATOM 2410 C C . GLN A 1 322 ? 9.423 5.358 9.235 1.00 98.12 322 GLN A C 1
ATOM 2412 O O . GLN A 1 322 ? 10.372 4.718 8.778 1.00 98.12 322 GLN A O 1
ATOM 2417 N N . TYR A 1 323 ? 8.248 4.798 9.530 1.00 98.56 323 TYR A N 1
ATOM 2418 C CA . TYR A 1 323 ? 7.947 3.391 9.268 1.00 98.56 323 TYR A CA 1
ATOM 2419 C C . TYR A 1 323 ? 8.023 3.100 7.764 1.00 98.56 323 TYR A C 1
ATOM 2421 O O . TYR A 1 323 ? 8.698 2.162 7.347 1.00 98.56 323 TYR A O 1
ATOM 2429 N N . SER A 1 324 ? 7.391 3.944 6.942 1.00 98.62 324 SER A N 1
ATOM 2430 C CA . SER A 1 324 ? 7.362 3.802 5.481 1.00 98.62 324 SER A CA 1
ATOM 2431 C C . SER A 1 324 ? 8.764 3.819 4.865 1.00 98.62 324 SER A C 1
ATOM 2433 O O . SER A 1 324 ? 9.098 2.961 4.048 1.00 98.62 324 SER A O 1
ATOM 2435 N N . LEU A 1 325 ? 9.617 4.762 5.277 1.00 98.56 325 LEU A N 1
ATOM 2436 C CA . LEU A 1 325 ? 10.999 4.845 4.797 1.00 98.56 325 LEU A CA 1
ATOM 2437 C C . LEU A 1 325 ? 11.863 3.694 5.314 1.00 98.56 325 LEU A C 1
ATOM 2439 O O . LEU A 1 325 ? 12.667 3.163 4.551 1.00 98.56 325 LEU A O 1
ATOM 2443 N N . GLY A 1 326 ? 11.693 3.283 6.574 1.00 98.31 326 GLY A N 1
ATOM 2444 C CA . GLY A 1 326 ? 12.367 2.103 7.120 1.00 98.31 326 GLY A CA 1
ATOM 2445 C C . GLY A 1 326 ? 12.037 0.844 6.318 1.00 98.31 326 GLY A C 1
ATOM 2446 O O . GLY A 1 326 ? 12.943 0.137 5.885 1.00 98.31 326 GLY A O 1
ATOM 2447 N N . TYR A 1 327 ? 10.753 0.633 6.026 1.00 98.44 327 TYR A N 1
ATOM 2448 C CA . TYR A 1 327 ? 10.262 -0.477 5.211 1.00 98.44 327 TYR A CA 1
ATOM 2449 C C . TYR A 1 327 ? 10.858 -0.483 3.794 1.00 98.44 327 TYR A C 1
ATOM 2451 O O . TYR A 1 327 ? 11.359 -1.507 3.326 1.00 98.44 327 TYR A O 1
ATOM 2459 N N . LEU A 1 328 ? 10.864 0.663 3.106 1.00 98.75 328 LEU A N 1
ATOM 2460 C CA . LEU A 1 328 ? 11.416 0.768 1.749 1.00 98.75 328 LEU A CA 1
ATOM 2461 C C . LEU A 1 328 ? 12.941 0.575 1.718 1.00 98.75 328 LEU A C 1
ATOM 2463 O O . LEU A 1 328 ? 13.470 -0.069 0.808 1.00 98.75 328 LEU A O 1
ATOM 2467 N N . LEU A 1 329 ? 13.669 1.094 2.709 1.00 98.38 329 LEU A N 1
ATOM 2468 C CA . LEU A 1 329 ? 15.122 0.920 2.795 1.00 98.38 329 LEU A CA 1
ATOM 2469 C C . LEU A 1 329 ? 15.515 -0.512 3.158 1.00 98.38 329 LEU A C 1
ATOM 2471 O O . LEU A 1 329 ? 16.467 -1.029 2.576 1.00 98.38 329 LEU A O 1
ATOM 2475 N N . HIS A 1 330 ? 14.754 -1.172 4.035 1.00 98.25 330 HIS A N 1
ATOM 2476 C CA . HIS A 1 330 ? 14.898 -2.604 4.296 1.00 98.25 330 HIS A CA 1
ATOM 2477 C C . HIS A 1 330 ? 14.784 -3.400 2.990 1.00 98.25 330 HIS A C 1
ATOM 2479 O O . HIS A 1 330 ? 15.721 -4.098 2.607 1.00 98.25 330 HIS A O 1
ATOM 2485 N N . ARG A 1 331 ? 13.699 -3.198 2.229 1.00 98.38 331 ARG A N 1
ATOM 2486 C CA . ARG A 1 331 ? 13.482 -3.861 0.930 1.00 98.38 331 ARG A CA 1
ATOM 2487 C C . ARG A 1 331 ? 14.557 -3.530 -0.110 1.00 98.38 331 ARG A C 1
ATOM 2489 O O . ARG A 1 331 ? 14.911 -4.385 -0.920 1.00 98.38 331 ARG A O 1
ATOM 2496 N N . THR A 1 332 ? 15.097 -2.311 -0.090 1.00 98.50 332 THR A N 1
ATOM 2497 C CA . THR A 1 332 ? 16.232 -1.924 -0.946 1.00 98.50 332 THR A CA 1
ATOM 2498 C C . THR A 1 332 ? 17.468 -2.758 -0.617 1.00 98.50 332 THR A C 1
ATOM 2500 O O . THR A 1 332 ? 18.124 -3.288 -1.515 1.00 98.50 332 THR A O 1
ATOM 2503 N N . GLU A 1 333 ? 17.783 -2.894 0.671 1.00 97.19 333 GLU A N 1
ATOM 2504 C CA . GLU A 1 333 ? 18.936 -3.656 1.141 1.00 97.19 333 GLU A CA 1
ATOM 2505 C C . GLU A 1 333 ? 18.775 -5.165 0.882 1.00 97.19 333 GLU A C 1
ATOM 2507 O O . GLU A 1 333 ? 19.739 -5.829 0.498 1.00 97.19 333 GLU A O 1
ATOM 2512 N N . GLU A 1 334 ? 17.555 -5.697 1.000 1.00 97.88 334 GLU A N 1
ATOM 2513 C CA . GLU A 1 334 ? 17.221 -7.077 0.624 1.00 97.88 334 GLU A CA 1
ATOM 2514 C C . GLU A 1 334 ? 17.427 -7.352 -0.861 1.00 97.88 334 GLU A C 1
ATOM 2516 O O . GLU A 1 334 ? 18.031 -8.363 -1.234 1.00 97.88 334 GLU A O 1
ATOM 2521 N N . ALA A 1 335 ? 16.961 -6.444 -1.718 1.00 97.94 335 ALA A N 1
ATOM 2522 C CA . ALA A 1 335 ? 17.142 -6.560 -3.156 1.00 97.94 335 ALA A CA 1
ATOM 2523 C C . ALA A 1 335 ? 18.631 -6.495 -3.542 1.00 97.94 335 ALA A C 1
ATOM 2525 O O . ALA A 1 335 ? 19.082 -7.302 -4.361 1.00 97.94 335 ALA A O 1
ATOM 2526 N N . LEU A 1 336 ? 19.411 -5.617 -2.896 1.00 97.88 336 LEU A N 1
ATOM 2527 C CA . LEU A 1 336 ? 20.863 -5.518 -3.074 1.00 97.88 336 LEU A CA 1
ATOM 2528 C C . LEU A 1 336 ? 21.587 -6.802 -2.652 1.00 97.88 336 LEU A C 1
ATOM 2530 O O . LEU A 1 336 ? 22.348 -7.373 -3.433 1.00 97.88 336 LEU A O 1
ATOM 2534 N N . ASP A 1 337 ? 21.349 -7.290 -1.435 1.00 97.56 337 ASP A N 1
ATOM 2535 C CA . ASP A 1 337 ? 21.969 -8.525 -0.947 1.00 97.56 337 ASP A CA 1
ATOM 2536 C C . ASP A 1 337 ? 21.576 -9.729 -1.821 1.00 97.56 337 ASP A C 1
ATOM 2538 O O . ASP A 1 337 ? 22.432 -10.534 -2.204 1.00 97.56 337 ASP A O 1
ATOM 2542 N N . GLY A 1 338 ? 20.305 -9.800 -2.225 1.00 97.38 338 GLY A N 1
ATOM 2543 C CA . GLY A 1 338 ? 19.797 -10.786 -3.169 1.00 97.38 338 GLY A CA 1
ATOM 2544 C C . GLY A 1 338 ? 20.485 -10.717 -4.533 1.00 97.38 338 GLY A C 1
ATOM 2545 O O . GLY A 1 338 ? 20.819 -11.764 -5.092 1.00 97.38 338 GLY A O 1
ATOM 2546 N N . PHE A 1 339 ? 20.723 -9.519 -5.073 1.00 97.25 339 PHE A N 1
ATOM 2547 C CA . PHE A 1 339 ? 21.447 -9.322 -6.330 1.00 97.25 339 PHE A CA 1
ATOM 2548 C C . PHE A 1 339 ? 22.883 -9.840 -6.207 1.00 97.25 339 PHE A C 1
ATOM 2550 O O . PHE A 1 339 ? 23.294 -10.699 -6.985 1.00 97.25 339 PHE A O 1
ATOM 2557 N N . LEU A 1 340 ? 23.608 -9.423 -5.166 1.00 97.19 340 LEU A N 1
ATOM 2558 C CA . LEU A 1 340 ? 24.995 -9.832 -4.926 1.00 97.19 340 LEU A CA 1
ATOM 2559 C C . LEU A 1 340 ? 25.127 -11.352 -4.742 1.00 97.19 340 LEU A C 1
ATOM 2561 O O . LEU A 1 340 ? 26.063 -11.966 -5.250 1.00 97.19 340 LEU A O 1
ATOM 2565 N N . ARG A 1 341 ? 24.173 -11.992 -4.055 1.00 96.75 341 ARG A N 1
ATOM 2566 C CA . ARG A 1 341 ? 24.140 -13.458 -3.891 1.00 96.75 341 ARG A CA 1
ATOM 2567 C C . ARG A 1 341 ? 23.881 -14.211 -5.193 1.00 96.75 341 ARG A C 1
ATOM 2569 O O . ARG A 1 341 ? 24.243 -15.382 -5.282 1.00 96.75 341 ARG A O 1
ATOM 2576 N N . ASN A 1 342 ? 23.270 -13.581 -6.192 1.00 96.06 342 ASN A N 1
ATOM 2577 C CA . ASN A 1 342 ? 22.853 -14.238 -7.434 1.00 96.06 342 ASN A CA 1
ATOM 2578 C C . ASN A 1 342 ? 23.608 -13.749 -8.676 1.00 96.06 342 ASN A C 1
ATOM 2580 O O . ASN A 1 342 ? 23.368 -14.268 -9.765 1.00 96.06 342 ASN A O 1
ATOM 2584 N N . LEU A 1 343 ? 24.532 -12.795 -8.531 1.00 95.00 343 LEU A N 1
ATOM 2585 C CA . LEU A 1 343 ? 25.363 -12.339 -9.637 1.00 95.00 343 LEU A CA 1
ATOM 2586 C C . LEU A 1 343 ? 26.272 -13.494 -10.121 1.00 95.00 343 LEU A C 1
ATOM 2588 O O . LEU A 1 343 ? 27.005 -14.059 -9.300 1.00 95.00 343 LEU A O 1
ATOM 2592 N N . PRO A 1 344 ? 26.245 -13.863 -11.422 1.00 93.69 344 PRO A N 1
ATOM 2593 C CA . PRO A 1 344 ? 26.988 -15.012 -11.941 1.00 93.69 344 PRO A CA 1
ATOM 2594 C C . PRO A 1 344 ? 28.501 -14.877 -11.774 1.00 93.69 344 PRO A C 1
ATOM 2596 O O . PRO A 1 344 ? 29.170 -15.830 -11.378 1.00 93.69 344 PRO A O 1
ATOM 2599 N N . ASN A 1 345 ? 29.042 -13.681 -12.026 1.00 94.00 345 ASN A N 1
ATOM 2600 C CA . ASN A 1 345 ? 30.455 -13.407 -11.811 1.00 94.00 345 ASN A CA 1
ATOM 2601 C C . ASN A 1 345 ? 30.731 -13.212 -10.311 1.00 94.00 345 ASN A C 1
ATOM 2603 O O . ASN A 1 345 ? 30.510 -12.139 -9.747 1.00 94.00 345 ASN A O 1
ATOM 2607 N N . ARG A 1 346 ? 31.216 -14.276 -9.661 1.00 95.69 346 ARG A N 1
ATOM 2608 C CA . ARG A 1 346 ? 31.440 -14.308 -8.208 1.00 95.69 346 ARG A CA 1
ATOM 2609 C C . ARG A 1 346 ? 32.550 -13.376 -7.739 1.00 95.69 346 ARG A C 1
ATOM 2611 O O . ARG A 1 346 ? 32.413 -12.800 -6.665 1.00 95.69 346 ARG A O 1
ATOM 2618 N N . ALA A 1 347 ? 33.598 -13.181 -8.536 1.00 95.56 347 ALA A N 1
ATOM 2619 C CA . ALA A 1 347 ? 34.666 -12.245 -8.193 1.00 95.56 347 ALA A CA 1
ATOM 2620 C C . ALA A 1 347 ? 34.119 -10.813 -8.103 1.00 95.56 347 ALA A C 1
ATOM 2622 O O . ALA A 1 347 ? 34.295 -10.140 -7.088 1.00 95.56 347 ALA A O 1
ATOM 2623 N N . VAL A 1 348 ? 33.354 -10.393 -9.117 1.00 94.88 348 VAL A N 1
ATOM 2624 C CA . VAL A 1 348 ? 32.680 -9.087 -9.123 1.00 94.88 348 VAL A CA 1
ATOM 2625 C C . VAL A 1 348 ? 31.680 -8.983 -7.971 1.00 94.88 348 VAL A C 1
ATOM 2627 O O . VAL A 1 348 ? 31.650 -7.969 -7.282 1.00 94.88 348 VAL A O 1
ATOM 2630 N 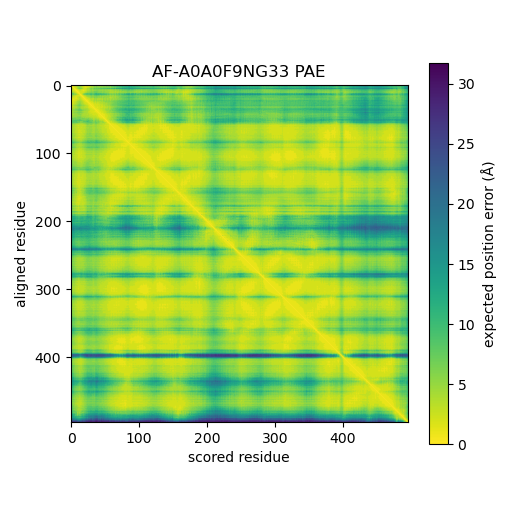N . ALA A 1 349 ? 30.916 -10.041 -7.688 1.00 96.12 349 ALA A N 1
ATOM 2631 C CA . ALA A 1 349 ? 29.960 -10.055 -6.582 1.00 96.12 349 ALA A CA 1
ATOM 2632 C C . ALA A 1 349 ? 30.614 -9.818 -5.208 1.00 96.12 349 ALA A C 1
ATOM 2634 O O . ALA A 1 349 ? 30.077 -9.070 -4.390 1.00 96.12 349 ALA A O 1
ATOM 2635 N N . VAL A 1 350 ? 31.770 -10.440 -4.950 1.00 96.75 350 VAL A N 1
ATOM 2636 C CA . VAL A 1 350 ? 32.524 -10.271 -3.696 1.00 96.75 350 VAL A CA 1
ATOM 2637 C C . VAL A 1 350 ? 33.061 -8.847 -3.573 1.00 96.75 350 VAL A C 1
ATOM 2639 O O . VAL A 1 350 ? 32.897 -8.231 -2.520 1.00 96.75 350 VAL A O 1
ATOM 2642 N N . VAL A 1 351 ? 33.630 -8.297 -4.651 1.00 96.31 351 VAL A N 1
ATOM 2643 C CA . VAL A 1 351 ? 34.117 -6.908 -4.678 1.00 96.31 351 VAL A CA 1
ATOM 2644 C C . VAL A 1 351 ? 32.969 -5.928 -4.438 1.00 96.31 351 VAL A C 1
ATOM 2646 O O . VAL A 1 351 ? 33.052 -5.088 -3.544 1.00 96.31 351 VAL A O 1
ATOM 2649 N N . LEU A 1 352 ? 31.858 -6.070 -5.165 1.00 96.19 352 LEU A N 1
ATOM 2650 C CA . LEU A 1 352 ? 30.678 -5.227 -4.981 1.00 96.19 352 LEU A CA 1
ATOM 2651 C C . LEU A 1 352 ? 30.114 -5.335 -3.564 1.00 96.19 352 LEU A C 1
ATOM 2653 O O . LEU A 1 352 ? 29.717 -4.322 -2.996 1.00 96.19 352 LEU A O 1
ATOM 2657 N N . ARG A 1 353 ? 30.099 -6.530 -2.962 1.00 96.75 353 ARG A N 1
ATOM 2658 C CA . ARG A 1 353 ? 29.670 -6.710 -1.568 1.00 96.75 353 ARG A CA 1
ATOM 2659 C C . ARG A 1 353 ? 30.589 -5.971 -0.600 1.00 96.75 353 ARG A C 1
ATOM 2661 O O . ARG A 1 353 ? 30.080 -5.266 0.265 1.00 96.75 353 ARG A O 1
ATOM 2668 N N . ALA A 1 354 ? 31.905 -6.090 -0.759 1.00 95.12 354 ALA A N 1
ATOM 2669 C CA . ALA A 1 354 ? 32.869 -5.370 0.071 1.00 95.12 354 ALA A CA 1
ATOM 2670 C C . ALA A 1 354 ? 32.718 -3.844 -0.060 1.00 95.12 354 ALA A C 1
ATOM 2672 O O . ALA A 1 354 ? 32.892 -3.121 0.916 1.00 95.12 354 ALA A O 1
ATOM 2673 N N . VAL A 1 355 ? 32.342 -3.356 -1.246 1.00 94.06 355 VAL A N 1
ATOM 2674 C CA . VAL A 1 355 ? 32.125 -1.927 -1.501 1.00 94.06 355 VAL A CA 1
ATOM 2675 C C . VAL A 1 355 ? 30.784 -1.429 -0.955 1.00 94.06 355 VAL A C 1
ATOM 2677 O O . VAL A 1 355 ? 30.720 -0.386 -0.316 1.00 94.06 355 VAL A O 1
ATOM 2680 N N . THR A 1 356 ? 29.696 -2.156 -1.194 1.00 94.44 356 THR A N 1
ATOM 2681 C CA . THR A 1 356 ? 28.328 -1.660 -0.951 1.00 94.44 356 THR A CA 1
ATOM 2682 C C . THR A 1 356 ? 27.761 -2.063 0.415 1.00 94.44 356 THR A C 1
ATOM 2684 O O . THR A 1 356 ? 27.013 -1.292 1.031 1.00 94.44 356 THR A O 1
ATOM 2687 N N . LEU A 1 357 ? 28.152 -3.238 0.922 1.00 94.19 357 LEU A N 1
ATOM 2688 C CA . LEU A 1 357 ? 27.717 -3.832 2.193 1.00 94.19 357 LEU A CA 1
ATOM 2689 C C . LEU A 1 357 ? 28.907 -4.352 3.043 1.00 94.19 357 LEU A C 1
ATOM 2691 O O . LEU A 1 357 ? 28.877 -5.500 3.492 1.00 94.19 357 LEU A O 1
ATOM 2695 N N . PRO A 1 358 ? 29.949 -3.538 3.315 1.00 92.31 358 PRO A N 1
ATOM 2696 C CA . PRO A 1 358 ? 31.147 -3.970 4.045 1.00 92.31 358 PRO A CA 1
ATOM 2697 C C . PRO A 1 358 ? 30.874 -4.518 5.451 1.00 92.31 358 PRO A C 1
ATOM 2699 O O . PRO A 1 358 ? 31.546 -5.450 5.875 1.00 92.31 358 PRO A O 1
ATOM 2702 N N . LEU A 1 359 ? 29.893 -3.962 6.176 1.00 90.31 359 LEU A N 1
ATOM 2703 C CA . LEU A 1 359 ? 29.496 -4.457 7.508 1.00 90.31 359 LEU A CA 1
ATOM 2704 C C . LEU A 1 359 ? 28.201 -5.283 7.464 1.00 90.31 359 LEU A C 1
ATOM 2706 O O . LEU A 1 359 ? 27.518 -5.404 8.476 1.00 90.31 359 LEU A O 1
ATOM 2710 N N . GLY A 1 360 ? 27.825 -5.795 6.291 1.00 90.62 360 GLY A N 1
ATOM 2711 C CA . GLY A 1 360 ? 26.558 -6.493 6.100 1.00 90.62 360 GLY A CA 1
ATOM 2712 C C . GLY A 1 360 ? 25.337 -5.569 6.090 1.00 90.62 360 GLY A C 1
ATOM 2713 O O . GLY A 1 360 ? 25.444 -4.365 5.830 1.00 90.62 360 GLY A O 1
ATOM 2714 N N . ARG A 1 361 ? 24.171 -6.181 6.321 1.00 92.81 361 ARG A N 1
ATOM 2715 C CA . ARG A 1 361 ? 22.860 -5.523 6.362 1.00 92.81 361 ARG A CA 1
ATOM 2716 C C . ARG A 1 361 ? 22.692 -4.710 7.646 1.00 92.81 361 ARG A C 1
ATOM 2718 O O . ARG A 1 361 ? 23.163 -5.137 8.696 1.00 92.81 361 ARG A O 1
ATOM 2725 N N . ARG A 1 362 ? 22.049 -3.544 7.558 1.00 90.19 362 ARG A N 1
ATOM 2726 C CA . ARG A 1 362 ? 21.799 -2.641 8.700 1.00 90.19 362 ARG A CA 1
ATOM 2727 C C . ARG A 1 362 ? 20.387 -2.073 8.760 1.00 90.19 362 ARG A C 1
ATOM 2729 O O . ARG A 1 362 ? 20.060 -1.391 9.728 1.00 90.19 362 ARG A O 1
ATOM 2736 N N . TRP A 1 363 ? 19.594 -2.262 7.714 1.00 93.88 363 TRP A N 1
ATOM 2737 C CA . TRP A 1 363 ? 18.209 -1.821 7.689 1.00 93.88 363 TRP A CA 1
ATOM 2738 C C . TRP A 1 363 ? 17.336 -3.022 7.997 1.00 93.88 363 TRP A C 1
ATOM 2740 O O . TRP A 1 363 ? 17.009 -3.804 7.107 1.00 93.88 363 TRP A O 1
ATOM 2750 N N . ASP A 1 364 ? 16.998 -3.178 9.272 1.00 93.69 364 ASP A N 1
ATOM 2751 C CA . ASP A 1 364 ? 16.015 -4.155 9.735 1.00 93.69 364 ASP A CA 1
ATOM 2752 C C . ASP A 1 364 ? 14.591 -3.689 9.411 1.00 93.69 364 ASP A C 1
ATOM 2754 O O . ASP A 1 364 ? 14.368 -2.547 8.992 1.00 93.69 364 ASP A O 1
ATOM 2758 N N . ASN A 1 365 ? 13.621 -4.586 9.590 1.00 92.06 365 ASN A N 1
ATOM 2759 C CA . ASN A 1 365 ? 12.219 -4.194 9.510 1.00 92.06 365 ASN A CA 1
ATOM 2760 C C . ASN A 1 365 ? 11.904 -3.096 10.543 1.00 92.06 365 ASN A C 1
ATOM 2762 O O . ASN A 1 365 ? 12.557 -3.028 11.591 1.00 92.06 365 ASN A O 1
ATOM 2766 N N . PRO A 1 366 ? 10.920 -2.218 10.268 1.00 94.56 366 PRO A N 1
ATOM 2767 C CA . PRO A 1 366 ? 10.500 -1.210 11.233 1.00 94.56 366 PRO A CA 1
ATOM 2768 C C . PRO A 1 366 ? 10.133 -1.827 12.590 1.00 94.56 366 PRO A C 1
ATOM 2770 O O . PRO A 1 366 ? 9.475 -2.859 12.643 1.00 94.56 366 PRO A O 1
ATOM 2773 N N . HIS A 1 367 ? 10.543 -1.165 13.674 1.00 94.62 367 HIS A N 1
ATOM 2774 C CA . HIS A 1 367 ? 10.354 -1.651 15.043 1.00 94.62 367 HIS A CA 1
ATOM 2775 C C . HIS A 1 367 ? 8.874 -1.699 15.459 1.00 94.62 367 HIS A C 1
ATOM 2777 O O . HIS A 1 367 ? 8.096 -0.807 15.101 1.00 94.62 367 HIS A O 1
ATOM 2783 N N . ASP A 1 368 ? 8.522 -2.666 16.306 1.00 96.00 368 ASP A N 1
ATOM 2784 C CA . ASP A 1 368 ? 7.148 -2.917 16.767 1.00 96.00 368 ASP A CA 1
ATOM 2785 C C . ASP A 1 368 ? 6.525 -1.717 17.494 1.00 96.00 368 ASP A C 1
ATOM 2787 O O . ASP A 1 368 ? 5.327 -1.467 17.386 1.00 96.00 368 ASP A O 1
ATOM 2791 N N . ASP A 1 369 ? 7.336 -0.890 18.158 1.00 96.94 369 ASP A N 1
ATOM 2792 C CA . ASP A 1 369 ? 6.857 0.356 18.776 1.00 96.94 369 ASP A CA 1
ATOM 2793 C C . ASP A 1 369 ? 6.242 1.324 17.756 1.00 96.94 369 ASP A C 1
ATOM 2795 O O . ASP A 1 369 ? 5.249 1.995 18.049 1.00 96.94 369 ASP A O 1
ATOM 2799 N N . LEU A 1 370 ? 6.818 1.414 16.549 1.00 96.62 370 LEU A N 1
ATOM 2800 C CA . LEU A 1 370 ? 6.213 2.197 15.473 1.00 96.62 370 LEU A CA 1
ATOM 2801 C C . LEU A 1 370 ? 4.954 1.500 14.959 1.00 96.62 370 LEU A C 1
ATOM 2803 O O . LEU A 1 370 ? 3.963 2.183 14.711 1.00 96.62 370 LEU A O 1
ATOM 2807 N N . ALA A 1 371 ? 4.957 0.167 14.853 1.00 97.69 371 ALA A N 1
ATOM 2808 C CA . ALA A 1 371 ? 3.776 -0.583 14.432 1.00 97.69 371 ALA A CA 1
ATOM 2809 C C . ALA A 1 371 ? 2.579 -0.327 15.365 1.00 97.69 371 ALA A C 1
ATOM 2811 O O . ALA A 1 371 ? 1.501 0.053 14.904 1.00 97.69 371 ALA A O 1
ATOM 2812 N N . ARG A 1 372 ? 2.795 -0.405 16.683 1.00 98.25 372 ARG A N 1
ATOM 2813 C CA . ARG A 1 372 ? 1.786 -0.111 17.710 1.00 98.25 372 ARG A CA 1
ATOM 2814 C C . ARG A 1 372 ? 1.232 1.310 17.590 1.00 98.25 372 ARG A C 1
ATOM 2816 O O . ARG A 1 372 ? 0.019 1.507 17.675 1.00 98.25 372 ARG A O 1
ATOM 2823 N N . LYS A 1 373 ? 2.095 2.308 17.357 1.00 98.44 373 LYS A N 1
ATOM 2824 C CA . LYS A 1 373 ? 1.664 3.703 17.148 1.00 98.44 373 LYS A CA 1
ATOM 2825 C C . LYS A 1 373 ? 0.808 3.856 15.894 1.00 98.44 373 LYS A C 1
ATOM 2827 O O . LYS A 1 373 ? -0.268 4.437 15.974 1.00 98.44 373 LYS A O 1
ATOM 2832 N N . LEU A 1 374 ? 1.251 3.309 14.761 1.00 98.56 374 LEU A N 1
ATOM 2833 C CA . LEU A 1 374 ? 0.515 3.367 13.494 1.00 98.56 374 LEU A CA 1
ATOM 2834 C C . LEU A 1 374 ? -0.858 2.703 13.611 1.00 98.56 374 LEU A C 1
ATOM 2836 O O . LEU A 1 374 ? -1.856 3.280 13.180 1.00 98.56 374 LEU A O 1
ATOM 2840 N N . ALA A 1 375 ? -0.914 1.528 14.239 1.00 98.56 375 ALA A N 1
ATOM 2841 C CA . ALA A 1 375 ? -2.160 0.823 14.501 1.00 98.56 375 ALA A CA 1
ATOM 2842 C C . ALA A 1 375 ? -3.120 1.665 15.346 1.00 98.56 375 ALA A C 1
ATOM 2844 O O . ALA A 1 375 ? -4.296 1.789 14.999 1.00 98.56 375 ALA A O 1
ATOM 2845 N N . ARG A 1 376 ? -2.629 2.310 16.416 1.00 98.38 376 ARG A N 1
ATOM 2846 C CA . ARG A 1 376 ? -3.435 3.245 17.213 1.00 98.38 376 ARG A CA 1
ATOM 2847 C C . ARG A 1 376 ? -3.920 4.415 16.360 1.00 98.38 376 ARG A C 1
ATOM 2849 O O . ARG A 1 376 ? -5.110 4.684 16.364 1.00 98.38 376 ARG A O 1
ATOM 2856 N N . PHE A 1 377 ? -3.038 5.047 15.588 1.00 98.44 377 PHE A N 1
ATOM 2857 C CA . PHE A 1 377 ? -3.381 6.205 14.766 1.00 98.44 377 PHE A CA 1
ATOM 2858 C C . PHE A 1 377 ? -4.518 5.937 13.789 1.00 98.44 377 PHE A C 1
ATOM 2860 O O . PHE A 1 377 ? -5.445 6.739 13.714 1.00 98.44 377 PHE A O 1
ATOM 2867 N N . ILE A 1 378 ? -4.482 4.813 13.071 1.00 98.19 378 ILE A N 1
ATOM 2868 C CA . ILE A 1 378 ? -5.555 4.498 12.127 1.00 98.19 378 ILE A CA 1
ATOM 2869 C C . ILE A 1 378 ? -6.791 3.906 12.800 1.00 98.19 378 ILE A C 1
ATOM 2871 O O . ILE A 1 378 ? -7.856 3.952 12.200 1.00 98.19 378 ILE A O 1
ATOM 2875 N N . SER A 1 379 ? -6.693 3.377 14.021 1.00 98.50 379 SER A N 1
ATOM 2876 C CA . SER A 1 379 ? -7.836 2.814 14.754 1.00 98.50 379 SER A CA 1
ATOM 2877 C C . SER A 1 379 ? -8.512 3.801 15.707 1.00 98.50 379 SER A C 1
ATOM 2879 O O . SER A 1 379 ? -9.407 3.405 16.442 1.00 98.50 379 SER A O 1
ATOM 2881 N N . THR A 1 380 ? -8.109 5.070 15.731 1.00 98.00 380 THR A N 1
ATOM 2882 C CA . THR A 1 380 ? -8.771 6.122 16.517 1.00 98.00 380 THR A CA 1
ATOM 2883 C C . THR A 1 380 ? -8.954 7.396 15.708 1.00 98.00 380 THR A C 1
ATOM 2885 O O . THR A 1 380 ? -8.383 7.541 14.627 1.00 98.00 380 THR A O 1
ATOM 2888 N N . ASP A 1 381 ? -9.747 8.328 16.232 1.00 97.19 381 ASP A N 1
ATOM 2889 C CA . ASP A 1 381 ? -9.967 9.633 15.614 1.00 97.19 381 ASP A CA 1
ATOM 2890 C C . ASP A 1 381 ? -8.706 10.511 15.731 1.00 97.19 381 ASP A C 1
ATOM 2892 O O . ASP A 1 381 ? -8.485 11.183 16.734 1.00 97.19 381 ASP A O 1
ATOM 2896 N N . THR A 1 382 ? -7.808 10.435 14.740 1.00 97.75 382 THR A N 1
ATOM 2897 C CA . THR A 1 382 ? -6.526 11.165 14.740 1.00 97.75 382 THR A CA 1
ATOM 2898 C C . THR A 1 382 ? -6.340 12.023 13.487 1.00 97.75 382 THR A C 1
ATOM 2900 O O . THR A 1 382 ? -6.839 11.665 12.415 1.00 97.75 382 THR A O 1
ATOM 2903 N N . PRO A 1 383 ? -5.558 13.121 13.556 1.00 97.81 383 PRO A N 1
ATOM 2904 C CA . PRO A 1 383 ? -5.269 13.955 12.386 1.00 97.81 383 PRO A CA 1
ATOM 2905 C C . PRO A 1 383 ? -4.654 13.183 11.212 1.00 97.81 383 PRO A C 1
ATOM 2907 O O . PRO A 1 383 ? -5.029 13.398 10.059 1.00 97.81 383 PRO A O 1
ATOM 2910 N N . ILE A 1 384 ? -3.738 12.248 11.484 1.00 97.81 384 ILE A N 1
ATOM 2911 C CA . ILE A 1 384 ? -3.118 11.430 10.435 1.00 97.81 384 ILE A CA 1
ATOM 2912 C C . ILE A 1 384 ? -4.105 10.447 9.797 1.00 97.81 384 ILE A C 1
ATOM 2914 O O . ILE A 1 384 ? -4.047 10.251 8.585 1.00 97.81 384 ILE A O 1
ATOM 2918 N N . ARG A 1 385 ? -5.063 9.888 10.552 1.00 97.88 385 ARG A N 1
ATOM 2919 C CA . ARG A 1 385 ? -6.155 9.093 9.967 1.00 97.88 385 ARG A CA 1
ATOM 2920 C C . ARG A 1 385 ? -6.951 9.934 8.971 1.00 97.88 385 ARG A C 1
ATOM 2922 O O . ARG A 1 385 ? -7.139 9.497 7.840 1.00 97.88 385 ARG A O 1
ATOM 2929 N N . HIS A 1 386 ? -7.353 11.148 9.352 1.00 97.06 386 HIS A N 1
ATOM 2930 C CA . HIS A 1 386 ? -8.065 12.064 8.450 1.00 97.06 386 HIS A CA 1
ATOM 2931 C C . HIS A 1 386 ? -7.248 12.406 7.205 1.00 97.06 386 HIS A C 1
ATOM 2933 O O . HIS A 1 386 ? -7.785 12.376 6.100 1.00 97.06 386 HIS A O 1
ATOM 2939 N N . LYS A 1 387 ? -5.939 12.653 7.353 1.00 96.69 387 LYS A N 1
ATOM 2940 C CA . LYS A 1 387 ? -5.043 12.907 6.212 1.00 96.69 387 LYS A CA 1
ATOM 2941 C C . LYS A 1 387 ? -4.976 11.710 5.257 1.00 96.69 387 LYS A C 1
ATOM 2943 O O . LYS A 1 387 ? -5.085 11.901 4.050 1.00 96.69 387 LYS A O 1
ATOM 2948 N N . LEU A 1 388 ? -4.855 10.486 5.776 1.00 97.56 388 LEU A N 1
ATOM 2949 C CA . LEU A 1 388 ? -4.849 9.262 4.960 1.00 97.56 388 LEU A CA 1
ATOM 2950 C C . LEU A 1 388 ? -6.202 8.996 4.281 1.00 97.56 388 LEU A C 1
ATOM 2952 O O . LEU A 1 388 ? -6.235 8.380 3.218 1.00 97.56 388 LEU A O 1
ATOM 2956 N N . LEU A 1 389 ? -7.306 9.475 4.859 1.00 97.50 389 LEU A N 1
ATOM 2957 C CA . LEU A 1 389 ? -8.657 9.344 4.309 1.00 97.50 389 LEU A CA 1
ATOM 2958 C C . LEU A 1 389 ? -9.083 10.503 3.401 1.00 97.50 389 LEU A C 1
ATOM 2960 O O . LEU A 1 389 ? -10.178 10.448 2.850 1.00 97.50 389 LEU A O 1
ATOM 2964 N N . ALA A 1 390 ? -8.245 11.523 3.202 1.00 93.00 390 ALA A N 1
ATOM 2965 C CA . ALA A 1 390 ? -8.632 12.752 2.505 1.00 93.00 390 ALA A CA 1
ATOM 2966 C C . ALA A 1 390 ? -9.126 12.528 1.061 1.00 93.00 390 ALA A C 1
ATOM 2968 O O . ALA A 1 390 ? -9.949 13.294 0.568 1.00 93.00 390 ALA A O 1
ATOM 2969 N N . SER A 1 391 ? -8.651 11.476 0.387 1.00 88.25 391 SER A N 1
ATOM 2970 C CA . SER A 1 391 ? -9.080 11.094 -0.967 1.00 88.25 391 SER A CA 1
ATOM 2971 C C . SER A 1 391 ? -10.232 10.082 -0.996 1.00 88.25 391 SER A C 1
ATOM 2973 O O . SER A 1 391 ? -10.555 9.549 -2.056 1.00 88.25 391 SER A O 1
ATOM 2975 N N . THR A 1 392 ? -10.819 9.766 0.158 1.00 90.50 392 THR A N 1
ATOM 2976 C CA . THR A 1 392 ? -11.912 8.798 0.304 1.00 90.50 392 THR A CA 1
ATOM 2977 C C . THR A 1 392 ? -13.204 9.526 0.638 1.00 90.50 392 THR A C 1
ATOM 2979 O O . THR A 1 392 ? -13.207 10.552 1.314 1.00 90.50 392 THR A O 1
ATOM 2982 N N . TRP A 1 393 ? -14.330 8.980 0.191 1.00 89.62 393 TRP A N 1
ATOM 2983 C CA . TRP A 1 393 ? -15.633 9.460 0.624 1.00 89.62 393 TRP A CA 1
ATOM 2984 C C . TRP A 1 393 ? -15.850 9.107 2.105 1.00 89.62 393 TRP A C 1
ATOM 2986 O O . TRP A 1 393 ? -15.921 7.934 2.463 1.00 89.62 393 TRP A O 1
ATOM 2996 N N . THR A 1 394 ? -15.912 10.115 2.979 1.00 89.88 394 THR A N 1
ATOM 2997 C CA . THR A 1 394 ? -15.960 9.958 4.451 1.00 89.88 394 THR A CA 1
ATOM 2998 C C . THR A 1 394 ? -17.232 10.504 5.094 1.00 89.88 394 THR A C 1
ATOM 3000 O O . THR A 1 394 ? -17.379 10.418 6.312 1.00 89.88 394 THR A O 1
ATOM 3003 N N . THR A 1 395 ? -18.139 11.070 4.302 1.00 86.81 395 THR A N 1
ATOM 3004 C CA . THR A 1 395 ? -19.419 11.602 4.771 1.00 86.81 395 THR A CA 1
ATOM 3005 C C . THR A 1 395 ? -20.539 10.602 4.536 1.00 86.81 395 THR A C 1
ATOM 3007 O O . THR A 1 395 ? -20.461 9.755 3.642 1.00 86.81 395 THR A O 1
ATOM 3010 N N . GLU A 1 396 ? -21.596 10.712 5.333 1.00 79.62 396 GLU A N 1
ATOM 3011 C CA . GLU A 1 396 ? -22.881 10.121 4.974 1.00 79.62 396 GLU A CA 1
ATOM 3012 C C . GLU A 1 396 ? -23.457 10.927 3.804 1.00 79.62 396 GLU A C 1
ATOM 3014 O O . GLU A 1 396 ? -23.381 12.158 3.790 1.00 79.62 396 GLU A O 1
ATOM 3019 N N . GLY A 1 397 ? -23.928 10.242 2.764 1.00 64.12 397 GLY A N 1
ATOM 3020 C CA . GLY A 1 397 ? -24.549 10.889 1.610 1.00 64.12 397 GLY A CA 1
ATOM 3021 C C . GLY A 1 397 ? -26.062 10.872 1.710 1.00 64.12 397 GLY A C 1
ATOM 3022 O O . GLY A 1 397 ? -26.644 9.986 2.329 1.00 64.12 397 GLY A O 1
ATOM 3023 N N . GLU A 1 398 ? -26.702 11.804 1.013 1.00 55.22 398 GLU A N 1
ATOM 3024 C CA . GLU A 1 398 ? -28.122 11.711 0.686 1.00 55.22 398 GLU A CA 1
ATOM 3025 C C . GLU A 1 398 ? -28.288 10.664 -0.434 1.00 55.22 398 GLU A C 1
ATOM 3027 O O . GLU A 1 398 ? -28.199 10.975 -1.620 1.00 55.22 398 GLU A O 1
ATOM 3032 N N . GLY A 1 399 ? -28.425 9.382 -0.083 1.00 60.38 399 GLY A N 1
ATOM 3033 C CA . GLY A 1 399 ? -28.557 8.303 -1.066 1.00 60.38 399 GLY A CA 1
ATOM 3034 C C . GLY A 1 399 ? -28.718 6.909 -0.455 1.00 60.38 399 GLY A C 1
ATOM 3035 O O . GLY A 1 399 ? -28.605 6.729 0.749 1.00 60.38 399 GLY A O 1
ATOM 3036 N N . ALA A 1 400 ? -28.978 5.908 -1.305 1.00 58.66 400 ALA A N 1
ATOM 3037 C CA . ALA A 1 400 ? -29.246 4.520 -0.896 1.00 58.66 400 ALA A CA 1
ATOM 3038 C C . ALA A 1 400 ? -27.985 3.672 -0.617 1.00 58.66 400 ALA A C 1
ATOM 3040 O O . ALA A 1 400 ? -28.104 2.488 -0.311 1.00 58.66 400 ALA A O 1
ATOM 3041 N N . VAL A 1 401 ? -26.783 4.235 -0.782 1.00 70.69 401 VAL A N 1
ATOM 3042 C CA . VAL A 1 401 ? -25.516 3.510 -0.607 1.00 70.69 401 VAL A CA 1
ATOM 3043 C C . VAL A 1 401 ? -24.915 3.889 0.737 1.00 70.69 401 VAL A C 1
ATOM 3045 O O . VAL A 1 401 ? -24.478 5.023 0.928 1.00 70.69 401 VAL A O 1
ATOM 3048 N N . GLU A 1 402 ? -24.881 2.932 1.659 1.00 81.12 402 GLU A N 1
ATOM 3049 C CA . GLU A 1 402 ? -24.222 3.119 2.946 1.00 81.12 402 GLU A CA 1
ATOM 3050 C C . GLU A 1 402 ? -22.715 3.333 2.779 1.00 81.12 402 GLU A C 1
ATOM 3052 O O . GLU A 1 402 ? -22.059 2.703 1.945 1.00 81.12 402 GLU A O 1
ATOM 3057 N N . ASN A 1 403 ? -22.151 4.205 3.617 1.00 91.31 403 ASN A N 1
ATOM 3058 C CA . ASN A 1 403 ? -20.719 4.466 3.665 1.00 91.31 403 ASN A CA 1
ATOM 3059 C C . ASN A 1 403 ? -20.115 3.943 4.983 1.00 91.31 403 ASN A C 1
ATOM 3061 O O . ASN A 1 403 ? -20.139 4.653 5.993 1.00 91.31 403 ASN A O 1
ATOM 3065 N N . PRO A 1 404 ? -19.505 2.740 4.990 1.00 93.25 404 PRO A N 1
ATOM 3066 C CA . PRO A 1 404 ? -18.913 2.161 6.194 1.00 93.25 404 PRO A CA 1
ATOM 3067 C C . PRO A 1 404 ? -17.852 3.051 6.847 1.00 93.25 404 PRO A C 1
ATOM 3069 O O . PRO A 1 404 ? -17.741 3.086 8.070 1.00 93.25 404 PRO A O 1
ATOM 3072 N N . VAL A 1 405 ? -17.077 3.798 6.052 1.00 95.88 405 VAL A N 1
ATOM 3073 C CA . VAL A 1 405 ? -16.016 4.673 6.574 1.00 95.88 405 VAL A CA 1
ATOM 3074 C C . VAL A 1 405 ? -16.613 5.834 7.366 1.00 95.88 405 VAL A C 1
ATOM 3076 O O . VAL A 1 405 ? -16.101 6.153 8.439 1.00 95.88 405 VAL A O 1
ATOM 3079 N N . ALA A 1 406 ? -17.705 6.432 6.880 1.00 94.69 406 ALA A N 1
ATOM 3080 C CA . ALA A 1 406 ? -18.412 7.498 7.589 1.00 94.69 406 ALA A CA 1
ATOM 3081 C C . ALA A 1 406 ? -18.956 7.008 8.938 1.00 94.69 406 ALA A C 1
ATOM 3083 O O . ALA A 1 406 ? -18.700 7.632 9.969 1.00 94.69 406 ALA A O 1
ATOM 3084 N N . ARG A 1 407 ? -19.601 5.834 8.944 1.00 94.88 407 ARG A N 1
ATOM 3085 C CA . ARG A 1 407 ? -20.157 5.212 10.155 1.00 94.88 407 ARG A CA 1
ATOM 3086 C C . ARG A 1 407 ? -19.078 4.891 11.187 1.00 94.88 407 ARG A C 1
ATOM 3088 O O . ARG A 1 407 ? -19.219 5.237 12.359 1.00 94.88 407 ARG A O 1
ATOM 3095 N N . TYR A 1 408 ? -17.955 4.309 10.754 1.00 97.00 408 TYR A N 1
ATOM 3096 C CA . TYR A 1 408 ? -16.808 4.096 11.638 1.00 97.00 408 TYR A CA 1
ATOM 3097 C C . TYR A 1 408 ? -16.257 5.411 12.187 1.00 97.00 408 TYR A C 1
ATOM 3099 O O . TYR A 1 408 ? -15.985 5.499 13.377 1.00 97.00 408 TYR A O 1
ATOM 3107 N N . ASN A 1 409 ? -16.114 6.446 11.359 1.00 95.88 409 ASN A N 1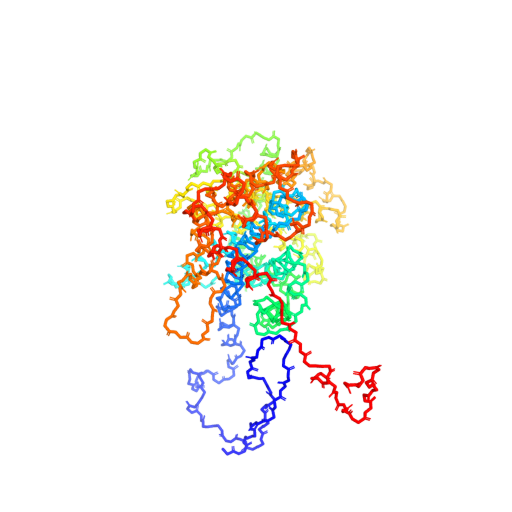
ATOM 3108 C CA . ASN A 1 409 ? -15.637 7.746 11.832 1.00 95.88 409 ASN A CA 1
ATOM 3109 C C . ASN A 1 409 ? -16.591 8.377 12.861 1.00 95.88 409 ASN A C 1
ATOM 3111 O O . ASN A 1 409 ? -16.112 9.022 13.789 1.00 95.88 409 ASN A O 1
ATOM 3115 N N . GLY A 1 410 ? -17.907 8.165 12.739 1.00 95.12 410 GLY A N 1
ATOM 3116 C CA . GLY A 1 410 ? -18.884 8.522 13.773 1.00 95.12 410 GLY A CA 1
ATOM 3117 C C . GLY A 1 410 ? -18.608 7.800 15.094 1.00 95.12 410 GLY A C 1
ATOM 3118 O O . GLY A 1 410 ? -18.355 8.448 16.106 1.00 95.12 410 GLY A O 1
ATOM 3119 N N . LEU A 1 411 ? -18.531 6.465 15.063 1.00 97.00 411 LEU A N 1
ATOM 3120 C CA . LEU A 1 411 ? -18.244 5.640 16.247 1.00 97.00 411 LEU A CA 1
ATOM 3121 C C . LEU A 1 411 ? -16.908 5.976 16.925 1.00 97.00 411 LEU A C 1
ATOM 3123 O O . LEU A 1 411 ? -16.788 5.856 18.143 1.00 97.00 411 LEU A O 1
ATOM 3127 N N . LEU A 1 412 ? -15.890 6.363 16.151 1.00 97.44 412 LEU A N 1
ATOM 3128 C CA . LEU A 1 412 ? -14.561 6.684 16.675 1.00 97.44 412 LEU A CA 1
ATOM 3129 C C . LEU A 1 412 ? -14.522 8.001 17.460 1.00 97.44 412 LEU A C 1
ATOM 3131 O O . LEU A 1 412 ? -13.720 8.098 18.386 1.00 97.44 412 LEU A O 1
ATOM 3135 N N . LYS A 1 413 ? -15.379 8.980 17.135 1.00 96.25 413 LYS A N 1
ATOM 3136 C CA . LYS A 1 413 ? -15.470 10.250 17.883 1.00 96.25 413 LYS A CA 1
ATOM 3137 C C . LYS A 1 413 ? -15.937 10.029 19.318 1.00 96.25 413 LYS A C 1
ATOM 3139 O O . LYS A 1 413 ? -15.397 10.619 20.247 1.00 96.25 413 LYS A O 1
ATOM 3144 N N . ASP A 1 414 ? -16.905 9.134 19.490 1.00 96.44 414 ASP A N 1
ATOM 3145 C CA . ASP A 1 414 ? -17.515 8.828 20.786 1.00 96.44 414 ASP A CA 1
ATOM 3146 C C . ASP A 1 414 ? -16.856 7.637 21.503 1.00 96.44 414 ASP A C 1
ATOM 3148 O O . ASP A 1 414 ? -17.218 7.292 22.633 1.00 96.44 414 ASP A O 1
ATOM 3152 N N . TYR A 1 415 ? -15.854 7.013 20.874 1.00 96.88 415 TYR A N 1
ATOM 3153 C CA . TYR A 1 415 ? -15.244 5.774 21.350 1.00 96.88 415 TYR A CA 1
ATOM 3154 C C . TYR A 1 415 ? -14.619 5.903 22.745 1.00 96.88 415 TYR A C 1
ATOM 3156 O O . TYR A 1 415 ? -14.782 5.007 23.569 1.00 96.88 415 TYR A O 1
ATOM 3164 N N . ASP A 1 416 ? -13.927 7.003 23.052 1.00 96.19 416 ASP A N 1
ATOM 3165 C CA . ASP A 1 416 ? -13.272 7.156 24.360 1.00 96.19 416 ASP A CA 1
ATOM 3166 C C . ASP A 1 416 ? -14.292 7.217 25.509 1.00 96.19 416 ASP A C 1
ATOM 3168 O O . ASP A 1 416 ? -14.042 6.679 26.593 1.00 96.19 416 ASP A O 1
ATOM 3172 N N . LYS A 1 417 ? -15.467 7.814 25.265 1.00 96.94 417 LYS A N 1
ATOM 3173 C CA . LYS A 1 417 ? -16.590 7.800 26.210 1.00 96.94 417 LYS A CA 1
ATOM 3174 C C . LYS A 1 417 ? -17.146 6.382 26.357 1.00 96.94 417 LYS A C 1
ATOM 3176 O O . LYS A 1 417 ? -17.307 5.909 27.483 1.00 96.94 417 LYS A O 1
ATOM 3181 N N . ALA A 1 418 ? -17.373 5.684 25.244 1.00 96.62 418 ALA A N 1
ATOM 3182 C CA . ALA A 1 418 ? -17.851 4.302 25.257 1.00 96.62 418 ALA A CA 1
ATOM 3183 C C . ALA A 1 418 ? -16.879 3.355 25.986 1.00 96.62 418 ALA A C 1
ATOM 3185 O O . ALA A 1 418 ? -17.299 2.563 26.824 1.00 96.62 418 ALA A O 1
ATOM 3186 N N . GLU A 1 419 ? -15.568 3.470 25.763 1.00 95.69 419 GLU A N 1
ATOM 3187 C CA . GLU A 1 419 ? -14.545 2.634 26.408 1.00 95.69 419 GLU A CA 1
ATOM 3188 C C . GLU A 1 419 ? -14.506 2.818 27.932 1.00 95.69 419 GLU A C 1
ATOM 3190 O O . GLU A 1 419 ? -14.357 1.839 28.669 1.00 95.69 419 GLU A O 1
ATOM 3195 N N . GLN A 1 420 ? -14.699 4.041 28.436 1.00 96.62 420 GLN A N 1
ATOM 3196 C CA . GLN A 1 420 ? -14.829 4.273 29.879 1.00 96.62 420 GLN A CA 1
ATOM 3197 C C . GLN A 1 420 ? -16.050 3.547 30.458 1.00 96.62 420 GLN A C 1
ATOM 3199 O O . GLN A 1 420 ? -15.948 2.907 31.511 1.00 96.62 420 GLN A O 1
ATOM 3204 N N . LEU A 1 421 ? -17.179 3.589 29.750 1.00 96.56 421 LEU A N 1
ATOM 3205 C CA . LEU A 1 421 ? -18.412 2.924 30.160 1.00 96.56 421 LEU A CA 1
ATOM 3206 C C . LEU A 1 421 ? -18.289 1.397 30.065 1.00 96.56 421 LEU A C 1
ATOM 3208 O O . LEU A 1 421 ? -18.595 0.719 31.052 1.00 96.56 421 LEU A O 1
ATOM 3212 N N . TYR A 1 422 ? -17.731 0.836 28.986 1.00 95.06 422 TYR A N 1
ATOM 3213 C CA . TYR A 1 422 ? -17.438 -0.601 28.890 1.00 95.06 422 TYR A CA 1
ATOM 3214 C C . TYR A 1 422 ? -16.582 -1.080 30.066 1.00 95.06 422 TYR A C 1
ATOM 3216 O O . TYR A 1 422 ? -16.882 -2.113 30.671 1.00 95.06 422 TYR A O 1
ATOM 3224 N N . ARG A 1 423 ? -15.527 -0.338 30.432 1.00 94.19 423 ARG A N 1
ATOM 3225 C CA . ARG A 1 423 ? -14.671 -0.675 31.583 1.00 94.19 423 ARG A CA 1
ATOM 3226 C C . ARG A 1 423 ? -15.436 -0.620 32.898 1.00 94.19 423 ARG A C 1
ATOM 3228 O O . ARG A 1 423 ? -15.257 -1.506 33.734 1.00 94.19 423 ARG A O 1
ATOM 3235 N N . LYS A 1 424 ? -16.292 0.388 33.075 1.00 95.06 424 LYS A N 1
ATOM 3236 C CA . LYS A 1 424 ? -17.153 0.552 34.254 1.00 95.06 424 LYS A CA 1
ATOM 3237 C C . LYS A 1 424 ? -18.094 -0.650 34.421 1.00 95.06 424 LYS A C 1
ATOM 3239 O O . LYS A 1 424 ? -18.067 -1.276 35.479 1.00 95.06 424 LYS A O 1
ATOM 3244 N N . ALA A 1 425 ? -18.810 -1.048 33.366 1.00 93.00 425 ALA A N 1
ATOM 3245 C CA . ALA A 1 425 ? -19.679 -2.232 33.381 1.00 93.00 425 ALA A CA 1
ATOM 3246 C C . ALA A 1 425 ? -18.891 -3.541 33.558 1.00 93.00 425 ALA A C 1
ATOM 3248 O O . ALA A 1 425 ? -19.266 -4.386 34.366 1.00 93.00 425 ALA A O 1
ATOM 3249 N N . THR A 1 426 ? -17.755 -3.702 32.872 1.00 91.88 426 THR A N 1
ATOM 3250 C CA . THR A 1 426 ? -16.910 -4.907 32.991 1.00 91.88 426 THR A CA 1
ATOM 3251 C C . THR A 1 426 ? -16.373 -5.078 34.412 1.00 91.88 426 THR A C 1
ATOM 3253 O O . THR A 1 426 ? -16.355 -6.188 34.941 1.00 91.88 426 THR A O 1
ATOM 3256 N N . LYS A 1 427 ? -15.961 -3.982 35.061 1.00 93.50 427 LYS A N 1
ATOM 3257 C CA . LYS A 1 427 ? -15.491 -3.998 36.451 1.00 93.50 427 LYS A CA 1
ATOM 3258 C C . LYS A 1 427 ? -16.612 -4.372 37.420 1.00 93.50 427 LYS A C 1
ATOM 3260 O O . LYS A 1 427 ? -16.362 -5.152 38.333 1.00 93.50 427 LYS A O 1
ATOM 3265 N N . ALA A 1 428 ? -17.815 -3.839 37.224 1.00 93.50 428 ALA A N 1
ATOM 3266 C CA . ALA A 1 428 ? -18.977 -4.192 38.034 1.00 93.50 428 ALA A CA 1
ATOM 3267 C C . ALA A 1 428 ? -19.365 -5.671 37.871 1.00 93.50 428 ALA A C 1
ATOM 3269 O O . ALA A 1 428 ? -19.529 -6.383 38.861 1.00 93.50 428 ALA A O 1
ATOM 3270 N N . TYR A 1 429 ? -19.394 -6.165 36.629 1.00 92.25 429 TYR A N 1
ATOM 3271 C CA . TYR A 1 429 ? -19.624 -7.579 36.331 1.00 92.25 429 TYR A CA 1
ATOM 3272 C C . TYR A 1 429 ? -18.596 -8.484 37.026 1.00 92.25 429 TYR A C 1
ATOM 3274 O O . TYR A 1 429 ? -18.960 -9.441 37.701 1.00 92.25 429 TYR A O 1
ATOM 3282 N N . ALA A 1 430 ? -17.304 -8.143 36.941 1.00 91.50 430 ALA A N 1
ATOM 3283 C CA . ALA A 1 430 ? -16.230 -8.915 37.570 1.00 91.50 430 ALA A CA 1
ATOM 3284 C C . ALA A 1 430 ? -16.303 -8.944 39.108 1.00 91.50 430 ALA A C 1
ATOM 3286 O O . ALA A 1 430 ? -15.812 -9.886 39.727 1.00 91.50 430 ALA A O 1
ATOM 3287 N N . LYS A 1 431 ? -16.908 -7.929 39.732 1.00 94.31 431 LYS A N 1
ATOM 3288 C CA . LYS A 1 431 ? -17.147 -7.889 41.181 1.00 94.31 431 LYS A CA 1
ATOM 3289 C C . LYS A 1 431 ? -18.423 -8.617 41.619 1.00 94.31 431 LYS A C 1
ATOM 3291 O O . LYS A 1 431 ? -18.670 -8.702 42.818 1.00 94.31 431 LYS A O 1
ATOM 3296 N N . GLY A 1 432 ? -19.236 -9.102 40.680 1.00 92.44 432 GLY A N 1
ATOM 3297 C CA . GLY A 1 432 ? -20.551 -9.674 40.973 1.00 92.44 432 GLY A CA 1
ATOM 3298 C C . GLY A 1 432 ? -21.619 -8.631 41.318 1.00 92.44 432 GLY A C 1
ATOM 3299 O O . GLY A 1 432 ? -22.635 -8.985 41.902 1.00 92.44 432 GLY A O 1
ATOM 3300 N N . GLU A 1 433 ? -21.398 -7.355 40.974 1.00 92.88 433 GLU A N 1
ATOM 3301 C CA . GLU A 1 433 ? -22.393 -6.282 41.145 1.00 92.88 433 GLU A CA 1
ATOM 3302 C C . GLU A 1 433 ? -23.496 -6.353 40.063 1.00 92.88 433 GLU A C 1
ATOM 3304 O O . GLU A 1 433 ? -24.548 -5.744 40.227 1.00 92.88 433 GLU A O 1
ATOM 3309 N N . LEU A 1 434 ? -23.274 -7.108 38.975 1.00 93.56 434 LEU A N 1
ATOM 3310 C CA . LEU A 1 434 ? -24.233 -7.345 37.888 1.00 93.56 434 LEU A CA 1
ATOM 3311 C C . LEU A 1 434 ? -24.623 -8.836 37.808 1.00 93.56 434 LEU A C 1
ATOM 3313 O O . LEU A 1 434 ? -23.794 -9.691 38.137 1.00 93.56 434 LEU A O 1
ATOM 3317 N N . PRO A 1 435 ? -25.837 -9.180 37.330 1.00 91.31 435 PRO A N 1
ATOM 3318 C CA . PRO A 1 435 ? -26.269 -10.567 37.170 1.00 91.31 435 PRO A CA 1
ATOM 3319 C C . PRO A 1 435 ? -25.344 -11.366 36.244 1.00 91.31 435 PRO A C 1
ATOM 3321 O O . PRO A 1 435 ? -25.002 -10.914 35.153 1.00 91.31 435 PRO A O 1
ATOM 3324 N N . MET A 1 436 ? -25.012 -12.604 36.625 1.00 88.25 436 MET A N 1
ATOM 3325 C CA . MET A 1 436 ? -24.216 -13.516 35.782 1.00 88.25 436 MET A CA 1
ATOM 3326 C C . MET A 1 436 ? -24.915 -13.903 34.469 1.00 88.25 436 MET A C 1
ATOM 3328 O O . MET A 1 436 ? -24.271 -14.401 33.552 1.00 88.25 436 MET A O 1
ATOM 3332 N N . THR A 1 437 ? -26.229 -13.695 34.385 1.00 90.44 437 THR A N 1
ATOM 3333 C CA . THR A 1 437 ? -27.035 -13.929 33.183 1.00 90.44 437 THR A CA 1
ATOM 3334 C C . THR A 1 437 ? -26.910 -12.813 32.151 1.00 90.44 437 THR A C 1
ATOM 3336 O O . THR A 1 437 ? -27.285 -13.043 31.011 1.00 90.44 437 THR A O 1
ATOM 3339 N N . ALA A 1 438 ? -26.373 -11.639 32.514 1.00 88.12 438 ALA A N 1
ATOM 3340 C CA . ALA A 1 438 ? -26.114 -10.542 31.582 1.00 88.12 438 ALA A CA 1
ATOM 3341 C C . ALA A 1 438 ? -24.843 -10.841 30.765 1.00 88.12 438 ALA A C 1
ATOM 3343 O O . ALA A 1 438 ? -23.732 -10.376 31.066 1.00 88.12 438 ALA A O 1
ATOM 3344 N N . LEU A 1 439 ? -24.991 -11.702 29.761 1.00 85.06 439 LEU A N 1
ATOM 3345 C CA . LEU A 1 439 ? -23.888 -12.199 28.943 1.00 85.06 439 LEU A CA 1
ATOM 3346 C C . LEU A 1 439 ? -23.569 -11.238 27.797 1.00 85.06 439 LEU A C 1
ATOM 3348 O O . LEU A 1 439 ? -22.399 -11.115 27.422 1.00 85.06 439 LEU A O 1
ATOM 3352 N N . HIS A 1 440 ? -24.579 -10.525 27.296 1.00 86.00 440 HIS A N 1
ATOM 3353 C CA . HIS A 1 440 ? -24.447 -9.580 26.193 1.00 86.00 440 HIS A CA 1
ATOM 3354 C C . HIS A 1 440 ? -24.207 -8.139 26.681 1.00 86.00 440 HIS A C 1
ATOM 3356 O O . HIS A 1 440 ? -24.626 -7.786 27.786 1.00 86.00 440 HIS A O 1
ATOM 3362 N N . PRO A 1 441 ? -23.525 -7.284 25.890 1.00 86.50 441 PRO A N 1
ATOM 3363 C CA . PRO A 1 441 ? -23.291 -5.885 26.255 1.00 86.50 441 PRO A CA 1
ATOM 3364 C C . PRO A 1 441 ? -24.577 -5.127 26.603 1.00 86.50 441 PRO A C 1
ATOM 3366 O O . PRO A 1 441 ? -24.634 -4.503 27.658 1.00 86.50 441 PRO A O 1
ATOM 3369 N N . GLU A 1 442 ? -25.620 -5.268 25.783 1.00 87.56 442 GLU A N 1
ATOM 3370 C CA . GLU A 1 442 ? -26.925 -4.620 25.980 1.00 87.56 442 GLU A CA 1
ATOM 3371 C C . GLU A 1 442 ? -27.545 -4.975 27.342 1.00 87.56 442 GLU A C 1
ATOM 3373 O O . GLU A 1 442 ? -27.894 -4.090 28.121 1.00 87.56 442 GLU A O 1
ATOM 3378 N N . GLU A 1 443 ? -27.574 -6.264 27.693 1.00 90.81 443 GLU A N 1
ATOM 3379 C CA . GLU A 1 443 ? -28.077 -6.743 28.990 1.00 90.81 443 GLU A CA 1
ATOM 3380 C C . GLU A 1 443 ? -27.263 -6.187 30.165 1.00 90.81 443 GLU A C 1
ATOM 3382 O O . GLU A 1 443 ? -27.803 -5.892 31.233 1.00 90.81 443 GLU A O 1
ATOM 3387 N N . ARG A 1 444 ? -25.945 -6.032 29.985 1.00 90.69 444 ARG A N 1
ATOM 3388 C CA . ARG A 1 444 ? -25.063 -5.476 31.018 1.00 90.69 444 ARG A CA 1
ATOM 3389 C C . ARG A 1 444 ? -25.297 -3.990 31.235 1.00 90.69 444 ARG A C 1
ATOM 3391 O O . ARG A 1 444 ? -25.104 -3.535 32.360 1.00 90.69 444 ARG A O 1
ATOM 3398 N N . PHE A 1 445 ? -25.673 -3.239 30.203 1.00 93.06 445 PHE A N 1
ATOM 3399 C CA . PHE A 1 445 ? -25.968 -1.813 30.338 1.00 93.06 445 PHE A CA 1
ATOM 3400 C C . PHE A 1 445 ? -27.273 -1.588 31.100 1.00 93.06 445 PHE A C 1
ATOM 3402 O O . PHE A 1 445 ? -27.293 -0.754 32.005 1.00 93.06 445 PHE A O 1
ATOM 3409 N N . GLU A 1 446 ? -28.311 -2.386 30.825 1.00 93.25 446 GLU A N 1
ATOM 3410 C CA . GLU A 1 446 ? -29.558 -2.343 31.600 1.00 93.25 446 GLU A CA 1
ATOM 3411 C C . GLU A 1 446 ? -29.329 -2.743 33.055 1.00 93.25 446 GLU A C 1
ATOM 3413 O O . GLU A 1 446 ? -29.693 -2.005 33.969 1.00 93.25 446 GLU A O 1
ATOM 3418 N N . ALA A 1 447 ? -28.626 -3.854 33.290 1.00 93.31 447 ALA A N 1
ATOM 3419 C CA . ALA A 1 447 ? -28.292 -4.273 34.646 1.00 93.31 447 ALA A CA 1
ATOM 3420 C C . ALA A 1 447 ? -27.451 -3.220 35.391 1.00 93.31 447 ALA A C 1
ATOM 3422 O O . ALA A 1 447 ? -27.620 -3.019 36.593 1.00 93.31 447 ALA A O 1
ATOM 3423 N N . ALA A 1 448 ? -26.544 -2.527 34.693 1.00 94.25 448 ALA A N 1
ATOM 3424 C CA . ALA A 1 448 ? -25.750 -1.452 35.279 1.00 94.25 448 ALA A CA 1
ATOM 3425 C C . ALA A 1 448 ? -26.593 -0.217 35.627 1.00 94.25 448 ALA A C 1
ATOM 3427 O O . ALA A 1 448 ? -26.293 0.444 36.624 1.00 94.25 448 ALA A O 1
ATOM 3428 N N . LEU A 1 449 ? -27.636 0.088 34.851 1.00 96.00 449 LEU A N 1
ATOM 3429 C CA . LEU A 1 449 ? -28.596 1.145 35.170 1.00 96.00 449 LEU A CA 1
ATOM 3430 C C . LEU A 1 449 ? -29.427 0.778 36.407 1.00 96.00 449 LEU A C 1
ATOM 3432 O O . LEU A 1 449 ? -29.528 1.578 37.336 1.00 96.00 449 LEU A O 1
ATOM 3436 N N . GLU A 1 450 ? -29.966 -0.442 36.458 1.00 94.56 450 GLU A N 1
ATOM 3437 C CA . GLU A 1 450 ? -30.756 -0.938 37.595 1.00 94.56 450 GLU A CA 1
ATOM 3438 C C . GLU A 1 450 ? -29.947 -0.979 38.899 1.00 94.56 450 GLU A C 1
ATOM 3440 O O . GLU A 1 450 ? -30.446 -0.613 39.963 1.00 94.56 450 GLU A O 1
ATOM 3445 N N . ALA A 1 451 ? -28.671 -1.364 38.816 1.00 93.56 451 ALA A N 1
ATOM 3446 C CA . ALA A 1 451 ? -27.749 -1.392 39.948 1.00 93.56 451 ALA A CA 1
ATOM 3447 C C . ALA A 1 451 ? -27.233 0.003 40.367 1.00 93.56 451 ALA A C 1
ATOM 3449 O O . ALA A 1 451 ? -26.417 0.105 41.286 1.00 93.56 451 ALA A O 1
ATOM 3450 N N . GLY A 1 452 ? -27.659 1.082 39.696 1.00 94.31 452 GLY A N 1
ATOM 3451 C CA . GLY A 1 452 ? -27.213 2.452 39.972 1.00 94.31 452 GLY A CA 1
ATOM 3452 C C . GLY A 1 452 ? -25.736 2.706 39.648 1.00 94.31 452 GLY A C 1
ATOM 3453 O O . GLY A 1 452 ? -25.157 3.690 40.110 1.00 94.31 452 GLY A O 1
ATOM 3454 N N . ILE A 1 453 ? -25.108 1.818 38.873 1.00 95.62 453 ILE A N 1
ATOM 3455 C CA . ILE A 1 453 ? -23.735 1.985 38.395 1.00 95.62 453 ILE A CA 1
ATOM 3456 C C . ILE A 1 453 ? -23.727 2.985 37.244 1.00 95.62 453 ILE A C 1
ATOM 3458 O O . ILE A 1 453 ? -22.856 3.854 37.211 1.00 95.62 453 ILE A O 1
ATOM 3462 N N . TYR A 1 454 ? -24.673 2.873 36.312 1.00 97.31 454 TYR A N 1
ATOM 3463 C CA . TYR A 1 454 ? -24.863 3.836 35.230 1.00 97.31 454 TYR A CA 1
ATOM 3464 C C . TYR A 1 454 ? -25.894 4.904 35.594 1.00 97.31 454 TYR A C 1
ATOM 3466 O O . TYR A 1 454 ? -26.880 4.620 36.273 1.00 97.31 454 TYR A O 1
ATOM 3474 N N . THR A 1 455 ? -25.693 6.130 35.103 1.00 97.62 455 THR A N 1
ATOM 3475 C CA . THR A 1 455 ? -26.790 7.104 35.007 1.00 97.62 455 THR A CA 1
ATOM 3476 C C . THR A 1 455 ? -27.686 6.768 33.815 1.00 97.62 455 THR A C 1
ATOM 3478 O O . THR A 1 455 ? -27.294 6.017 32.917 1.00 97.62 455 THR A O 1
ATOM 3481 N N . LYS A 1 456 ? -28.891 7.347 33.771 1.00 96.25 456 LYS A N 1
ATOM 3482 C CA . LYS A 1 456 ? -29.796 7.160 32.633 1.00 96.25 456 LYS A CA 1
ATOM 3483 C C . LYS A 1 456 ? -29.151 7.627 31.324 1.00 96.25 456 LYS A C 1
ATOM 3485 O O . LYS A 1 456 ? -29.224 6.926 30.327 1.00 96.25 456 LYS A O 1
ATOM 3490 N N . GLU A 1 457 ? -28.448 8.754 31.352 1.00 97.19 457 GLU A N 1
ATOM 3491 C CA . GLU A 1 457 ? -27.756 9.323 30.193 1.00 97.19 457 GLU A CA 1
ATOM 3492 C C . GLU A 1 457 ? -26.594 8.439 29.712 1.00 97.19 457 GLU A C 1
ATOM 3494 O O . GLU A 1 457 ? -26.342 8.351 28.512 1.00 97.19 457 GLU A O 1
ATOM 3499 N N . GLU A 1 458 ? -25.872 7.787 30.632 1.00 97.31 458 GLU A N 1
ATOM 3500 C CA . GLU A 1 458 ? -24.820 6.823 30.284 1.00 97.31 458 GLU A CA 1
ATOM 3501 C C . GLU A 1 458 ? -25.408 5.576 29.609 1.00 97.31 458 GLU A C 1
ATOM 3503 O O . GLU A 1 458 ? -24.862 5.112 28.608 1.00 97.31 458 GLU A O 1
ATOM 3508 N N . ALA A 1 459 ? -26.526 5.057 30.129 1.00 96.19 459 ALA A N 1
ATOM 3509 C CA . ALA A 1 459 ? -27.214 3.903 29.557 1.00 96.19 459 ALA A CA 1
ATOM 3510 C C . ALA A 1 459 ? -27.829 4.221 28.184 1.00 96.19 459 ALA A C 1
ATOM 3512 O O . ALA A 1 459 ? -27.605 3.471 27.237 1.00 96.19 459 ALA A O 1
ATOM 3513 N N . ASP A 1 460 ? -28.537 5.349 28.054 1.00 96.56 460 ASP A N 1
ATOM 3514 C CA . ASP A 1 460 ? -29.135 5.808 26.792 1.00 96.56 460 ASP A CA 1
ATOM 3515 C C . ASP A 1 460 ? -28.053 5.962 25.705 1.00 96.56 460 ASP A C 1
ATOM 3517 O O . ASP A 1 460 ? -28.194 5.423 24.608 1.00 96.56 460 ASP A O 1
ATOM 3521 N N . PHE A 1 461 ? -26.919 6.589 26.043 1.00 97.56 461 PHE A N 1
ATOM 3522 C CA . PHE A 1 461 ? -25.770 6.697 25.140 1.00 97.56 461 PHE A CA 1
ATOM 3523 C C . PHE A 1 461 ? -25.220 5.327 24.714 1.00 97.56 461 PHE A C 1
ATOM 3525 O O . PHE A 1 461 ? -24.954 5.118 23.532 1.00 97.56 461 PHE A O 1
ATOM 3532 N N . MET A 1 462 ? -25.036 4.388 25.653 1.00 97.06 462 MET A N 1
ATOM 3533 C CA . MET A 1 462 ? -24.507 3.062 25.316 1.00 97.06 462 MET A CA 1
ATOM 3534 C C . MET A 1 462 ? -25.475 2.245 24.462 1.00 97.06 462 MET A C 1
ATOM 3536 O O . MET A 1 462 ? -25.004 1.495 23.615 1.00 97.06 462 MET A O 1
ATOM 3540 N N . ARG A 1 463 ? -26.797 2.402 24.620 1.00 95.50 463 ARG A N 1
ATOM 3541 C CA . ARG A 1 463 ? -27.775 1.754 23.729 1.00 95.50 463 ARG A CA 1
ATOM 3542 C C . ARG A 1 463 ? -27.627 2.232 22.292 1.00 95.50 463 ARG A C 1
ATOM 3544 O O . ARG A 1 463 ? -27.536 1.409 21.388 1.00 95.50 463 ARG A O 1
ATOM 3551 N N . GLU A 1 464 ? -27.588 3.547 22.085 1.00 95.69 464 GLU A N 1
ATOM 3552 C CA . GLU A 1 464 ? -27.436 4.129 20.747 1.00 95.69 464 GLU A CA 1
ATOM 3553 C C . GLU A 1 464 ? -26.095 3.729 20.119 1.00 95.69 464 GLU A C 1
ATOM 3555 O O . GLU A 1 464 ? -26.043 3.301 18.966 1.00 95.69 464 GLU A O 1
ATOM 3560 N N . TYR A 1 465 ? -25.014 3.801 20.900 1.00 96.94 465 TYR A N 1
ATOM 3561 C CA . TYR A 1 465 ? -23.676 3.426 20.452 1.00 96.94 465 TYR A CA 1
ATOM 3562 C C . TYR A 1 465 ? -23.579 1.937 20.090 1.00 96.94 465 TYR A C 1
ATOM 3564 O O . TYR A 1 465 ? -23.112 1.589 19.004 1.00 96.94 465 TYR A O 1
ATOM 3572 N N . GLU A 1 466 ? -24.037 1.050 20.979 1.00 95.81 466 GLU A N 1
ATOM 3573 C CA . GLU A 1 466 ? -23.955 -0.401 20.788 1.00 95.81 466 GLU A CA 1
ATOM 3574 C C . GLU A 1 466 ? -24.845 -0.872 19.639 1.00 95.81 466 GLU A C 1
ATOM 3576 O O . GLU A 1 466 ? -24.431 -1.759 18.901 1.00 95.81 466 GLU A O 1
ATOM 3581 N N . ALA A 1 467 ? -26.009 -0.252 19.416 1.00 95.44 467 ALA A N 1
ATOM 3582 C CA . ALA A 1 467 ? -26.862 -0.580 18.276 1.00 95.44 467 ALA A CA 1
ATOM 3583 C C . ALA A 1 467 ? -26.117 -0.390 16.942 1.00 95.44 467 ALA A C 1
ATOM 3585 O O . ALA A 1 467 ? -26.124 -1.274 16.082 1.00 95.44 467 ALA A O 1
ATOM 3586 N N . VAL A 1 468 ? -25.395 0.728 16.796 1.00 95.56 468 VAL A N 1
ATOM 3587 C CA . VAL A 1 468 ? -24.574 0.995 15.605 1.00 95.56 468 VAL A CA 1
ATOM 3588 C C . VAL A 1 468 ? -23.371 0.047 15.543 1.00 95.56 468 VAL A C 1
ATOM 3590 O O . VAL A 1 468 ? -23.035 -0.446 14.465 1.00 95.56 468 VAL A O 1
ATOM 3593 N N . VAL A 1 469 ? -22.724 -0.255 16.675 1.00 96.50 469 VAL A N 1
ATOM 3594 C CA . VAL A 1 469 ? -21.636 -1.249 16.733 1.00 96.50 469 VAL A CA 1
ATOM 3595 C C . VAL A 1 469 ? -22.126 -2.618 16.271 1.00 96.50 469 VAL A C 1
ATOM 3597 O O . VAL A 1 469 ? -21.491 -3.224 15.409 1.00 96.50 469 VAL A O 1
ATOM 3600 N N . LEU A 1 470 ? -23.251 -3.098 16.801 1.00 94.69 470 LEU A N 1
ATOM 3601 C CA . LEU A 1 470 ? -23.829 -4.391 16.462 1.00 94.69 470 LEU A CA 1
ATOM 3602 C C . LEU A 1 470 ? -24.127 -4.460 14.968 1.00 94.69 470 LEU A C 1
ATOM 3604 O O . LEU A 1 470 ? -23.705 -5.404 14.302 1.00 94.69 470 LEU A O 1
ATOM 3608 N N . GLU A 1 471 ? -24.761 -3.432 14.411 1.00 93.75 471 GLU A N 1
ATOM 3609 C CA . GLU A 1 471 ? -25.033 -3.359 12.979 1.00 93.75 471 GLU A CA 1
ATOM 3610 C C . GLU A 1 471 ? -23.744 -3.425 12.144 1.00 93.75 471 GLU A C 1
ATOM 3612 O O . GLU A 1 471 ? -23.629 -4.237 11.223 1.00 93.75 471 GLU A O 1
ATOM 3617 N N . MET A 1 472 ? -22.723 -2.652 12.528 1.00 94.69 472 MET A N 1
ATOM 3618 C CA . MET A 1 472 ? -21.419 -2.647 11.859 1.00 94.69 472 MET A CA 1
ATOM 3619 C C . MET A 1 472 ? -20.653 -3.967 12.026 1.00 94.69 472 MET A C 1
ATOM 3621 O O . MET A 1 472 ? -19.801 -4.280 11.192 1.00 94.69 472 MET A O 1
ATOM 3625 N N . LEU A 1 473 ? -20.930 -4.765 13.058 1.00 95.00 473 LEU A N 1
ATOM 3626 C CA . LEU A 1 473 ? -20.339 -6.093 13.258 1.00 95.00 473 LEU A CA 1
ATOM 3627 C C . LEU A 1 473 ? -21.127 -7.214 12.575 1.00 95.00 473 LEU A C 1
ATOM 3629 O O . LEU A 1 473 ? -20.547 -8.264 12.292 1.00 95.00 473 LEU A O 1
ATOM 3633 N N . THR A 1 474 ? -22.409 -6.993 12.288 1.00 94.00 474 THR A N 1
ATOM 3634 C CA . THR A 1 474 ? -23.289 -8.015 11.721 1.00 94.00 474 THR A CA 1
ATOM 3635 C C . THR A 1 474 ? -22.855 -8.380 10.296 1.00 94.00 474 THR A C 1
ATOM 3637 O O . THR A 1 474 ? -22.308 -7.561 9.542 1.00 94.00 474 THR A O 1
ATOM 3640 N N . VAL A 1 475 ? -23.056 -9.650 9.952 1.00 94.38 475 VAL A N 1
ATOM 3641 C CA . VAL A 1 475 ? -22.802 -10.231 8.628 1.00 94.38 475 VAL A CA 1
ATOM 3642 C C . VAL A 1 475 ? -24.124 -10.536 7.943 1.00 94.38 475 VAL A C 1
ATOM 3644 O O . VAL A 1 475 ? -25.148 -10.644 8.612 1.00 94.38 475 VAL A O 1
ATOM 3647 N N . ASP A 1 476 ? -24.106 -10.636 6.621 1.00 92.56 476 ASP A N 1
ATOM 3648 C CA . ASP A 1 476 ? -25.290 -11.053 5.877 1.00 92.56 476 ASP A CA 1
ATOM 3649 C C . ASP A 1 476 ? -25.539 -12.552 6.071 1.00 92.56 476 ASP A C 1
ATOM 3651 O O . ASP A 1 476 ? -24.606 -13.361 6.038 1.00 92.56 476 ASP A O 1
ATOM 3655 N N . ASP A 1 477 ? -26.804 -12.910 6.247 1.00 92.38 477 ASP A N 1
ATOM 3656 C CA . ASP A 1 477 ? -27.314 -14.269 6.162 1.00 92.38 477 ASP A CA 1
ATOM 3657 C C . ASP A 1 477 ? -28.327 -14.372 5.018 1.00 92.38 477 ASP A C 1
ATOM 3659 O O . ASP A 1 477 ? -28.864 -13.374 4.532 1.00 92.38 477 ASP A 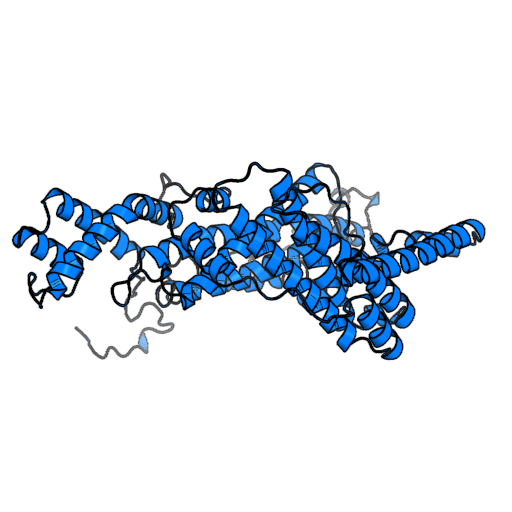O 1
ATOM 3663 N N . PHE A 1 478 ? -28.537 -15.593 4.538 1.00 92.44 478 PHE A N 1
ATOM 3664 C CA . PHE A 1 478 ? -29.384 -15.860 3.385 1.00 92.44 478 PHE A CA 1
ATOM 3665 C C . PHE A 1 478 ? -30.265 -17.078 3.661 1.00 92.44 478 PHE A C 1
ATOM 3667 O O . PHE A 1 478 ? -29.837 -17.977 4.396 1.00 92.44 478 PHE A O 1
ATOM 3674 N N . PRO A 1 479 ? -31.462 -17.149 3.051 1.00 90.81 479 PRO A N 1
ATOM 3675 C CA . PRO A 1 479 ? -32.290 -18.346 3.091 1.00 90.81 479 PRO A CA 1
ATOM 3676 C C . PRO A 1 479 ? -31.503 -19.599 2.691 1.00 90.81 479 PRO A C 1
ATOM 3678 O O . PRO A 1 479 ? -30.613 -19.548 1.839 1.00 90.81 479 PRO A O 1
ATOM 3681 N N . PHE A 1 480 ? -31.854 -20.739 3.288 1.00 88.50 480 PHE A N 1
ATOM 3682 C CA . PHE A 1 480 ? -31.160 -22.018 3.090 1.00 88.50 480 PHE A CA 1
ATOM 3683 C C . PHE A 1 480 ? -30.974 -22.401 1.609 1.00 88.50 480 PHE A C 1
ATOM 3685 O O . PHE A 1 480 ? -29.957 -22.984 1.235 1.00 88.50 480 PHE A O 1
ATOM 3692 N N . ASP A 1 481 ? -31.936 -22.053 0.756 1.00 89.56 481 ASP A N 1
ATOM 3693 C CA . ASP A 1 481 ? -31.974 -22.401 -0.662 1.00 89.56 481 ASP A CA 1
ATOM 3694 C C . ASP A 1 481 ? -31.421 -21.315 -1.607 1.00 89.56 481 ASP A C 1
ATOM 3696 O O . ASP A 1 481 ? -31.392 -21.534 -2.821 1.00 89.56 481 ASP A O 1
ATOM 3700 N N . GLU A 1 482 ? -30.966 -20.168 -1.088 1.00 89.88 482 GLU A N 1
ATOM 3701 C CA . GLU A 1 482 ? -30.596 -18.980 -1.879 1.00 89.88 482 GLU A CA 1
ATOM 3702 C C . GLU A 1 482 ? -29.502 -19.277 -2.916 1.00 89.88 482 GLU A C 1
ATOM 3704 O O . GLU A 1 482 ? -29.603 -18.906 -4.085 1.00 89.88 482 GLU A O 1
ATOM 3709 N N . PHE A 1 483 ? -28.457 -19.999 -2.508 1.00 88.62 483 PHE A N 1
ATOM 3710 C CA . PHE A 1 483 ? -27.290 -20.270 -3.356 1.00 88.62 483 PHE A CA 1
ATOM 3711 C C . PHE A 1 483 ? -27.376 -21.591 -4.129 1.00 88.62 483 PHE A C 1
ATOM 3713 O O . PHE A 1 483 ? -26.437 -21.966 -4.843 1.00 88.62 483 PHE A O 1
ATOM 3720 N N . ALA A 1 484 ? -28.479 -22.328 -3.994 1.00 89.56 484 ALA A N 1
ATOM 3721 C CA . ALA A 1 484 ? -28.635 -23.616 -4.644 1.00 89.56 484 ALA A CA 1
ATOM 3722 C C . ALA A 1 484 ? -28.821 -23.446 -6.156 1.00 89.56 484 ALA A C 1
ATOM 3724 O O . ALA A 1 484 ? -29.793 -22.864 -6.630 1.00 89.56 484 ALA A O 1
ATOM 3725 N N . ARG A 1 485 ? -27.906 -24.026 -6.942 1.00 88.69 485 ARG A N 1
ATOM 3726 C CA . ARG A 1 485 ? -28.032 -24.049 -8.412 1.00 88.69 485 ARG A CA 1
ATOM 3727 C C . ARG A 1 485 ? -29.215 -24.891 -8.887 1.00 88.69 485 ARG A C 1
ATOM 3729 O O . ARG A 1 485 ? -29.759 -24.617 -9.950 1.00 88.69 485 ARG A O 1
ATOM 3736 N N . ASN A 1 486 ? -29.582 -25.916 -8.119 1.00 90.06 486 ASN A N 1
ATOM 3737 C CA . ASN A 1 486 ? -30.786 -26.707 -8.326 1.00 90.06 486 ASN A CA 1
ATOM 3738 C C . ASN A 1 486 ? -31.514 -26.873 -6.986 1.00 90.06 486 ASN A C 1
ATOM 3740 O O . ASN A 1 486 ? -31.047 -27.596 -6.104 1.00 90.06 486 ASN A O 1
ATOM 3744 N N . LYS A 1 487 ? -32.654 -26.196 -6.837 1.00 87.81 487 LYS A N 1
ATOM 3745 C CA . LYS A 1 487 ? -33.443 -26.225 -5.599 1.00 87.81 487 LYS A CA 1
ATOM 3746 C C . LYS A 1 487 ? -34.123 -27.576 -5.361 1.00 87.81 487 LYS A C 1
ATOM 3748 O O . LYS A 1 487 ? -34.351 -27.937 -4.216 1.00 87.81 487 LYS A O 1
ATOM 3753 N N . GLU A 1 488 ? -34.368 -28.361 -6.411 1.00 86.50 488 GLU A N 1
ATOM 3754 C CA . GLU A 1 488 ? -35.020 -29.679 -6.312 1.00 86.50 488 GLU A CA 1
ATOM 3755 C C . GLU A 1 488 ? -34.155 -30.724 -5.593 1.00 86.50 488 GLU A C 1
ATOM 3757 O O . GLU A 1 488 ? -34.664 -31.729 -5.106 1.00 86.50 488 GLU A O 1
ATOM 3762 N N . THR A 1 489 ? -32.839 -30.501 -5.523 1.00 85.69 489 THR A N 1
ATOM 3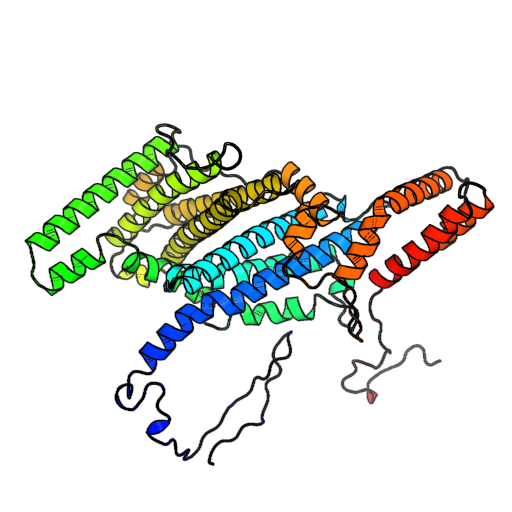763 C CA . THR A 1 489 ? -31.894 -31.409 -4.852 1.00 85.69 489 THR A CA 1
ATOM 3764 C C . THR A 1 489 ? -31.651 -31.067 -3.382 1.00 85.69 489 THR A C 1
ATOM 3766 O O . THR A 1 489 ? -30.846 -31.731 -2.730 1.00 85.69 489 THR A O 1
ATOM 3769 N N . LEU A 1 490 ? -32.299 -30.023 -2.860 1.00 85.31 490 LEU A N 1
ATOM 3770 C CA . LEU A 1 490 ? -32.155 -29.627 -1.465 1.00 85.31 490 LEU A CA 1
ATOM 3771 C C . LEU A 1 490 ? -32.962 -30.560 -0.564 1.00 85.31 490 LEU A C 1
ATOM 3773 O O . LEU A 1 490 ? -34.158 -30.756 -0.761 1.00 85.31 490 LEU A O 1
ATOM 3777 N N . ILE A 1 491 ? -32.296 -31.111 0.447 1.00 82.44 491 ILE A N 1
ATOM 3778 C CA . ILE A 1 491 ? -32.946 -31.849 1.527 1.00 82.44 491 ILE A CA 1
ATOM 3779 C C . ILE A 1 491 ? -32.997 -30.909 2.724 1.00 82.44 491 ILE A C 1
ATOM 3781 O O . ILE A 1 491 ? -31.961 -30.596 3.311 1.00 82.44 491 ILE A O 1
ATOM 3785 N N . ASP A 1 492 ? -34.197 -30.449 3.064 1.00 77.44 492 ASP A N 1
ATOM 3786 C CA . ASP A 1 492 ? -34.420 -29.717 4.304 1.00 77.44 492 ASP A CA 1
ATOM 3787 C C . ASP A 1 492 ? -34.519 -30.722 5.461 1.00 77.44 492 ASP A C 1
ATOM 3789 O O . ASP A 1 492 ? -35.412 -31.571 5.495 1.00 77.44 492 ASP A O 1
ATOM 3793 N N . HIS A 1 493 ? -33.553 -30.674 6.379 1.00 75.62 493 HIS A N 1
ATOM 3794 C CA . HIS A 1 493 ? -33.516 -31.536 7.563 1.00 75.62 493 HIS A CA 1
ATOM 3795 C C . HIS A 1 493 ? -34.348 -30.986 8.732 1.00 75.62 493 HIS A C 1
ATOM 3797 O O . HIS A 1 493 ? -34.521 -31.698 9.719 1.00 75.62 493 HIS A O 1
ATOM 3803 N N . ASN A 1 494 ? -34.868 -29.760 8.617 1.00 70.25 494 ASN A N 1
ATOM 3804 C CA . ASN A 1 494 ? -35.785 -29.132 9.564 1.00 70.25 494 ASN A CA 1
ATOM 3805 C C . ASN A 1 494 ? -36.939 -28.454 8.799 1.00 70.25 494 ASN A C 1
ATOM 3807 O O . ASN A 1 494 ? -37.083 -27.231 8.866 1.00 70.25 494 ASN A O 1
ATOM 3811 N N . PRO A 1 495 ? -37.778 -29.228 8.083 1.00 60.97 495 PRO A N 1
ATOM 3812 C CA . PRO A 1 495 ? -38.998 -28.667 7.533 1.00 60.97 495 PRO A CA 1
ATOM 3813 C C . PRO A 1 495 ? -39.865 -28.188 8.706 1.00 60.97 495 PRO A C 1
ATOM 3815 O O . PRO A 1 495 ? -40.062 -28.930 9.672 1.00 60.97 495 PRO A O 1
ATOM 3818 N N . ALA A 1 496 ? -40.286 -26.926 8.625 1.00 60.94 496 ALA A N 1
ATOM 3819 C CA . ALA A 1 496 ? -41.036 -26.202 9.653 1.00 60.94 496 ALA A CA 1
ATOM 3820 C C . ALA A 1 496 ? -42.265 -26.949 10.197 1.00 60.94 496 ALA A C 1
ATOM 3822 O O . ALA A 1 496 ? -42.941 -27.654 9.407 1.00 60.94 496 ALA A O 1
#